Protein AF-A0A963CL22-F1 (afdb_monomer_lite)

Structure (mmCIF, N/CA/C/O backbone):
data_AF-A0A963CL22-F1
#
_entry.id   AF-A0A963CL22-F1
#
loop_
_atom_site.group_PDB
_atom_site.id
_atom_site.type_symbol
_atom_site.label_atom_id
_atom_site.label_alt_id
_atom_site.label_comp_id
_atom_site.label_asym_id
_atom_site.label_entity_id
_atom_site.label_seq_id
_atom_site.pdbx_PDB_ins_code
_atom_site.Cartn_x
_atom_site.Cartn_y
_atom_site.Cartn_z
_atom_site.occupancy
_atom_site.B_iso_or_equiv
_atom_site.auth_seq_id
_atom_site.auth_comp_id
_atom_site.auth_asym_id
_atom_site.auth_atom_id
_atom_site.pdbx_PDB_model_num
ATOM 1 N N . PHE A 1 1 ? -2.558 28.589 35.271 1.00 55.72 1 PHE A N 1
ATOM 2 C CA . PHE A 1 1 ? -2.461 29.510 36.416 1.00 55.72 1 PHE A CA 1
ATOM 3 C C . PHE A 1 1 ? -1.049 29.514 36.974 1.00 55.72 1 PHE A C 1
ATOM 5 O O . PHE A 1 1 ? -0.423 30.551 36.863 1.00 55.72 1 PHE A O 1
ATOM 12 N N . GLU A 1 2 ? -0.489 28.374 37.385 1.00 62.56 2 GLU A N 1
ATOM 13 C CA . GLU A 1 2 ? 0.894 28.281 37.906 1.00 62.56 2 GLU A CA 1
ATOM 14 C C . GLU A 1 2 ? 1.962 28.952 37.014 1.00 62.56 2 GLU A C 1
ATOM 16 O O . GLU A 1 2 ? 2.739 29.771 37.489 1.00 62.56 2 GLU A O 1
ATOM 21 N N . ASN A 1 3 ? 1.953 28.718 35.693 1.00 62.50 3 ASN A N 1
ATOM 22 C CA . ASN A 1 3 ? 2.903 29.388 34.786 1.00 62.50 3 ASN A CA 1
ATOM 23 C C . ASN A 1 3 ? 2.693 30.909 34.657 1.00 62.50 3 ASN A C 1
ATOM 25 O O . ASN A 1 3 ? 3.658 31.630 34.412 1.00 62.50 3 ASN A O 1
ATOM 29 N N . MET A 1 4 ? 1.466 31.404 34.860 1.00 59.06 4 MET A N 1
ATOM 30 C CA . MET A 1 4 ? 1.168 32.847 34.886 1.00 59.06 4 MET A CA 1
ATOM 31 C C . MET A 1 4 ? 1.604 33.496 36.207 1.00 59.06 4 MET A C 1
ATOM 33 O O . MET A 1 4 ? 1.805 34.704 36.252 1.00 59.06 4 MET A O 1
ATOM 37 N N . GLU A 1 5 ? 1.749 32.703 37.270 1.00 65.25 5 GLU A N 1
ATOM 38 C CA . GLU A 1 5 ? 2.268 33.131 38.575 1.00 65.25 5 GLU A CA 1
ATOM 39 C C . GLU A 1 5 ? 3.802 33.029 38.654 1.00 65.25 5 GLU A C 1
ATOM 41 O O . GLU A 1 5 ? 4.412 33.552 39.587 1.00 65.25 5 GLU A O 1
ATOM 46 N N . SER A 1 6 ? 4.444 32.378 37.674 1.00 69.44 6 SER A N 1
ATOM 47 C CA . SER A 1 6 ? 5.900 32.232 37.631 1.00 69.44 6 SER A CA 1
ATOM 48 C C . SER A 1 6 ? 6.613 33.570 37.396 1.00 69.44 6 SER A C 1
ATOM 50 O O . SER A 1 6 ? 6.193 34.401 36.588 1.00 69.44 6 SER A O 1
ATOM 52 N N . ALA A 1 7 ? 7.756 33.756 38.065 1.00 63.88 7 ALA A N 1
ATOM 53 C CA . ALA A 1 7 ? 8.585 34.961 37.945 1.00 63.88 7 ALA A CA 1
ATOM 54 C C . ALA A 1 7 ? 9.131 35.195 36.522 1.00 63.88 7 ALA A C 1
ATOM 56 O O . ALA A 1 7 ? 9.559 36.300 36.198 1.00 63.88 7 ALA A O 1
ATOM 57 N N . THR A 1 8 ? 9.109 34.164 35.674 1.00 65.44 8 THR A N 1
ATOM 58 C CA . THR A 1 8 ? 9.568 34.198 34.283 1.00 65.44 8 THR A CA 1
ATOM 59 C C . THR A 1 8 ? 8.610 34.969 33.366 1.00 65.44 8 THR A C 1
ATOM 61 O O . THR A 1 8 ? 9.042 35.403 32.303 1.00 65.44 8 THR A O 1
ATOM 64 N N . ASN A 1 9 ? 7.339 35.146 33.773 1.00 60.50 9 ASN A N 1
ATOM 65 C CA . ASN A 1 9 ? 6.279 35.906 33.090 1.00 60.50 9 ASN A CA 1
ATOM 66 C C . ASN A 1 9 ? 6.352 35.837 31.551 1.00 60.50 9 ASN A C 1
ATOM 68 O O . ASN A 1 9 ? 6.512 36.855 30.875 1.00 60.50 9 ASN A O 1
ATOM 72 N N . ILE A 1 10 ? 6.282 34.621 30.998 1.00 65.25 10 ILE A N 1
ATOM 73 C CA . ILE A 1 10 ? 6.321 34.410 29.547 1.00 65.25 10 ILE A CA 1
ATOM 74 C C . ILE A 1 10 ? 4.962 34.834 28.968 1.00 65.25 10 ILE A C 1
ATOM 76 O O . ILE A 1 10 ? 3.951 34.190 29.258 1.00 65.25 10 ILE A O 1
ATOM 80 N N . PRO A 1 11 ? 4.896 35.897 28.146 1.00 64.25 11 PRO A N 1
ATOM 81 C CA . PRO A 1 11 ? 3.622 36.490 27.736 1.00 64.25 11 PRO A CA 1
ATOM 82 C C . PRO A 1 11 ? 2.866 35.651 26.695 1.00 64.25 11 PRO A C 1
ATOM 84 O O . PRO A 1 11 ? 1.688 35.905 26.448 1.00 64.25 11 PRO A O 1
ATOM 87 N N . LEU A 1 12 ? 3.530 34.673 26.066 1.00 75.38 12 LEU A N 1
ATOM 88 C CA . LEU A 1 12 ? 2.980 33.871 24.979 1.00 75.38 12 LEU A CA 1
ATOM 89 C C . LEU A 1 12 ? 3.343 32.393 25.160 1.00 75.38 12 LEU A C 1
ATOM 91 O O . LEU A 1 12 ? 4.513 32.029 25.132 1.00 75.38 12 LEU A O 1
ATOM 95 N N . PHE A 1 13 ? 2.330 31.543 25.304 1.00 78.69 13 PHE A N 1
ATOM 96 C CA . PHE A 1 13 ? 2.466 30.089 25.381 1.00 78.69 13 PHE A CA 1
ATOM 97 C C . PHE A 1 13 ? 1.553 29.414 24.352 1.00 78.69 13 PHE A C 1
ATOM 99 O O . PHE A 1 13 ? 0.487 29.932 24.015 1.00 78.69 13 PHE A O 1
ATOM 106 N N . TYR A 1 14 ? 1.957 28.240 23.875 1.00 78.75 14 TYR A N 1
ATOM 107 C CA . TYR A 1 14 ? 1.193 27.420 22.942 1.00 78.75 14 TYR A CA 1
ATOM 108 C C . TYR A 1 14 ? 0.556 26.240 23.672 1.00 78.75 14 TYR A C 1
ATOM 110 O O . TYR A 1 14 ? 1.232 25.400 24.268 1.00 78.75 14 TYR A O 1
ATOM 118 N N . LEU A 1 15 ? -0.772 26.158 23.603 1.00 75.44 15 LEU A N 1
ATOM 119 C CA . LEU A 1 15 ? -1.519 25.015 24.121 1.00 75.44 15 LEU A CA 1
ATOM 120 C C . LEU A 1 15 ? -1.369 23.830 23.162 1.00 75.44 15 LEU A C 1
ATOM 122 O O . LEU A 1 15 ? -1.687 23.944 21.980 1.00 75.44 15 LEU A O 1
ATOM 126 N N . GLY A 1 16 ? -0.893 22.695 23.677 1.00 72.62 16 GLY A N 1
ATOM 127 C CA . GLY A 1 16 ? -0.796 21.447 22.913 1.00 72.62 16 GLY A CA 1
ATOM 128 C C . GLY A 1 16 ? 0.324 21.404 21.871 1.00 72.62 16 GLY A C 1
ATOM 129 O O . GLY A 1 16 ? 0.334 20.500 21.047 1.00 72.62 16 GLY A O 1
ATOM 130 N N . SER A 1 17 ? 1.260 22.358 21.883 1.00 78.88 17 SER A N 1
ATOM 131 C CA . SER A 1 17 ? 2.474 22.293 21.060 1.00 78.88 17 SER A CA 1
ATOM 132 C C . SER A 1 17 ? 3.677 21.955 21.929 1.00 78.88 17 SER A C 1
ATOM 134 O O . SER A 1 17 ? 3.872 22.551 22.986 1.00 78.88 17 SER A O 1
ATOM 136 N N . GLN A 1 18 ? 4.497 21.022 21.459 1.00 80.25 18 GLN A N 1
ATOM 137 C CA . GLN A 1 18 ? 5.820 20.753 22.010 1.00 80.25 18 GLN A CA 1
ATOM 138 C C . GLN A 1 18 ? 6.850 21.332 21.040 1.00 80.25 18 GLN A C 1
ATOM 140 O O . GLN A 1 18 ? 6.725 21.132 19.839 1.00 80.25 18 GLN A O 1
ATOM 145 N N . PHE A 1 19 ? 7.860 22.061 21.513 1.00 82.56 19 PHE A N 1
ATOM 146 C CA . PHE A 1 19 ? 8.932 22.565 20.633 1.00 82.56 19 PHE A CA 1
ATOM 147 C C . PHE A 1 19 ? 10.126 21.614 20.592 1.00 82.56 19 PHE A C 1
ATOM 149 O O . PHE A 1 19 ? 10.792 21.479 19.567 1.00 82.56 19 PHE A O 1
ATOM 156 N N . PHE A 1 20 ? 10.354 20.900 21.696 1.00 87.25 20 PHE A N 1
ATOM 157 C CA . PHE A 1 20 ? 11.533 20.074 21.881 1.00 87.25 20 PHE A CA 1
ATOM 158 C C . PHE A 1 20 ? 11.160 18.692 22.412 1.00 87.25 20 PHE A C 1
ATOM 160 O O . PHE A 1 20 ? 10.503 18.565 23.444 1.00 87.25 20 PHE A O 1
ATOM 167 N N . SER A 1 21 ? 11.588 17.643 21.708 1.00 85.19 21 SER A N 1
ATOM 168 C CA . SER A 1 21 ? 11.433 16.269 22.192 1.00 85.19 21 SER A CA 1
ATOM 169 C C . SER A 1 21 ? 12.417 16.010 23.329 1.00 85.19 21 SER A C 1
ATOM 171 O O . SER A 1 21 ? 13.583 16.388 23.235 1.00 85.19 21 SER A O 1
ATOM 173 N N . LYS A 1 22 ? 11.965 15.302 24.370 1.00 84.12 22 LYS A N 1
ATOM 174 C CA . LYS A 1 22 ? 12.816 14.885 25.497 1.00 84.12 22 LYS A CA 1
ATOM 175 C C . LYS A 1 22 ? 13.843 13.818 25.097 1.00 84.12 22 LYS A C 1
ATOM 177 O O . LYS A 1 22 ? 14.926 13.786 25.661 1.00 84.12 22 LYS A O 1
ATOM 182 N N . ASN A 1 23 ? 13.515 12.983 24.106 1.00 86.44 23 ASN A N 1
ATOM 183 C CA . ASN A 1 23 ? 14.350 11.868 23.643 1.00 86.44 23 ASN A CA 1
ATOM 184 C C . ASN A 1 23 ? 14.485 11.885 22.107 1.00 86.44 23 ASN A C 1
ATOM 186 O O . ASN A 1 23 ? 13.885 11.046 21.430 1.00 86.44 23 ASN A O 1
ATOM 190 N N . PRO A 1 24 ? 15.185 12.869 21.519 1.00 87.81 24 PRO A N 1
ATOM 191 C CA . PRO A 1 24 ? 15.352 12.937 20.073 1.00 87.81 24 PRO A CA 1
ATOM 192 C C . PRO A 1 24 ? 16.428 11.980 19.557 1.00 87.81 24 PRO A C 1
ATOM 194 O O . PRO A 1 24 ? 17.386 11.667 20.264 1.00 87.81 24 PRO A O 1
ATOM 197 N N . SER A 1 25 ? 16.322 11.576 18.288 1.00 88.44 25 SER A N 1
ATOM 198 C CA . SER A 1 25 ? 17.461 10.992 17.574 1.00 88.44 25 SER A CA 1
ATOM 199 C C . SER A 1 25 ? 18.602 12.007 17.456 1.00 88.44 25 SER A C 1
ATOM 201 O O . SER A 1 25 ? 18.385 13.213 17.574 1.00 88.44 25 SER A O 1
ATOM 203 N N . ALA A 1 26 ? 19.818 11.550 17.149 1.00 90.25 26 ALA A N 1
ATOM 204 C CA . ALA A 1 26 ? 20.964 12.445 16.968 1.00 90.25 26 ALA A CA 1
ATOM 205 C C . ALA A 1 26 ? 20.715 13.528 15.895 1.00 90.25 26 ALA A C 1
ATOM 207 O O . ALA A 1 26 ? 21.069 14.692 16.087 1.00 90.25 26 ALA A O 1
ATOM 208 N N . LYS A 1 27 ? 20.047 13.169 14.787 1.00 86.75 27 LYS A N 1
ATOM 209 C CA . LYS A 1 27 ? 19.690 14.102 13.704 1.00 86.75 27 LYS A CA 1
ATOM 210 C C . LYS A 1 27 ? 18.710 15.167 14.196 1.00 86.75 27 LYS A C 1
ATOM 212 O O . LYS A 1 27 ? 18.921 16.357 13.966 1.00 86.75 27 LYS A O 1
ATOM 217 N N . ILE A 1 28 ? 17.658 14.749 14.897 1.00 88.19 28 ILE A N 1
ATOM 218 C CA . ILE A 1 28 ? 16.641 15.657 15.431 1.00 88.19 28 ILE A CA 1
ATOM 219 C C . ILE A 1 28 ? 17.185 16.496 16.597 1.00 88.19 28 ILE A C 1
ATOM 221 O O . ILE A 1 28 ? 16.805 17.658 16.726 1.00 88.19 28 ILE A O 1
ATOM 225 N N . ALA A 1 29 ? 18.109 15.965 17.400 1.00 91.31 29 ALA A N 1
ATOM 226 C CA . ALA A 1 29 ? 18.796 16.699 18.461 1.00 91.31 29 ALA A CA 1
ATOM 227 C C . ALA A 1 29 ? 19.570 17.892 17.888 1.00 91.31 29 ALA A C 1
ATOM 229 O O . ALA A 1 29 ? 19.365 19.017 18.330 1.00 91.31 29 ALA A O 1
ATOM 230 N N . ALA A 1 30 ? 20.358 17.670 16.831 1.00 91.25 30 ALA A N 1
ATOM 231 C CA . ALA A 1 30 ? 21.109 18.735 16.165 1.00 91.25 30 ALA A CA 1
ATOM 232 C C . ALA A 1 30 ? 20.196 19.827 15.572 1.00 91.25 30 ALA A C 1
ATOM 234 O O . ALA A 1 30 ? 20.528 21.013 15.595 1.00 91.25 30 ALA A O 1
ATOM 235 N N . ILE A 1 31 ? 19.025 19.451 15.042 1.00 89.31 31 ILE A N 1
ATOM 236 C CA . ILE A 1 31 ? 18.030 20.422 14.560 1.00 89.31 31 ILE A CA 1
ATOM 237 C C . ILE A 1 31 ? 17.450 21.222 15.729 1.00 89.31 31 ILE A C 1
ATOM 239 O O . ILE A 1 31 ? 17.377 22.446 15.649 1.00 89.31 31 ILE A O 1
ATOM 243 N N . GLN A 1 32 ? 17.067 20.553 16.815 1.00 90.88 32 GLN A N 1
ATOM 244 C CA . GLN A 1 32 ? 16.541 21.216 18.006 1.00 90.88 32 GLN A CA 1
ATOM 245 C C . GLN A 1 32 ? 17.560 22.157 18.645 1.00 90.88 32 GLN A C 1
ATOM 247 O O . GLN A 1 32 ? 17.185 23.240 19.068 1.00 90.88 32 GLN A O 1
ATOM 252 N N . GLU A 1 33 ? 18.840 21.800 18.666 1.00 92.88 33 GLU A N 1
ATOM 253 C CA . GLU A 1 33 ? 19.909 22.647 19.200 1.00 92.88 33 GLU A CA 1
ATOM 254 C C . GLU A 1 33 ? 20.053 23.948 18.393 1.00 92.88 33 GLU A C 1
ATOM 256 O O . GLU A 1 33 ? 20.136 25.040 18.955 1.00 92.88 33 GLU A O 1
ATOM 261 N N . ARG A 1 34 ? 19.945 23.860 17.060 1.00 92.94 34 ARG A N 1
ATOM 262 C CA . ARG A 1 34 ? 19.873 25.042 16.185 1.00 92.94 34 ARG A CA 1
ATOM 263 C C . ARG A 1 34 ? 18.612 25.870 16.426 1.00 92.94 34 ARG A C 1
ATOM 265 O O . ARG A 1 34 ? 18.688 27.094 16.374 1.00 92.94 34 ARG A O 1
ATOM 272 N N . LEU A 1 35 ? 17.469 25.225 16.669 1.00 90.69 35 LEU A N 1
ATOM 273 C CA . LEU A 1 35 ? 16.215 25.915 16.989 1.00 90.69 35 LEU A CA 1
ATOM 274 C C . LEU A 1 35 ? 16.304 26.644 18.333 1.00 90.69 35 LEU A C 1
ATOM 276 O O . LEU A 1 35 ? 15.897 27.796 18.394 1.00 90.69 35 LEU A O 1
ATOM 280 N N . ARG A 1 36 ? 16.903 26.034 19.363 1.00 91.25 36 ARG A N 1
ATOM 281 C CA . ARG A 1 36 ? 17.167 26.684 20.660 1.00 91.25 36 ARG A CA 1
ATOM 282 C C . ARG A 1 36 ? 18.064 27.905 20.505 1.00 91.25 36 ARG A C 1
ATOM 284 O O . ARG A 1 36 ? 17.783 28.950 21.073 1.00 91.25 36 ARG A O 1
ATOM 291 N N . ALA A 1 37 ? 19.117 27.796 19.697 1.00 94.12 37 ALA A N 1
ATOM 292 C CA . ALA A 1 37 ? 20.015 28.918 19.442 1.00 94.12 37 ALA A CA 1
ATOM 293 C C . ALA A 1 37 ? 19.333 30.063 18.668 1.00 94.12 37 ALA A C 1
ATOM 295 O O . ALA A 1 37 ? 19.621 31.230 18.922 1.00 94.12 37 ALA A O 1
ATOM 296 N N . ALA A 1 38 ? 18.453 29.738 17.715 1.00 92.69 38 ALA A N 1
ATOM 297 C CA . ALA A 1 38 ? 17.773 30.725 16.876 1.00 92.69 38 ALA A CA 1
ATOM 298 C C . ALA A 1 38 ? 16.538 31.358 17.542 1.00 92.69 38 ALA A C 1
ATOM 300 O O . ALA A 1 38 ? 16.256 32.526 17.287 1.00 92.69 38 ALA A O 1
ATOM 301 N N . TYR A 1 39 ? 15.823 30.592 18.370 1.00 89.25 39 TYR A N 1
ATOM 302 C CA . TYR A 1 39 ? 14.551 30.955 19.005 1.00 89.25 39 TYR A CA 1
ATOM 303 C C . TYR A 1 39 ? 14.537 30.525 20.486 1.00 89.25 39 TYR A C 1
ATOM 305 O O . TYR A 1 39 ? 13.732 29.668 20.876 1.00 89.25 39 TYR A O 1
ATOM 313 N N . PRO A 1 40 ? 15.443 31.057 21.325 1.00 87.69 40 PRO A N 1
ATOM 314 C CA . PRO A 1 40 ? 15.622 30.614 22.712 1.00 87.69 40 PRO A CA 1
ATOM 315 C C . PRO A 1 40 ? 14.360 30.763 23.570 1.00 87.69 40 PRO A C 1
ATOM 317 O O . PRO A 1 40 ? 14.146 29.999 24.507 1.00 87.69 40 PRO A O 1
ATOM 320 N N . GLU A 1 41 ? 13.483 31.708 23.238 1.00 84.25 41 GLU A N 1
ATOM 321 C CA . GLU A 1 41 ? 12.209 31.915 23.916 1.00 84.25 41 GLU A CA 1
ATOM 322 C C . GLU A 1 41 ? 11.277 30.700 23.821 1.00 84.25 41 GLU A C 1
ATOM 324 O O . GLU A 1 41 ? 10.534 30.444 24.767 1.00 84.25 41 GLU A O 1
ATOM 329 N N . THR A 1 42 ? 11.351 29.913 22.737 1.00 85.69 42 THR A N 1
ATOM 330 C CA . THR A 1 42 ? 10.461 28.757 22.504 1.00 85.69 42 THR A CA 1
ATOM 331 C C . THR A 1 42 ? 10.608 27.660 23.552 1.00 85.69 42 THR A C 1
ATOM 333 O O . THR A 1 42 ? 9.663 26.902 23.776 1.00 85.69 42 THR A O 1
ATOM 336 N N . GLU A 1 43 ? 11.739 27.618 24.263 1.00 82.50 43 GLU A N 1
ATOM 337 C CA . GLU A 1 43 ? 11.949 26.714 25.400 1.00 82.50 43 GLU A CA 1
ATOM 338 C C . GLU A 1 43 ? 10.928 26.932 26.514 1.00 82.50 43 GLU A C 1
ATOM 340 O O . GLU A 1 43 ? 10.568 25.995 27.223 1.00 82.50 43 GLU A O 1
ATOM 345 N N . PHE A 1 44 ? 10.435 28.162 26.631 1.00 80.19 44 PHE A N 1
ATOM 346 C CA . PHE A 1 44 ? 9.522 28.581 27.682 1.00 80.19 44 PHE A CA 1
ATOM 347 C C . PHE A 1 44 ? 8.074 28.724 27.193 1.00 80.19 44 PHE A C 1
ATOM 349 O O . PHE A 1 44 ? 7.187 29.064 27.972 1.00 80.19 44 PHE A O 1
ATOM 356 N N . MET A 1 45 ? 7.815 28.484 25.903 1.00 82.00 45 MET A N 1
ATOM 357 C CA . MET A 1 45 ? 6.499 28.694 25.287 1.00 82.00 45 MET A CA 1
ATOM 358 C C . MET A 1 45 ? 5.640 27.425 25.228 1.00 82.00 45 MET A C 1
ATOM 360 O O . MET A 1 45 ? 4.459 27.520 24.898 1.00 82.00 45 MET A O 1
ATOM 364 N N . ALA A 1 46 ? 6.193 26.245 25.518 1.00 79.94 46 ALA A N 1
ATOM 365 C CA . ALA A 1 46 ? 5.415 25.013 25.660 1.00 79.94 46 ALA A CA 1
ATOM 366 C C . ALA A 1 46 ? 4.974 24.816 27.114 1.00 79.94 46 ALA A C 1
ATOM 368 O O . ALA A 1 46 ? 5.735 25.067 28.047 1.00 79.94 46 ALA A O 1
ATOM 369 N N . LEU A 1 47 ? 3.749 24.324 27.308 1.00 77.50 47 LEU A N 1
ATOM 370 C CA . LEU A 1 47 ? 3.284 23.896 28.625 1.00 77.50 47 LEU A CA 1
ATOM 371 C C . LEU A 1 47 ? 3.543 22.402 28.809 1.00 77.50 47 LEU A C 1
ATOM 373 O O . LEU A 1 47 ? 3.171 21.586 27.961 1.00 77.50 47 LEU A O 1
ATOM 377 N N . GLU A 1 48 ? 4.121 22.040 29.951 1.00 75.94 48 GLU A N 1
ATOM 378 C CA . GLU A 1 48 ? 4.138 20.651 30.395 1.00 75.94 48 GLU A CA 1
ATOM 379 C C . GLU A 1 48 ? 2.748 20.286 30.931 1.00 75.94 48 GLU A C 1
ATOM 381 O O . GLU A 1 48 ? 2.236 20.897 31.870 1.00 75.94 48 GLU A O 1
ATOM 386 N N . THR A 1 49 ? 2.096 19.322 30.283 1.00 75.50 49 THR A N 1
ATOM 387 C CA . THR A 1 49 ? 0.776 18.841 30.693 1.00 75.50 49 THR A CA 1
ATOM 388 C C . THR A 1 49 ? 0.920 17.820 31.817 1.00 75.50 49 THR A C 1
ATOM 390 O O . THR A 1 49 ? 1.643 16.834 31.669 1.00 75.50 49 THR A O 1
ATOM 393 N N . GLY A 1 50 ? 0.207 18.033 32.925 1.00 78.25 50 GLY A N 1
ATOM 394 C CA . GLY A 1 50 ? 0.047 17.027 33.976 1.00 78.25 50 GLY A CA 1
ATOM 395 C C . GLY A 1 50 ? -0.899 15.892 33.566 1.00 78.25 50 GLY A C 1
ATOM 396 O O . GLY A 1 50 ? -1.409 15.856 32.446 1.00 78.25 50 GLY A O 1
ATOM 397 N N . ALA A 1 51 ? -1.158 14.968 34.492 1.00 80.25 51 ALA A N 1
ATOM 398 C CA . ALA A 1 51 ? -2.144 13.911 34.279 1.00 80.25 51 ALA A CA 1
ATOM 399 C C . ALA A 1 51 ? -3.544 14.497 34.018 1.00 80.25 51 ALA A C 1
ATOM 401 O O . ALA A 1 51 ? -3.934 15.497 34.627 1.00 80.25 51 ALA A O 1
ATOM 402 N N . ASN A 1 52 ? -4.313 13.852 33.136 1.00 77.94 52 ASN A N 1
ATOM 403 C CA . ASN A 1 52 ? -5.687 14.261 32.864 1.00 77.94 52 ASN A CA 1
ATOM 404 C C . ASN A 1 52 ? -6.533 14.149 34.145 1.00 77.94 52 ASN A C 1
ATOM 406 O O . ASN A 1 52 ? -6.547 13.093 34.780 1.00 77.94 52 ASN A O 1
ATOM 410 N N . PRO A 1 53 ? -7.269 15.202 34.542 1.00 81.00 53 PRO A N 1
ATOM 411 C CA . PRO A 1 53 ? -8.130 15.122 35.710 1.00 81.00 53 PRO A CA 1
ATOM 412 C C . PRO A 1 53 ? -9.316 14.183 35.454 1.00 81.00 53 PRO A C 1
ATOM 414 O O . PRO A 1 53 ? -9.925 14.188 34.379 1.00 81.00 53 PRO A O 1
ATOM 417 N N . HIS A 1 54 ? -9.710 13.417 36.473 1.00 81.44 54 HIS A N 1
ATOM 418 C CA . HIS A 1 54 ? -10.933 12.618 36.430 1.00 81.44 54 HIS A CA 1
ATOM 419 C C . HIS A 1 54 ? -12.161 13.517 36.612 1.00 81.44 54 HIS A C 1
ATOM 421 O O . HIS A 1 54 ? -12.541 13.867 37.726 1.00 81.44 54 HIS A O 1
ATOM 427 N N . LEU A 1 55 ? -12.776 13.904 35.492 1.00 86.25 55 LEU A N 1
ATOM 428 C CA . LEU A 1 55 ? -13.949 14.791 35.465 1.00 86.25 55 LEU A CA 1
ATOM 429 C C . LEU A 1 55 ? -15.294 14.048 35.441 1.00 86.25 55 LEU A C 1
ATOM 431 O O . LEU A 1 55 ? -16.344 14.684 35.511 1.00 86.25 55 LEU A O 1
ATOM 435 N N . LEU A 1 56 ? -15.277 12.724 35.277 1.00 89.56 56 LEU A N 1
ATOM 436 C CA . LEU A 1 56 ? -16.480 11.896 35.221 1.00 89.56 56 LEU A CA 1
ATOM 437 C C . LEU A 1 56 ? -16.768 11.251 36.588 1.00 89.56 56 LEU A C 1
ATOM 439 O O . LEU A 1 56 ? -15.824 10.881 37.288 1.00 89.56 56 LEU A O 1
ATOM 443 N N . PRO A 1 57 ? -18.048 11.063 36.962 1.00 91.62 57 PRO A N 1
ATOM 444 C CA . PRO A 1 57 ? -18.408 10.361 38.192 1.00 91.62 57 PRO A CA 1
ATOM 445 C C . PRO A 1 57 ? -18.033 8.871 38.112 1.00 91.62 57 PRO A C 1
ATOM 447 O O . PRO A 1 57 ? -17.934 8.304 37.026 1.00 91.62 57 PRO A O 1
ATOM 450 N N . ALA A 1 58 ? -17.883 8.201 39.260 1.00 87.94 58 ALA A N 1
ATOM 451 C CA . ALA A 1 58 ? -17.400 6.813 39.338 1.00 87.94 58 ALA A CA 1
ATOM 452 C C . ALA A 1 58 ? -18.230 5.792 38.524 1.00 87.94 58 ALA A C 1
ATOM 454 O O . ALA A 1 58 ? -17.688 4.806 38.026 1.00 87.94 58 ALA A O 1
ATOM 455 N N . GLY A 1 59 ? -19.536 6.038 38.360 1.00 88.50 59 GLY A N 1
ATOM 456 C CA . GLY A 1 59 ? -20.437 5.197 37.560 1.00 88.50 59 GLY A CA 1
ATOM 457 C C . GLY A 1 59 ? -20.343 5.410 36.044 1.00 88.50 59 GLY A C 1
ATOM 458 O O . GLY A 1 59 ? -20.981 4.681 35.291 1.00 88.50 59 GLY A O 1
ATOM 459 N N . ALA A 1 60 ? -19.576 6.397 35.579 1.00 92.81 60 ALA A N 1
ATOM 460 C CA . ALA A 1 60 ? -19.403 6.669 34.160 1.00 92.81 60 ALA A CA 1
ATOM 461 C C . ALA A 1 60 ? -18.314 5.790 33.527 1.00 92.81 60 ALA A C 1
ATOM 463 O O . ALA A 1 60 ? -17.425 5.241 34.190 1.00 92.81 60 ALA A O 1
ATOM 464 N N . PHE A 1 61 ? -18.377 5.666 32.204 1.00 93.69 61 PHE A N 1
ATOM 465 C CA . PHE A 1 61 ? -17.351 4.995 31.416 1.00 93.69 61 PHE A CA 1
ATOM 466 C C . PHE A 1 61 ? -17.344 5.457 29.962 1.00 93.69 61 PHE A C 1
ATOM 468 O O . PHE A 1 61 ? -18.261 6.118 29.465 1.00 93.69 61 PHE A O 1
ATOM 475 N N . ARG A 1 62 ? -16.258 5.110 29.282 1.00 94.62 62 ARG A N 1
ATOM 476 C CA . ARG A 1 62 ? -15.883 5.560 27.953 1.00 94.62 62 ARG A CA 1
ATOM 477 C C . ARG A 1 62 ? -15.559 4.355 27.081 1.00 94.62 62 ARG A C 1
ATOM 479 O O . ARG A 1 62 ? -14.846 3.442 27.499 1.00 94.62 62 ARG A O 1
ATOM 486 N N . ILE A 1 63 ? -16.063 4.383 25.853 1.00 95.75 63 ILE A N 1
ATOM 487 C CA . ILE A 1 63 ? -15.808 3.376 24.824 1.00 95.75 63 ILE A CA 1
ATOM 488 C C . ILE A 1 63 ? -15.136 4.054 23.638 1.00 95.75 63 ILE A C 1
ATOM 490 O O . ILE A 1 63 ? -15.576 5.119 23.201 1.00 95.75 63 ILE A O 1
ATOM 494 N N . ARG A 1 64 ? -14.117 3.410 23.071 1.00 95.50 64 ARG A N 1
ATOM 495 C CA . ARG A 1 64 ? -13.531 3.800 21.787 1.00 95.50 64 ARG A CA 1
ATOM 496 C C . ARG A 1 64 ? -13.531 2.639 20.810 1.00 95.50 64 ARG A C 1
ATOM 498 O O . ARG A 1 64 ? -12.943 1.593 21.069 1.00 95.50 64 ARG A O 1
ATOM 505 N N . PHE A 1 65 ? -14.145 2.865 19.660 1.00 94.88 65 PHE A N 1
ATOM 506 C CA . PHE A 1 65 ? -14.044 1.977 18.516 1.00 94.88 65 PHE A CA 1
ATOM 507 C C . PHE A 1 65 ? -12.831 2.336 17.668 1.00 94.88 65 PHE A C 1
ATOM 509 O O . PHE A 1 65 ? -12.602 3.519 17.430 1.00 94.88 65 PHE A O 1
ATOM 516 N N . HIS A 1 66 ? -12.146 1.316 17.162 1.00 92.81 66 HIS A N 1
ATOM 517 C CA . HIS A 1 66 ? -11.117 1.400 16.129 1.00 92.81 66 HIS A CA 1
ATOM 518 C C . HIS A 1 66 ? -11.541 0.572 14.927 1.00 92.81 66 HIS A C 1
ATOM 520 O O . HIS A 1 66 ? -11.726 -0.640 15.037 1.00 92.81 66 HIS A O 1
ATOM 526 N N . SER A 1 67 ? -11.714 1.216 13.784 1.00 88.56 67 SER A N 1
ATOM 527 C CA . SER A 1 67 ? -12.167 0.557 12.563 1.00 88.56 67 SER A CA 1
ATOM 528 C C . SER A 1 67 ? -11.633 1.267 11.329 1.00 88.56 67 SER A C 1
ATOM 530 O O . SER A 1 67 ? -10.819 2.180 11.428 1.00 88.56 67 SER A O 1
ATOM 532 N N . VAL A 1 68 ? -12.124 0.887 10.158 1.00 83.50 68 VAL A N 1
ATOM 533 C CA . VAL A 1 68 ? -11.741 1.448 8.865 1.00 83.50 68 VAL A CA 1
ATOM 534 C C . VAL A 1 68 ? -12.969 1.910 8.087 1.00 83.50 68 VAL A C 1
ATOM 536 O O . VAL A 1 68 ? -14.077 1.375 8.223 1.00 83.50 68 VAL A O 1
ATOM 539 N N . GLY A 1 69 ? -12.775 2.924 7.246 1.00 79.75 69 GLY A N 1
ATOM 540 C CA . GLY A 1 69 ? -13.809 3.446 6.363 1.00 79.75 69 GLY A CA 1
ATOM 541 C C . GLY A 1 69 ? -14.390 2.333 5.492 1.00 79.75 69 GLY A C 1
ATOM 542 O O . GLY A 1 69 ? -13.657 1.667 4.759 1.00 79.75 69 GLY A O 1
ATOM 543 N N . GLY A 1 70 ? -15.707 2.144 5.580 1.00 77.75 70 GLY A N 1
ATOM 544 C CA . GLY A 1 70 ? -16.444 1.086 4.887 1.00 77.75 70 GLY A CA 1
ATOM 545 C C . GLY A 1 70 ? -17.021 0.006 5.805 1.00 77.75 70 GLY A C 1
ATOM 546 O O . GLY A 1 70 ? -17.953 -0.659 5.384 1.00 77.75 70 GLY A O 1
ATOM 547 N N . TYR A 1 71 ? -16.563 -0.136 7.058 1.00 82.00 71 TYR A N 1
ATOM 548 C CA . TYR A 1 71 ? -16.973 -1.242 7.955 1.00 82.00 71 TYR A CA 1
ATOM 549 C C . TYR A 1 71 ? -18.212 -0.941 8.826 1.00 82.00 71 TYR A C 1
ATOM 551 O O . TYR A 1 71 ? -18.533 -1.666 9.762 1.00 82.00 71 TYR A O 1
ATOM 559 N N . GLY A 1 72 ? -18.923 0.160 8.564 1.00 82.12 72 GLY A N 1
ATOM 560 C CA . GLY A 1 72 ? -20.190 0.476 9.242 1.00 82.12 72 GLY A CA 1
ATOM 561 C C . GLY A 1 72 ? -20.088 0.922 10.711 1.00 82.12 72 GLY A C 1
ATOM 562 O O . GLY A 1 72 ? -21.114 1.217 11.321 1.00 82.12 72 GLY A O 1
ATOM 563 N N . THR A 1 73 ? -18.884 1.058 11.275 1.00 86.38 73 THR A N 1
ATOM 564 C CA . THR A 1 73 ? -18.649 1.346 12.706 1.00 86.38 73 THR A CA 1
ATOM 565 C C . THR A 1 73 ? -19.348 2.591 13.237 1.00 86.38 73 THR A C 1
ATOM 567 O O . THR A 1 73 ? -19.762 2.607 14.389 1.00 86.38 73 THR A O 1
ATOM 570 N N . ILE A 1 74 ? -19.557 3.617 12.416 1.00 87.12 74 ILE A N 1
ATOM 571 C CA . ILE A 1 74 ? -20.299 4.816 12.827 1.00 87.12 74 ILE A CA 1
ATOM 572 C C . ILE A 1 74 ? -21.772 4.498 13.110 1.00 87.12 74 ILE A C 1
ATOM 574 O O . ILE A 1 74 ? -22.344 4.992 14.082 1.00 87.12 74 ILE A O 1
ATOM 578 N N . ALA A 1 75 ? -22.399 3.679 12.263 1.00 88.19 75 ALA A N 1
ATOM 579 C CA . ALA A 1 75 ? -23.781 3.259 12.462 1.00 88.19 75 ALA A CA 1
ATOM 580 C C . ALA A 1 75 ? -23.891 2.357 13.698 1.00 88.19 75 ALA A C 1
ATOM 582 O O . ALA A 1 75 ? -24.784 2.562 14.524 1.00 88.19 75 ALA A O 1
ATOM 583 N N . THR A 1 76 ? -22.939 1.434 13.855 1.00 90.69 76 THR A N 1
ATOM 584 C CA . THR A 1 76 ? -22.804 0.569 15.033 1.00 90.69 76 THR A CA 1
ATOM 585 C C . THR A 1 76 ? -22.637 1.373 16.315 1.00 90.69 76 THR A C 1
ATOM 587 O O . THR A 1 76 ? -23.381 1.163 17.264 1.00 90.69 76 THR A O 1
ATOM 590 N N . GLY A 1 77 ? -21.717 2.337 16.338 1.00 92.38 77 GLY A N 1
ATOM 591 C CA . GLY A 1 77 ? -21.427 3.167 17.503 1.00 92.38 77 GLY A CA 1
ATOM 592 C C . GLY A 1 77 ? -22.631 3.996 17.946 1.00 92.38 77 GLY A C 1
ATOM 593 O O . GLY A 1 77 ? -22.951 4.030 19.134 1.00 92.38 77 GLY A O 1
ATOM 594 N N . LYS A 1 78 ? -23.360 4.604 16.996 1.00 92.00 78 LYS A N 1
ATOM 595 C CA . LYS A 1 78 ? -24.621 5.311 17.287 1.00 92.00 78 LYS A CA 1
ATOM 596 C C . LYS A 1 78 ? -25.668 4.370 17.879 1.00 92.00 78 LYS A C 1
ATOM 598 O O . LYS A 1 78 ? -26.305 4.712 18.865 1.00 92.00 78 LYS A O 1
ATOM 603 N N . LEU A 1 79 ? -25.840 3.185 17.289 1.00 91.56 79 LEU A N 1
ATOM 604 C CA . LEU A 1 79 ? -26.787 2.193 17.796 1.00 91.56 79 LEU A CA 1
ATOM 605 C C . LEU A 1 79 ? -26.411 1.704 19.198 1.00 91.56 79 LEU A C 1
ATOM 607 O O . LEU A 1 79 ? -27.279 1.657 20.062 1.00 91.56 79 LEU A O 1
ATOM 611 N N . LEU A 1 80 ? -25.137 1.398 19.437 1.00 93.94 80 LEU A N 1
ATOM 612 C CA . LEU A 1 80 ? -24.661 1.000 20.755 1.00 93.94 80 LEU A CA 1
ATOM 613 C C . LEU A 1 80 ? -24.867 2.119 21.781 1.00 93.94 80 LEU A C 1
ATOM 615 O O . LEU A 1 80 ? -25.280 1.839 22.896 1.00 93.94 80 LEU A O 1
ATOM 619 N N . THR A 1 81 ? -24.638 3.379 21.403 1.00 94.12 81 THR A N 1
ATOM 620 C CA . THR A 1 81 ? -24.875 4.533 22.286 1.00 94.12 81 THR A CA 1
ATOM 621 C C . THR A 1 81 ? -26.341 4.601 22.716 1.00 94.12 81 THR A C 1
ATOM 623 O O . THR A 1 81 ? -26.615 4.699 23.910 1.00 94.12 81 THR A O 1
ATOM 626 N N . ASP A 1 82 ? -27.277 4.484 21.764 1.00 91.94 82 ASP A N 1
ATOM 627 C CA . ASP A 1 82 ? -28.719 4.467 22.050 1.00 91.94 82 ASP A CA 1
ATOM 628 C C . ASP A 1 82 ? -29.093 3.299 22.981 1.00 91.94 82 ASP A C 1
ATOM 630 O O . ASP A 1 82 ? -29.864 3.471 23.927 1.00 91.94 82 ASP A O 1
ATOM 634 N N . ILE A 1 83 ? -28.532 2.111 22.721 1.00 90.81 83 ILE A N 1
ATOM 635 C CA . ILE A 1 83 ? -28.777 0.905 23.518 1.00 90.81 83 ILE A CA 1
ATOM 636 C C . ILE A 1 83 ? -28.253 1.084 24.941 1.00 90.81 83 ILE A C 1
ATOM 638 O O . ILE A 1 83 ? -29.014 0.888 25.881 1.00 90.81 83 ILE A O 1
ATOM 642 N N . LEU A 1 84 ? -26.994 1.488 25.116 1.00 92.50 84 LEU A N 1
ATOM 643 C CA . LEU A 1 84 ? -26.386 1.653 26.437 1.00 92.50 84 LEU A CA 1
ATOM 644 C C . LEU A 1 84 ? -27.110 2.719 27.260 1.00 92.50 84 LEU A C 1
ATOM 646 O O . LEU A 1 84 ? -27.424 2.475 28.421 1.00 92.50 84 LEU A O 1
ATOM 650 N N . ALA A 1 85 ? -27.438 3.862 26.650 1.00 92.12 85 ALA A N 1
ATOM 651 C CA . ALA A 1 85 ? -28.190 4.924 27.315 1.00 92.12 85 ALA A CA 1
ATOM 652 C C . ALA A 1 85 ? -29.571 4.440 27.783 1.00 92.12 85 ALA A C 1
ATOM 654 O O . ALA A 1 85 ? -29.990 4.744 28.896 1.00 92.12 85 ALA A O 1
ATOM 655 N N . GLY A 1 86 ? -30.270 3.663 26.949 1.00 89.00 86 GLY A N 1
ATOM 656 C CA . GLY A 1 86 ? -31.592 3.133 27.277 1.00 89.00 86 GLY A CA 1
ATOM 657 C C . GLY A 1 86 ? -31.577 1.971 28.274 1.00 89.00 86 GLY A C 1
ATOM 658 O O . GLY A 1 86 ? -32.472 1.881 29.104 1.00 89.00 86 GLY A O 1
ATOM 659 N N . VAL A 1 87 ? -30.587 1.076 28.199 1.00 87.19 87 VAL A N 1
ATOM 660 C CA . VAL A 1 87 ? -30.474 -0.106 29.075 1.00 87.19 87 VAL A CA 1
ATOM 661 C C . VAL A 1 87 ? -30.056 0.293 30.491 1.00 87.19 87 VAL A C 1
ATOM 663 O O . VAL A 1 87 ? -30.599 -0.251 31.460 1.00 87.19 87 VAL A O 1
ATOM 666 N N . LEU A 1 88 ? -29.105 1.229 30.590 1.00 89.81 88 LEU A N 1
ATOM 667 C CA . LEU A 1 88 ? -28.521 1.704 31.847 1.00 89.81 88 LEU A CA 1
ATOM 668 C C . LEU A 1 88 ? -29.226 2.944 32.410 1.00 89.81 88 LEU A C 1
ATOM 670 O O . LEU A 1 88 ? -28.890 3.368 33.509 1.00 89.81 88 LEU A O 1
ATOM 674 N N . GLU A 1 89 ? -30.171 3.529 31.666 1.00 90.56 89 GLU A N 1
ATOM 675 C CA . GLU A 1 89 ? -30.876 4.770 32.031 1.00 90.56 89 GLU A CA 1
ATOM 676 C C . GLU A 1 89 ? -29.914 5.936 32.322 1.00 90.56 89 GLU A C 1
ATOM 678 O O . GLU A 1 89 ? -30.113 6.749 33.222 1.00 90.56 89 GLU A O 1
ATOM 683 N N . MET A 1 90 ? -28.842 6.015 31.533 1.00 93.50 90 MET A N 1
ATOM 684 C CA . MET A 1 90 ? -27.758 6.980 31.698 1.00 93.50 90 MET A CA 1
ATOM 685 C C . MET A 1 90 ? -27.759 8.037 30.593 1.00 93.50 90 MET A C 1
ATOM 687 O O . MET A 1 90 ? -28.230 7.823 29.472 1.00 93.50 90 MET A O 1
ATOM 691 N N . HIS A 1 91 ? -27.147 9.182 30.885 1.00 94.88 91 HIS A N 1
ATOM 692 C CA . HIS A 1 91 ? -26.787 10.159 29.870 1.00 94.88 91 HIS A CA 1
ATOM 693 C C . HIS A 1 91 ? -25.709 9.587 28.952 1.00 94.88 91 HIS A C 1
ATOM 695 O O . HIS A 1 91 ? -24.814 8.860 29.388 1.00 94.88 91 HIS A O 1
ATOM 701 N N . SER A 1 92 ? -25.762 9.956 27.674 1.00 94.38 92 SER A N 1
ATOM 702 C CA . SER A 1 92 ? -24.765 9.538 26.698 1.00 94.38 92 SER A CA 1
ATOM 703 C C . SER A 1 92 ? -24.275 10.693 25.836 1.00 94.38 92 SER A C 1
ATOM 705 O O . SER A 1 92 ? -24.980 11.672 25.588 1.00 94.38 92 SER A O 1
ATOM 707 N N . LYS A 1 93 ? -23.031 10.567 25.383 1.00 93.94 93 LYS A N 1
ATOM 708 C CA . LYS A 1 93 ? -22.406 11.425 24.383 1.00 93.94 93 LYS A CA 1
ATOM 709 C C . LYS A 1 93 ? -21.685 10.527 23.394 1.00 93.94 93 LYS A C 1
ATOM 711 O O . LYS A 1 93 ? -20.946 9.636 23.800 1.00 93.94 93 LYS A O 1
ATOM 716 N N . SER A 1 94 ? -21.850 10.800 22.106 1.00 93.25 94 SER A N 1
ATOM 717 C CA . SER A 1 94 ? -21.096 10.123 21.054 1.00 93.25 94 SER A CA 1
ATOM 718 C C . SER A 1 94 ? -20.380 11.120 20.157 1.00 93.25 94 SER A C 1
ATOM 720 O O . SER A 1 94 ? -20.985 12.114 19.751 1.00 93.25 94 SER A O 1
ATOM 722 N N . ALA A 1 95 ? -19.137 10.827 19.793 1.00 92.25 95 ALA A N 1
ATOM 723 C CA . ALA A 1 95 ? -18.344 11.633 18.876 1.00 92.25 95 ALA A CA 1
ATOM 724 C C . ALA A 1 95 ? -17.716 10.733 17.794 1.00 92.25 95 ALA A C 1
ATOM 726 O O . ALA A 1 95 ? -16.820 9.941 18.089 1.00 92.25 95 ALA A O 1
ATOM 727 N N . PRO A 1 96 ? -18.199 10.792 16.540 1.00 91.00 96 PRO A N 1
ATOM 728 C CA . PRO A 1 96 ? -17.577 10.084 15.427 1.00 91.00 96 PRO A CA 1
ATOM 729 C C . PRO A 1 96 ? -16.349 10.842 14.899 1.00 91.00 96 PRO A C 1
ATOM 731 O O . PRO A 1 96 ? -16.429 12.044 14.650 1.00 91.00 96 PRO A O 1
ATOM 734 N N . LYS A 1 97 ? -15.248 10.128 14.647 1.00 86.81 97 LYS A N 1
ATOM 735 C CA . LYS A 1 97 ? -14.051 10.623 13.955 1.00 86.81 97 LYS A CA 1
ATOM 736 C C . LYS A 1 97 ? -13.888 9.891 12.623 1.00 86.81 97 LYS A C 1
ATOM 738 O O . LYS A 1 97 ? -13.725 8.670 12.587 1.00 86.81 97 LYS A O 1
ATOM 743 N N . TYR A 1 98 ? -13.914 10.654 11.536 1.00 79.56 98 TYR A N 1
ATOM 744 C CA . TYR A 1 98 ? -13.728 10.152 10.175 1.00 79.56 98 TYR A CA 1
ATOM 745 C C . TYR A 1 98 ? -12.319 10.478 9.682 1.00 79.56 98 TYR A C 1
ATOM 747 O O . TYR A 1 98 ? -11.769 11.521 10.031 1.00 79.56 98 TYR A O 1
ATOM 755 N N . GLY A 1 99 ? -11.763 9.607 8.844 1.00 75.75 99 GLY A N 1
ATOM 756 C CA . GLY A 1 99 ? -10.651 9.979 7.977 1.00 75.75 99 GLY A CA 1
ATOM 757 C C . GLY A 1 99 ? -11.150 10.752 6.754 1.00 75.75 99 GLY A C 1
ATOM 758 O O . GLY A 1 99 ? -12.316 10.634 6.375 1.00 75.75 99 GLY A O 1
ATOM 759 N N . SER A 1 100 ? -10.266 11.524 6.121 1.00 76.31 100 SER A N 1
ATOM 760 C CA . SER A 1 100 ? -10.594 12.268 4.895 1.00 76.31 100 SER A CA 1
ATOM 761 C C . SER A 1 100 ? -10.809 11.354 3.685 1.00 76.31 100 SER A C 1
ATOM 763 O O . SER A 1 100 ? -11.487 11.728 2.732 1.00 76.31 100 SER A O 1
ATOM 765 N N . GLU A 1 101 ? -10.239 10.148 3.705 1.00 77.50 101 GLU A N 1
ATOM 766 C CA . GLU A 1 101 ? -10.339 9.205 2.595 1.00 77.50 101 GLU A CA 1
ATOM 767 C C . GLU A 1 101 ? -11.666 8.445 2.607 1.00 77.50 101 GLU A C 1
ATOM 769 O O . GLU A 1 101 ? -12.187 8.052 3.652 1.00 77.50 101 GLU A O 1
ATOM 774 N N . LYS A 1 102 ? -12.190 8.169 1.412 1.00 69.19 102 LYS A N 1
ATOM 775 C CA . LYS A 1 102 ? -13.517 7.563 1.245 1.00 69.19 102 LYS A CA 1
ATOM 776 C C . LYS A 1 102 ? -13.586 6.089 1.660 1.00 69.19 102 LYS A C 1
ATOM 778 O O . LYS A 1 102 ? -14.664 5.609 2.001 1.00 69.19 102 LYS A O 1
ATOM 783 N N . SER A 1 103 ? -12.472 5.358 1.624 1.00 67.56 103 SER A N 1
ATOM 784 C CA . SER A 1 103 ? -12.434 3.935 1.985 1.00 67.56 103 SER A CA 1
ATOM 785 C C . SER A 1 103 ? -11.082 3.533 2.557 1.00 67.56 103 SER A C 1
ATOM 787 O O . SER A 1 103 ? -10.057 3.940 2.019 1.00 67.56 103 SER A O 1
ATOM 789 N N . GLY A 1 104 ? -11.078 2.687 3.589 1.00 71.50 104 GLY A N 1
ATOM 790 C CA . GLY A 1 104 ? -9.852 2.130 4.170 1.00 71.50 104 GLY A CA 1
ATOM 791 C C . GLY A 1 104 ? -9.080 3.064 5.107 1.00 71.50 104 GLY A C 1
ATOM 792 O O . GLY A 1 104 ? -8.172 2.598 5.783 1.00 71.50 104 GLY A O 1
ATOM 793 N N . ALA A 1 105 ? -9.440 4.348 5.218 1.00 78.12 105 ALA A N 1
ATOM 794 C CA . ALA A 1 105 ? -8.858 5.201 6.253 1.00 78.12 105 ALA A CA 1
ATOM 795 C C . ALA A 1 105 ? -9.281 4.728 7.653 1.00 78.12 105 ALA A C 1
ATOM 797 O O . ALA A 1 105 ? -10.453 4.380 7.837 1.00 78.12 105 ALA A O 1
ATOM 798 N N . PRO A 1 106 ? -8.379 4.765 8.646 1.00 82.56 106 PRO A N 1
ATOM 799 C CA . PRO A 1 106 ? -8.736 4.531 10.037 1.00 82.56 106 PRO A CA 1
ATOM 800 C C . PRO A 1 106 ? -9.854 5.476 10.495 1.00 82.56 106 PRO A C 1
ATOM 802 O O . PRO A 1 106 ? -9.863 6.669 10.188 1.00 82.56 106 PRO A O 1
ATOM 805 N N . THR A 1 107 ? -10.817 4.936 11.234 1.00 86.75 107 THR A N 1
ATOM 806 C CA . THR A 1 107 ? -11.957 5.663 11.800 1.00 86.75 107 THR A CA 1
ATOM 807 C C . THR A 1 107 ? -12.116 5.292 13.260 1.00 86.75 107 THR A C 1
ATOM 809 O O . THR A 1 107 ? -11.989 4.121 13.623 1.00 86.75 107 THR A O 1
ATOM 812 N N . ASN A 1 108 ? -12.444 6.287 14.083 1.00 90.44 108 ASN A N 1
ATOM 813 C CA . ASN A 1 108 ? -12.699 6.077 15.501 1.00 90.44 108 ASN A CA 1
ATOM 814 C C . ASN A 1 108 ? -14.113 6.528 15.857 1.00 90.44 108 ASN A C 1
ATOM 816 O O . ASN A 1 108 ? -14.656 7.464 15.271 1.00 90.44 108 ASN A O 1
ATOM 820 N N . PHE A 1 109 ? -14.719 5.874 16.841 1.00 93.50 109 PHE A N 1
ATOM 821 C CA . PHE A 1 109 ? -15.993 6.313 17.404 1.00 93.50 109 PHE A CA 1
ATOM 822 C C . PHE A 1 109 ? -15.896 6.312 18.917 1.00 93.50 109 PHE A C 1
ATOM 824 O O . PHE A 1 109 ? -15.547 5.294 19.510 1.00 93.50 109 PHE A O 1
ATOM 831 N N . PHE A 1 110 ? -16.208 7.443 19.534 1.00 94.75 110 PHE A N 1
ATOM 832 C CA . PHE A 1 110 ? -16.103 7.619 20.973 1.00 94.75 110 PHE A CA 1
ATOM 833 C C . PHE A 1 110 ? -17.494 7.670 21.592 1.00 94.75 110 PHE A C 1
ATOM 835 O O . PHE A 1 110 ? -18.375 8.356 21.073 1.00 94.75 110 PHE A O 1
ATOM 842 N N . ILE A 1 111 ? -17.680 6.957 22.699 1.00 95.00 111 ILE A N 1
ATOM 843 C CA . ILE A 1 111 ? -18.904 6.955 23.501 1.00 95.00 111 ILE A CA 1
ATOM 844 C C . ILE A 1 111 ? -18.516 7.296 24.932 1.00 95.00 111 ILE A C 1
ATOM 846 O O . ILE A 1 111 ? -17.576 6.721 25.469 1.00 95.00 111 ILE A O 1
ATOM 850 N N . THR A 1 112 ? -19.261 8.191 25.562 1.00 95.12 112 THR A N 1
ATOM 851 C CA . THR A 1 112 ? -19.252 8.384 27.012 1.00 95.12 112 THR A CA 1
ATOM 852 C C . THR A 1 112 ? -20.653 8.105 27.525 1.00 95.12 112 THR A C 1
ATOM 854 O O . THR A 1 112 ? -21.620 8.629 26.972 1.00 95.12 112 THR A O 1
ATOM 857 N N . VAL A 1 113 ? -20.757 7.293 28.571 1.00 94.56 113 VAL A N 1
ATOM 858 C CA . VAL A 1 113 ? -22.004 6.996 29.278 1.00 94.56 113 VAL A CA 1
ATOM 859 C C . VAL A 1 113 ? -21.821 7.407 30.735 1.00 94.56 113 VAL A C 1
ATOM 861 O O . VAL A 1 113 ? -20.761 7.159 31.310 1.00 94.56 113 VAL A O 1
ATOM 864 N N . SER A 1 114 ? -22.801 8.098 31.315 1.00 94.81 114 SER A N 1
ATOM 865 C CA . SER A 1 114 ? -22.690 8.684 32.653 1.00 94.81 114 SER A CA 1
ATOM 866 C C . SER A 1 114 ? -24.050 8.783 33.354 1.00 94.81 114 SER A C 1
ATOM 868 O O . SER A 1 114 ? -25.031 9.151 32.708 1.00 94.81 114 SER A O 1
ATOM 870 N N . PRO A 1 115 ? -24.127 8.537 34.675 1.00 94.25 115 PRO A N 1
ATOM 871 C CA . PRO A 1 115 ? -25.342 8.778 35.458 1.00 94.25 115 PRO A CA 1
ATOM 872 C C . PRO A 1 115 ? -25.714 10.267 35.548 1.00 94.25 115 PRO A C 1
ATOM 874 O O . PRO A 1 115 ? -26.870 10.599 35.778 1.00 94.25 115 PRO A O 1
ATOM 877 N N . GLU A 1 116 ? -24.755 11.170 35.330 1.00 94.69 116 GLU A N 1
ATOM 878 C CA . GLU A 1 116 ? -24.961 12.622 35.320 1.00 94.69 116 GLU A CA 1
ATOM 879 C C . GLU A 1 116 ? -24.769 13.218 33.915 1.00 94.69 116 GLU A C 1
ATOM 881 O O . GLU A 1 116 ? -24.051 12.627 33.095 1.00 94.69 116 GLU A O 1
ATOM 886 N N . PRO A 1 117 ? -25.331 14.412 33.628 1.00 94.25 117 PRO A N 1
ATOM 887 C CA . PRO A 1 117 ? -25.103 15.114 32.370 1.00 94.25 117 PRO A CA 1
ATOM 888 C C . PRO A 1 117 ? -23.611 15.280 32.045 1.00 94.25 117 PRO A C 1
ATOM 890 O O . PRO A 1 117 ? -22.839 15.846 32.820 1.00 94.25 117 PRO A O 1
ATOM 893 N N . ILE A 1 118 ? -23.209 14.820 30.860 1.00 93.38 118 ILE A N 1
ATOM 894 C CA . ILE A 1 118 ? -21.809 14.825 30.421 1.00 93.38 118 ILE A CA 1
ATOM 895 C C . ILE A 1 118 ? -21.414 16.242 30.000 1.00 93.38 118 ILE A C 1
ATOM 897 O O . ILE A 1 118 ? -21.856 16.738 28.965 1.00 93.38 118 ILE A O 1
ATOM 901 N N . LYS A 1 119 ? -20.547 16.884 30.789 1.00 88.25 119 LYS A N 1
ATOM 902 C CA . LYS A 1 119 ? -20.052 18.250 30.528 1.00 88.25 119 LYS A CA 1
ATOM 903 C C . LYS A 1 119 ? -18.755 18.298 29.717 1.00 88.25 119 LYS A C 1
ATOM 905 O O . LYS A 1 119 ? -18.359 19.367 29.264 1.00 88.25 119 LYS A O 1
ATOM 910 N N . ILE A 1 120 ? -18.093 17.157 29.519 1.00 82.44 120 ILE A N 1
ATOM 911 C CA . ILE A 1 120 ? -16.863 17.078 28.723 1.00 82.44 120 ILE A CA 1
ATOM 912 C C . ILE A 1 120 ? -17.210 17.352 27.260 1.00 82.44 120 ILE A C 1
ATOM 914 O O . ILE A 1 120 ? -17.985 16.609 26.653 1.00 82.44 120 ILE A O 1
ATOM 918 N N . THR A 1 121 ? -16.620 18.389 26.666 1.00 79.88 121 THR A N 1
ATOM 919 C CA . THR A 1 121 ? -16.858 18.781 25.267 1.00 79.88 121 THR A CA 1
ATOM 920 C C . THR A 1 121 ? -15.918 18.088 24.281 1.00 79.88 121 THR A C 1
ATOM 922 O O . THR A 1 121 ? -16.317 17.911 23.131 1.00 79.88 121 THR A O 1
ATOM 925 N N . ASN A 1 122 ? -14.775 17.553 24.729 1.00 79.50 122 ASN A N 1
ATOM 926 C CA . ASN A 1 122 ? -13.801 16.833 23.895 1.00 79.50 122 ASN A CA 1
ATOM 927 C C . ASN A 1 122 ? -14.453 15.733 23.043 1.00 79.50 122 ASN A C 1
ATOM 929 O O . ASN A 1 122 ? -15.246 14.927 23.541 1.00 79.50 122 ASN A O 1
ATOM 933 N N . ALA A 1 123 ? -14.132 15.726 21.749 1.00 76.81 123 ALA A N 1
ATOM 934 C CA . ALA A 1 123 ? -14.621 14.733 20.796 1.00 76.81 123 ALA A CA 1
ATOM 935 C C . ALA A 1 123 ? -13.779 13.448 20.816 1.00 76.81 123 ALA A C 1
ATOM 937 O O . ALA A 1 123 ? -14.314 12.361 20.624 1.00 76.81 123 ALA A O 1
ATOM 938 N N . GLU A 1 124 ? -12.480 13.570 21.080 1.00 82.88 124 GLU A N 1
ATOM 939 C CA . GLU A 1 124 ? -11.557 12.441 21.162 1.00 82.88 124 GLU A CA 1
ATOM 940 C C . GLU A 1 124 ? -11.243 12.128 22.622 1.00 82.88 124 GLU A C 1
ATOM 942 O O . GLU A 1 124 ? -10.958 13.029 23.413 1.00 82.88 124 GLU A O 1
ATOM 947 N N . LEU A 1 125 ? -11.332 10.846 22.978 1.00 86.50 125 LEU A N 1
ATOM 948 C CA . LEU A 1 125 ? -11.045 10.355 24.323 1.00 86.50 125 LEU A CA 1
ATOM 949 C C . LEU A 1 125 ? -9.690 9.647 24.314 1.00 86.50 125 LEU A C 1
ATOM 951 O O . LEU A 1 125 ? -9.515 8.628 23.635 1.00 86.50 125 LEU A O 1
ATOM 955 N N . GLU A 1 126 ? -8.739 10.195 25.066 1.00 82.19 126 GLU A N 1
ATOM 956 C CA . GLU A 1 126 ? -7.425 9.579 25.255 1.00 82.19 126 GLU A CA 1
ATOM 957 C C . GLU A 1 126 ? -7.541 8.330 26.123 1.00 82.19 126 GLU A C 1
ATOM 959 O O . GLU A 1 126 ? -7.132 7.246 25.708 1.00 82.19 126 GLU A O 1
ATOM 964 N N . GLU A 1 127 ? -8.166 8.480 27.289 1.00 89.44 127 GLU A N 1
ATOM 965 C CA . GLU A 1 127 ? -8.418 7.393 28.223 1.00 89.44 127 GLU A CA 1
ATOM 966 C C . GLU A 1 127 ? -9.788 6.753 28.013 1.00 89.44 127 GLU A C 1
ATOM 968 O O . GLU A 1 127 ? -10.798 7.454 27.887 1.00 89.44 127 GLU A O 1
ATOM 973 N N . VAL A 1 128 ? -9.828 5.420 28.032 1.00 93.62 128 VAL A N 1
ATOM 974 C CA . VAL A 1 128 ? -11.061 4.642 27.881 1.00 93.62 128 VAL A CA 1
ATOM 975 C C . VAL A 1 128 ? -11.070 3.394 28.745 1.00 93.62 128 VAL A C 1
ATOM 977 O O . VAL A 1 128 ? -10.048 2.742 28.930 1.00 93.62 128 VAL A O 1
ATOM 980 N N . GLU A 1 129 ? -12.250 3.013 29.221 1.00 95.88 129 GLU A N 1
ATOM 981 C CA . GLU A 1 129 ? -12.440 1.751 29.936 1.00 95.88 129 GLU A CA 1
ATOM 982 C C . GLU A 1 129 ? -12.636 0.581 28.965 1.00 95.88 129 GLU A C 1
ATOM 984 O O . GLU A 1 129 ? -12.336 -0.564 29.301 1.00 95.88 129 GLU A O 1
ATOM 989 N N . ILE A 1 130 ? -13.145 0.853 27.758 1.00 97.31 130 ILE A N 1
ATOM 990 C CA . ILE A 1 130 ? -13.465 -0.173 26.762 1.00 97.31 130 ILE A CA 1
ATOM 991 C C . ILE A 1 130 ? -12.927 0.248 25.390 1.00 97.31 130 ILE A C 1
ATOM 993 O O . ILE A 1 130 ? -13.227 1.333 24.884 1.00 97.31 130 ILE A O 1
ATOM 997 N N . ALA A 1 131 ? -12.169 -0.638 24.755 1.00 96.88 131 ALA A N 1
ATOM 998 C CA . ALA A 1 131 ? -11.755 -0.524 23.365 1.00 96.88 131 ALA A CA 1
ATOM 999 C C . ALA A 1 131 ? -12.420 -1.631 22.535 1.00 96.88 131 ALA A C 1
ATOM 1001 O O . ALA A 1 131 ? -12.430 -2.797 22.921 1.00 96.88 131 ALA A O 1
ATOM 1002 N N . VAL A 1 132 ? -12.970 -1.279 21.377 1.00 96.88 132 VAL A N 1
ATOM 1003 C CA . VAL A 1 132 ? -13.614 -2.235 20.465 1.00 96.88 132 VAL A CA 1
ATOM 1004 C C . VAL A 1 132 ? -12.988 -2.094 19.092 1.00 96.88 132 VAL A C 1
ATOM 1006 O O . VAL A 1 132 ? -12.854 -0.982 18.592 1.00 96.88 132 VAL A O 1
ATOM 1009 N N . SER A 1 133 ? -12.622 -3.194 18.449 1.00 95.12 133 SER A N 1
ATOM 1010 C CA . SER A 1 133 ? -12.072 -3.156 17.105 1.00 95.12 133 SER A CA 1
ATOM 1011 C C . SER A 1 133 ? -12.738 -4.157 16.168 1.00 95.12 133 SER A C 1
ATOM 1013 O O . SER A 1 133 ? -12.370 -5.329 16.145 1.00 95.12 133 SER A O 1
ATOM 1015 N N . PRO A 1 134 ? -13.693 -3.692 15.344 1.00 92.31 134 PRO A N 1
ATOM 1016 C CA . PRO A 1 134 ? -14.221 -4.469 14.225 1.00 92.31 134 PRO A CA 1
ATOM 1017 C C . PRO A 1 134 ? -13.201 -4.714 13.103 1.00 92.31 134 PRO A C 1
ATOM 1019 O O . PRO A 1 134 ? -13.473 -5.472 12.175 1.00 92.31 134 PRO A O 1
ATOM 1022 N N . ASP A 1 135 ? -12.035 -4.070 13.165 1.00 88.81 135 ASP A N 1
ATOM 1023 C CA . ASP A 1 135 ? -10.934 -4.282 12.236 1.00 88.81 135 ASP A CA 1
ATOM 1024 C C . ASP A 1 135 ? -9.897 -5.261 12.807 1.00 88.81 135 ASP A C 1
ATOM 1026 O O . ASP A 1 135 ? -9.127 -4.938 13.709 1.00 88.81 135 ASP A O 1
ATOM 1030 N N . HIS A 1 136 ? -9.819 -6.448 12.209 1.00 85.31 136 HIS A N 1
ATOM 1031 C CA . HIS A 1 136 ? -8.843 -7.483 12.563 1.00 85.31 136 HIS A 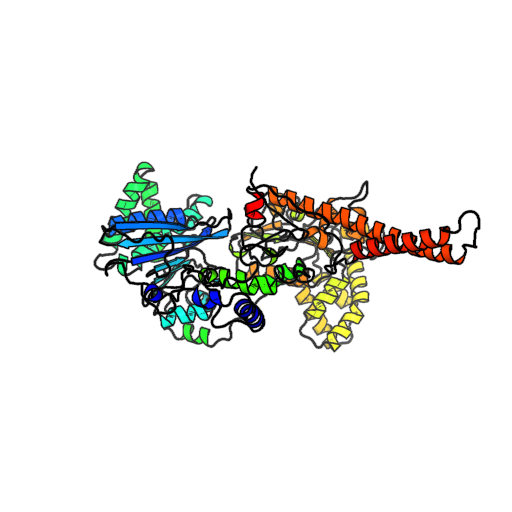CA 1
ATOM 1032 C C . HIS A 1 136 ? -7.365 -7.071 12.398 1.00 85.31 136 HIS A C 1
ATOM 1034 O O . HIS A 1 136 ? -6.484 -7.740 12.934 1.00 85.31 136 HIS A O 1
ATOM 1040 N N . LYS A 1 137 ? -7.060 -5.993 11.657 1.00 83.88 137 LYS A N 1
ATOM 1041 C CA . LYS A 1 137 ? -5.691 -5.496 11.427 1.00 83.88 137 LYS A CA 1
ATOM 1042 C C . LYS A 1 137 ? -5.410 -4.172 12.130 1.00 83.88 137 LYS A C 1
ATOM 1044 O O . LYS A 1 137 ? -4.450 -3.498 11.769 1.00 83.88 137 LYS A O 1
ATOM 1049 N N . VAL A 1 138 ? -6.167 -3.811 13.163 1.00 87.56 138 VAL A N 1
ATOM 1050 C CA . VAL A 1 138 ? -6.034 -2.521 13.862 1.00 87.56 138 VAL A CA 1
ATOM 1051 C C . VAL A 1 138 ? -4.599 -2.149 14.266 1.00 87.56 138 VAL A C 1
ATOM 1053 O O . VAL A 1 138 ? -4.179 -1.016 14.052 1.00 87.56 138 VAL A O 1
ATOM 1056 N N . PHE A 1 139 ? -3.799 -3.111 14.736 1.00 86.50 139 PHE A N 1
ATOM 1057 C CA . PHE A 1 139 ? -2.401 -2.886 15.136 1.00 86.50 139 PHE A CA 1
ATOM 1058 C C . PHE A 1 139 ? -1.440 -2.567 13.979 1.00 86.50 139 PHE A C 1
ATOM 1060 O O . PHE A 1 139 ? -0.292 -2.206 14.222 1.00 86.50 139 PHE A O 1
ATOM 1067 N N . SER A 1 140 ? -1.878 -2.703 12.725 1.00 79.69 140 SER A N 1
ATOM 1068 C CA . SER A 1 140 ? -1.070 -2.336 11.554 1.00 79.69 140 SER A CA 1
ATOM 1069 C C . SER A 1 140 ? -1.064 -0.831 11.271 1.00 79.69 140 SER A C 1
ATOM 1071 O O . SER A 1 140 ? -0.167 -0.349 10.583 1.00 79.69 140 SER A O 1
ATOM 1073 N N . HIS A 1 141 ? -2.046 -0.086 11.795 1.00 77.69 141 HIS A N 1
ATOM 1074 C CA . HIS A 1 141 ? -2.216 1.342 11.501 1.00 77.69 141 HIS A CA 1
ATOM 1075 C C . HIS A 1 141 ? -2.450 2.228 12.728 1.00 77.69 141 HIS A C 1
ATOM 1077 O O . HIS A 1 141 ? -2.332 3.444 12.602 1.00 77.69 141 HIS A O 1
ATOM 1083 N N . THR A 1 142 ? -2.757 1.658 13.897 1.00 84.50 142 THR A N 1
ATOM 1084 C CA . THR A 1 142 ? -2.935 2.413 15.146 1.00 84.50 142 THR A CA 1
ATOM 1085 C C . THR A 1 142 ? -2.688 1.540 16.379 1.00 84.50 142 THR A C 1
ATOM 1087 O O . THR A 1 142 ? -2.665 0.312 16.302 1.00 84.50 142 THR A O 1
ATOM 1090 N N . ASN A 1 143 ? -2.547 2.165 17.551 1.00 90.75 143 ASN A N 1
ATOM 1091 C CA . ASN A 1 143 ? -2.517 1.470 18.837 1.00 90.75 143 ASN A CA 1
ATOM 1092 C C . ASN A 1 143 ? -3.896 1.541 19.530 1.00 90.75 143 ASN A C 1
ATOM 1094 O O . ASN A 1 143 ? -4.207 2.546 20.183 1.00 90.75 143 ASN A O 1
ATOM 1098 N N . PRO A 1 144 ? -4.721 0.476 19.471 1.00 92.56 144 PRO A N 1
ATOM 1099 C CA . PRO A 1 144 ? -6.049 0.489 20.072 1.00 92.56 144 PRO A CA 1
ATOM 1100 C C . PRO A 1 144 ? -6.048 0.508 21.603 1.00 92.56 144 PRO A C 1
ATOM 1102 O O . PRO A 1 144 ? -7.047 0.915 22.203 1.00 92.56 144 PRO A O 1
ATOM 1105 N N . LEU A 1 145 ? -4.935 0.124 22.235 1.00 94.81 145 LEU A N 1
ATOM 1106 C CA . LEU A 1 145 ? -4.778 0.018 23.689 1.00 94.81 145 LEU A CA 1
ATOM 1107 C C . LEU A 1 145 ? -4.271 1.317 24.335 1.00 94.81 145 LEU A C 1
ATOM 1109 O O . LEU A 1 145 ? -4.197 1.416 25.560 1.00 94.81 145 LEU A O 1
ATOM 1113 N N . ARG A 1 146 ? -3.926 2.338 23.541 1.00 91.56 146 ARG A N 1
ATOM 1114 C CA . ARG A 1 146 ? -3.436 3.623 24.056 1.00 91.56 146 ARG A CA 1
ATOM 1115 C C . ARG A 1 146 ? -4.465 4.271 24.988 1.00 91.56 146 ARG A C 1
ATOM 1117 O O . ARG A 1 146 ? -5.566 4.581 24.550 1.00 91.56 146 ARG A O 1
ATOM 1124 N N . GLY A 1 147 ? -4.113 4.477 26.254 1.00 91.19 147 GLY A N 1
ATOM 1125 C CA . GLY A 1 147 ? -5.027 5.039 27.255 1.00 91.19 147 GLY A CA 1
ATOM 1126 C C . GLY A 1 147 ? -6.120 4.082 27.753 1.00 91.19 147 GLY A C 1
ATOM 1127 O O . GLY A 1 147 ? -7.019 4.518 28.462 1.00 91.19 147 GLY A O 1
ATOM 1128 N N . ILE A 1 148 ? -6.057 2.777 27.448 1.00 95.56 148 ILE A N 1
ATOM 1129 C CA . ILE A 1 148 ? -6.961 1.816 28.098 1.00 95.56 148 ILE A CA 1
ATOM 1130 C C . ILE A 1 148 ? -6.732 1.828 29.617 1.00 95.56 148 ILE A C 1
ATOM 1132 O O . ILE A 1 148 ? -5.578 1.880 30.059 1.00 95.56 148 ILE A O 1
ATOM 1136 N N . SER A 1 149 ? -7.798 1.823 30.413 1.00 94.38 149 SER A N 1
ATOM 1137 C CA . SER A 1 149 ? -7.696 1.773 31.873 1.00 94.38 149 SER A CA 1
ATOM 1138 C C . SER A 1 149 ? -7.152 0.424 32.343 1.00 94.38 149 SER A C 1
ATOM 1140 O O . SER A 1 149 ? -7.257 -0.590 31.649 1.00 94.38 149 SER A O 1
ATOM 1142 N N . GLU A 1 150 ? -6.596 0.393 33.551 1.00 95.31 150 GLU A N 1
ATOM 1143 C CA . GLU A 1 150 ? -6.336 -0.873 34.232 1.00 95.31 150 GLU A CA 1
ATOM 1144 C C . GLU A 1 150 ? -7.657 -1.632 34.458 1.00 95.31 150 GLU A C 1
ATOM 1146 O O . GLU A 1 150 ? -8.691 -1.017 34.728 1.00 95.31 150 GLU A O 1
ATOM 1151 N N . GLY A 1 151 ? -7.653 -2.950 34.248 1.00 95.88 151 GLY A N 1
ATOM 1152 C CA . GLY A 1 151 ? -8.855 -3.791 34.241 1.00 95.88 151 GLY A CA 1
ATOM 1153 C C . GLY A 1 151 ? -9.820 -3.513 33.079 1.00 95.88 151 GLY A C 1
ATOM 1154 O O . GLY A 1 151 ? -10.923 -4.060 33.056 1.00 95.88 151 GLY A O 1
ATOM 1155 N N . GLY A 1 152 ? -9.441 -2.654 32.124 1.00 96.56 152 GLY A N 1
ATOM 1156 C CA . GLY A 1 152 ? -10.272 -2.297 30.975 1.00 96.56 152 GLY A CA 1
ATOM 1157 C C . GLY A 1 152 ? -10.568 -3.489 30.061 1.00 96.56 152 GLY A C 1
ATOM 1158 O O . GLY A 1 152 ? -9.968 -4.553 30.184 1.00 96.56 152 GLY A O 1
ATOM 1159 N N . THR A 1 153 ? -11.498 -3.321 29.123 1.00 98.06 153 THR A N 1
ATOM 1160 C CA . THR A 1 153 ? -11.902 -4.383 28.185 1.00 98.06 153 THR A CA 1
ATOM 1161 C C . THR A 1 153 ? -11.459 -4.066 26.762 1.00 98.06 153 THR A C 1
ATOM 1163 O O . THR A 1 153 ? -11.647 -2.946 26.291 1.00 98.06 153 THR A O 1
ATOM 1166 N N . PHE A 1 154 ? -10.912 -5.053 26.053 1.00 98.06 154 PHE A N 1
ATOM 1167 C CA . PHE A 1 154 ? -10.620 -4.968 24.623 1.00 98.06 154 PHE A CA 1
ATOM 1168 C C . PHE A 1 154 ? -11.354 -6.085 23.874 1.00 98.06 154 PHE A C 1
ATOM 1170 O O . PHE A 1 154 ? -11.211 -7.247 24.232 1.00 98.06 154 PHE A O 1
ATOM 1177 N N . ILE A 1 155 ? -12.134 -5.747 22.845 1.00 98.06 155 ILE A N 1
ATOM 1178 C CA . ILE A 1 155 ? -12.858 -6.721 22.007 1.00 98.06 155 ILE A CA 1
ATOM 1179 C C . ILE A 1 155 ? -12.413 -6.549 20.556 1.00 98.06 155 ILE A C 1
ATOM 1181 O O . ILE A 1 155 ? -12.521 -5.443 20.029 1.00 98.06 155 ILE A O 1
ATOM 1185 N N . MET A 1 156 ? -11.946 -7.609 19.895 1.00 96.81 156 MET A N 1
ATOM 1186 C CA . MET A 1 156 ? -11.381 -7.531 18.541 1.00 96.81 156 MET A CA 1
ATOM 1187 C C . MET A 1 156 ? -12.001 -8.540 17.566 1.00 96.81 156 MET A C 1
ATOM 1189 O O . MET A 1 156 ? -12.276 -9.682 17.924 1.00 96.81 156 MET A O 1
ATOM 1193 N N . GLN A 1 157 ? -12.175 -8.132 16.308 1.00 94.31 157 GLN A N 1
ATOM 1194 C CA . GLN A 1 157 ? -12.587 -9.017 15.219 1.00 94.31 157 GLN A CA 1
ATOM 1195 C C . GLN A 1 157 ? -11.481 -10.033 14.928 1.00 94.31 157 GLN A C 1
ATOM 1197 O O . GLN A 1 157 ? -10.354 -9.641 14.631 1.00 94.31 157 GLN A O 1
ATOM 1202 N N . SER A 1 158 ? -11.805 -11.324 14.915 1.00 92.06 158 SER A N 1
ATOM 1203 C CA . SER A 1 158 ? -10.903 -12.368 14.422 1.00 92.06 158 SER A CA 1
ATOM 1204 C C . SER A 1 158 ? -11.671 -13.621 14.006 1.00 92.06 158 SER A C 1
ATOM 1206 O O . SER A 1 158 ? -12.690 -13.942 14.600 1.00 92.06 158 SER A O 1
ATOM 1208 N N . HIS A 1 159 ? -11.160 -14.334 13.001 1.00 89.19 159 HIS A N 1
ATOM 1209 C CA . HIS A 1 159 ? -11.619 -15.687 12.652 1.00 89.19 159 HIS A CA 1
ATOM 1210 C C . HIS A 1 159 ? -10.656 -16.770 13.184 1.00 89.19 159 HIS A C 1
ATOM 1212 O O . HIS A 1 159 ? -10.885 -17.956 12.966 1.00 89.19 159 HIS A O 1
ATOM 1218 N N . HIS A 1 160 ? -9.546 -16.364 13.810 1.00 89.81 160 HIS A N 1
ATOM 1219 C CA . HIS A 1 160 ? -8.525 -17.255 14.358 1.00 89.81 160 HIS A CA 1
ATOM 1220 C C . HIS A 1 160 ? -8.839 -17.618 15.811 1.00 89.81 160 HIS A C 1
ATOM 1222 O O . HIS A 1 160 ? -9.600 -16.930 16.494 1.00 89.81 160 HIS A O 1
ATOM 1228 N N . THR A 1 161 ? -8.216 -18.686 16.297 1.00 92.75 161 THR A N 1
ATOM 1229 C CA . THR A 1 161 ? -8.309 -19.103 17.699 1.00 92.75 161 THR A CA 1
ATOM 1230 C C . THR A 1 161 ? -7.652 -18.079 18.642 1.00 92.75 161 THR A C 1
ATOM 1232 O O . THR A 1 161 ? -6.780 -17.314 18.216 1.00 92.75 161 THR A O 1
ATOM 1235 N N . PRO A 1 162 ? -8.000 -18.067 19.946 1.00 95.06 162 PRO A N 1
ATOM 1236 C CA . PRO A 1 162 ? -7.365 -17.179 20.926 1.00 95.06 162 PRO A CA 1
ATOM 1237 C C . PRO A 1 162 ? -5.829 -17.229 20.931 1.00 95.06 162 PRO A C 1
ATOM 1239 O O . PRO A 1 162 ? -5.183 -16.188 21.054 1.00 95.06 162 PRO A O 1
ATOM 1242 N N . LEU A 1 163 ? -5.242 -18.419 20.763 1.00 92.38 163 LEU A N 1
ATOM 1243 C CA . LEU A 1 163 ? -3.790 -18.606 20.767 1.00 92.38 163 LEU A CA 1
ATOM 1244 C C . LEU A 1 163 ? -3.128 -18.031 19.507 1.00 92.38 163 LEU A C 1
ATOM 1246 O O . LEU A 1 163 ? -2.123 -17.332 19.613 1.00 92.38 163 LEU A O 1
ATOM 1250 N N . GLU A 1 164 ? -3.703 -18.280 18.328 1.00 90.12 164 GLU A N 1
ATOM 1251 C CA . GLU A 1 164 ? -3.220 -17.713 17.060 1.00 90.12 164 GLU A CA 1
ATOM 1252 C C . GLU A 1 164 ? -3.291 -16.181 17.082 1.00 90.12 164 GLU A C 1
ATOM 1254 O O . GLU A 1 164 ? -2.328 -15.507 16.722 1.00 90.12 164 GLU A O 1
ATOM 1259 N N . VAL A 1 165 ? -4.388 -15.611 17.597 1.00 91.31 165 VAL A N 1
ATOM 1260 C CA . VAL A 1 165 ? -4.500 -14.155 17.766 1.00 91.31 165 VAL A CA 1
ATOM 1261 C C . VAL A 1 165 ? -3.400 -13.624 18.682 1.00 91.31 165 VAL A C 1
ATOM 1263 O O . VAL A 1 165 ? -2.780 -12.612 18.365 1.00 91.31 165 VAL A O 1
ATOM 1266 N N . TRP A 1 166 ? -3.119 -14.300 19.799 1.00 92.88 166 TRP A N 1
ATOM 1267 C CA . TRP A 1 166 ? -2.049 -13.885 20.707 1.00 92.88 166 TRP A CA 1
ATOM 1268 C C . TRP A 1 166 ? -0.666 -13.903 20.045 1.00 92.88 166 TRP A C 1
ATOM 1270 O O . TRP A 1 166 ? 0.132 -12.996 20.279 1.00 92.88 166 TRP A O 1
ATOM 1280 N N . GLN A 1 167 ? -0.394 -14.896 19.193 1.00 88.19 167 GLN A N 1
ATOM 1281 C CA . GLN A 1 167 ? 0.845 -14.987 18.410 1.00 88.19 167 GLN A CA 1
ATOM 1282 C C . GLN A 1 167 ? 0.996 -13.826 17.423 1.00 88.19 167 GLN A C 1
ATOM 1284 O O . GLN A 1 167 ? 2.099 -13.310 17.244 1.00 88.19 167 GLN A O 1
ATOM 1289 N N . GLU A 1 168 ? -0.106 -13.387 16.817 1.00 85.62 168 GLU A N 1
ATOM 1290 C CA . GLU A 1 168 ? -0.120 -12.281 15.856 1.00 85.62 168 GLU A CA 1
ATOM 1291 C C . GLU A 1 168 ? 0.018 -10.897 16.504 1.00 85.62 168 GLU A C 1
ATOM 1293 O O . GLU A 1 168 ? 0.411 -9.938 15.831 1.00 85.62 168 GLU A O 1
ATOM 1298 N N . LEU A 1 169 ? -0.294 -10.759 17.798 1.00 89.25 169 LEU A N 1
ATOM 1299 C CA . LEU A 1 169 ? -0.221 -9.470 18.478 1.00 89.25 169 LEU A CA 1
ATOM 1300 C C . LEU A 1 169 ? 1.230 -8.968 18.613 1.00 89.25 169 LEU A C 1
ATOM 1302 O O . LEU A 1 169 ? 2.116 -9.698 19.090 1.00 89.25 169 LEU A O 1
ATOM 1306 N N . PRO A 1 170 ? 1.482 -7.672 18.326 1.00 88.06 170 PRO A N 1
ATOM 1307 C CA . PRO A 1 170 ? 2.769 -7.054 18.611 1.00 88.06 170 PRO A CA 1
ATOM 1308 C C . PRO A 1 170 ? 3.176 -7.227 20.077 1.00 88.06 170 PRO A C 1
ATOM 1310 O O . PRO A 1 170 ? 2.340 -7.172 20.982 1.00 88.06 170 PRO A O 1
ATOM 1313 N N . ALA A 1 171 ? 4.479 -7.359 20.336 1.00 88.44 171 ALA A N 1
ATOM 1314 C CA . ALA A 1 171 ? 4.997 -7.547 21.694 1.00 88.44 171 ALA A CA 1
ATOM 1315 C C . ALA A 1 171 ? 4.558 -6.426 22.659 1.00 88.44 171 ALA A C 1
ATOM 1317 O O . ALA A 1 171 ? 4.179 -6.697 23.797 1.00 88.44 171 ALA A O 1
ATOM 1318 N N . HIS A 1 172 ? 4.525 -5.171 22.192 1.00 88.62 172 HIS A N 1
ATOM 1319 C CA . HIS A 1 172 ? 4.057 -4.038 22.999 1.00 88.62 172 HIS A CA 1
ATOM 1320 C C . HIS A 1 172 ? 2.567 -4.152 23.375 1.00 88.62 172 HIS A C 1
ATOM 1322 O O . HIS A 1 172 ? 2.168 -3.722 24.459 1.00 88.62 172 HIS A O 1
ATOM 1328 N N . ALA A 1 173 ? 1.742 -4.746 22.506 1.00 93.00 173 ALA A N 1
ATOM 1329 C CA . ALA A 1 173 ? 0.319 -4.942 22.753 1.00 93.00 173 ALA A CA 1
ATOM 1330 C C . ALA A 1 173 ? 0.100 -6.027 23.813 1.00 93.00 173 ALA A C 1
ATOM 1332 O O . ALA A 1 173 ? -0.604 -5.783 24.792 1.00 93.00 173 ALA A O 1
ATOM 1333 N N . ARG A 1 174 ? 0.787 -7.173 23.680 1.00 94.00 174 ARG A N 1
ATOM 1334 C CA . ARG A 1 174 ? 0.789 -8.251 24.688 1.00 94.00 174 ARG A CA 1
ATOM 1335 C C . ARG A 1 174 ? 1.236 -7.744 26.060 1.00 94.00 174 ARG A C 1
ATOM 1337 O O . ARG A 1 174 ? 0.548 -7.972 27.054 1.00 94.00 174 ARG A O 1
ATOM 1344 N N . LYS A 1 175 ? 2.332 -6.975 26.099 1.00 93.31 175 LYS A N 1
ATOM 1345 C CA . LYS A 1 175 ? 2.829 -6.316 27.316 1.00 93.31 175 LYS A CA 1
ATOM 1346 C C . LYS A 1 175 ? 1.756 -5.430 27.960 1.00 93.31 175 LYS A C 1
ATOM 1348 O O . LYS A 1 175 ? 1.453 -5.605 29.136 1.00 93.31 175 LYS A O 1
ATOM 1353 N N . THR A 1 176 ? 1.135 -4.544 27.178 1.00 95.44 176 THR A N 1
ATOM 1354 C CA . THR A 1 176 ? 0.080 -3.636 27.666 1.00 95.44 176 THR A CA 1
ATOM 1355 C C . THR A 1 176 ? -1.119 -4.402 28.228 1.00 95.44 176 THR A C 1
ATOM 1357 O O . THR A 1 176 ? -1.610 -4.056 29.300 1.00 95.44 176 THR A O 1
ATOM 1360 N N . ILE A 1 177 ? -1.574 -5.451 27.532 1.00 96.62 177 ILE A N 1
ATOM 1361 C CA . ILE A 1 177 ? -2.700 -6.292 27.969 1.00 96.62 177 ILE A CA 1
ATOM 1362 C C . ILE A 1 177 ? -2.406 -6.925 29.333 1.00 96.62 177 ILE A C 1
ATOM 1364 O O . ILE A 1 177 ? -3.258 -6.880 30.219 1.00 96.62 177 ILE A O 1
ATOM 1368 N N . ARG A 1 178 ? -1.194 -7.454 29.536 1.00 94.62 178 ARG A N 1
ATOM 1369 C CA . ARG A 1 178 ? -0.794 -8.060 30.815 1.00 94.62 178 ARG A CA 1
ATOM 1370 C C . ARG A 1 178 ? -0.657 -7.038 31.936 1.00 94.62 178 ARG A C 1
ATOM 1372 O O . ARG A 1 178 ? -1.271 -7.213 32.985 1.00 94.62 178 ARG A O 1
ATOM 1379 N N . GLU A 1 179 ? 0.133 -5.986 31.722 1.00 95.88 179 GLU A N 1
ATOM 1380 C CA . GLU A 1 179 ? 0.435 -4.980 32.751 1.00 95.88 179 GLU A CA 1
ATOM 1381 C C . GLU A 1 179 ? -0.833 -4.294 33.255 1.00 95.88 179 GLU A C 1
ATOM 1383 O O . GLU A 1 179 ? -0.999 -4.100 34.456 1.00 95.88 179 GLU A O 1
ATOM 1388 N N . LYS A 1 180 ? -1.762 -3.994 32.341 1.00 97.00 180 LYS A N 1
ATOM 1389 C CA . LYS A 1 180 ? -3.043 -3.371 32.673 1.00 97.00 180 LYS A CA 1
ATOM 1390 C C . LYS A 1 180 ? -4.151 -4.369 32.990 1.00 97.00 180 LYS A C 1
ATOM 1392 O O . LYS A 1 180 ? -5.275 -3.935 33.215 1.00 97.00 180 LYS A O 1
ATOM 1397 N N . ARG A 1 181 ? -3.870 -5.677 33.009 1.00 97.19 181 ARG A N 1
ATOM 1398 C CA . ARG A 1 181 ? -4.859 -6.739 33.276 1.00 97.19 181 ARG A CA 1
ATOM 1399 C C . ARG A 1 181 ? -6.121 -6.584 32.410 1.00 97.19 181 ARG A C 1
ATOM 1401 O O . ARG A 1 181 ? -7.239 -6.621 32.916 1.00 97.19 181 ARG A O 1
ATOM 1408 N N . VAL A 1 182 ? -5.927 -6.333 31.117 1.00 97.75 182 VAL A N 1
ATOM 1409 C CA . VAL A 1 182 ? -7.014 -6.048 30.173 1.00 97.75 182 VAL A CA 1
ATOM 1410 C C . VAL A 1 182 ? -7.836 -7.308 29.929 1.00 97.75 182 VAL A C 1
ATOM 1412 O O . VAL A 1 182 ? -7.309 -8.322 29.484 1.00 97.75 182 VAL A O 1
ATOM 1415 N N . ASN A 1 183 ? -9.148 -7.223 30.116 1.00 97.56 183 ASN A N 1
ATOM 1416 C CA . ASN A 1 183 ? -10.079 -8.265 29.705 1.00 97.56 183 ASN A CA 1
ATOM 1417 C C . ASN A 1 183 ? -10.139 -8.318 28.171 1.00 97.56 183 ASN A C 1
ATOM 1419 O O . ASN A 1 183 ? -10.817 -7.505 27.541 1.00 97.56 183 ASN A O 1
ATOM 1423 N N . PHE A 1 184 ? -9.383 -9.235 27.564 1.00 97.81 184 PHE A N 1
ATOM 1424 C CA . PHE A 1 184 ? -9.282 -9.353 26.112 1.00 97.81 184 PHE A CA 1
ATOM 1425 C C . PHE A 1 184 ? -10.237 -10.422 25.567 1.00 97.81 184 PHE A C 1
ATOM 1427 O O . PHE A 1 184 ? -10.198 -11.576 25.993 1.00 97.81 184 PHE A O 1
ATOM 1434 N N . TYR A 1 185 ? -11.069 -10.033 24.603 1.00 98.12 185 TYR A N 1
ATOM 1435 C CA . TYR A 1 185 ? -12.022 -10.890 23.911 1.00 98.12 185 TYR A CA 1
ATOM 1436 C C . TYR A 1 185 ? -11.843 -10.813 22.393 1.00 98.12 185 TYR A C 1
ATOM 1438 O O . TYR A 1 185 ? -11.487 -9.768 21.839 1.00 98.12 185 TYR A O 1
ATOM 1446 N N . ILE A 1 186 ? -12.160 -11.911 21.714 1.00 97.62 186 ILE A N 1
ATOM 1447 C CA . ILE A 1 186 ? -12.235 -11.982 20.255 1.00 97.62 186 ILE A CA 1
ATOM 1448 C C . ILE A 1 186 ? -13.611 -12.464 19.803 1.00 97.62 186 ILE A C 1
ATOM 1450 O O . ILE A 1 186 ? -14.258 -13.243 20.498 1.00 97.62 186 ILE A O 1
ATOM 1454 N N . ILE A 1 187 ? -14.046 -12.007 18.633 1.00 96.75 187 ILE A N 1
ATOM 1455 C CA . ILE A 1 187 ? -15.307 -12.417 18.008 1.00 96.75 187 ILE A CA 1
ATOM 1456 C C . ILE A 1 187 ? -15.133 -12.532 16.492 1.00 96.75 187 ILE A C 1
ATOM 1458 O O . ILE A 1 187 ? -14.538 -11.652 15.864 1.00 96.75 187 ILE A O 1
ATOM 1462 N N . ASP A 1 188 ? -15.711 -13.571 15.884 1.00 94.44 188 ASP A N 1
ATOM 1463 C CA . ASP A 1 188 ? -15.875 -13.630 14.430 1.00 94.44 188 ASP A CA 1
ATOM 1464 C C . ASP A 1 188 ? -17.183 -12.948 13.992 1.00 94.44 188 ASP A C 1
ATOM 1466 O O . ASP A 1 188 ? -18.155 -13.585 13.583 1.00 94.44 188 ASP A O 1
ATOM 1470 N N . GLY A 1 189 ? -17.210 -11.617 14.052 1.00 92.94 189 GLY A N 1
ATOM 1471 C CA . GLY A 1 189 ? -18.374 -10.813 13.682 1.00 92.94 189 GLY A CA 1
ATOM 1472 C C . GLY A 1 189 ? -18.798 -10.978 12.219 1.00 92.94 189 GLY A C 1
ATOM 1473 O O . GLY A 1 189 ? -19.994 -10.963 11.935 1.00 92.94 189 GLY A O 1
ATOM 1474 N N . PHE A 1 190 ? -17.862 -11.181 11.284 1.00 89.19 190 PHE A N 1
ATOM 1475 C CA . PHE A 1 190 ? -18.190 -11.485 9.884 1.00 89.19 190 PHE A CA 1
ATOM 1476 C C . PHE A 1 190 ? -18.763 -12.897 9.713 1.00 89.19 190 PHE A C 1
ATOM 1478 O O . PHE A 1 190 ? -19.693 -13.087 8.931 1.00 89.19 190 PHE A O 1
ATOM 1485 N N . GLY A 1 191 ? -18.236 -13.889 10.433 1.00 91.31 191 GLY A N 1
ATOM 1486 C CA . GLY A 1 191 ? -18.802 -15.236 10.486 1.00 91.31 191 GLY A CA 1
ATOM 1487 C C . GLY A 1 191 ? -20.225 -15.246 11.029 1.00 91.31 191 GLY A C 1
ATOM 1488 O O . GLY A 1 191 ? -21.097 -15.856 10.412 1.00 91.31 191 GLY A O 1
ATOM 1489 N N . VAL A 1 192 ? -20.484 -14.516 12.119 1.00 93.75 192 VAL A N 1
ATOM 1490 C CA . VAL A 1 192 ? -21.840 -14.314 12.653 1.00 93.75 192 VAL A CA 1
ATOM 1491 C C . VAL A 1 192 ? -22.719 -13.621 11.615 1.00 93.75 192 VAL A C 1
ATOM 1493 O O . VAL A 1 192 ? -23.789 -14.121 11.282 1.00 93.75 192 VAL A O 1
ATOM 1496 N N . ALA A 1 193 ? -22.257 -12.508 11.044 1.00 91.69 193 ALA A N 1
ATOM 1497 C CA . ALA A 1 193 ? -23.024 -11.751 10.063 1.00 91.69 193 ALA A CA 1
ATOM 1498 C C . ALA A 1 193 ? -23.440 -12.600 8.855 1.00 91.69 193 ALA A C 1
ATOM 1500 O O . ALA A 1 193 ? -24.603 -12.559 8.469 1.00 91.69 193 ALA A O 1
ATOM 1501 N N . ARG A 1 194 ? -22.533 -13.417 8.303 1.00 90.56 194 ARG A N 1
ATOM 1502 C CA . ARG A 1 194 ? -22.817 -14.313 7.168 1.00 90.56 194 ARG A CA 1
ATOM 1503 C C . ARG A 1 194 ? -23.941 -15.311 7.430 1.00 90.56 194 ARG A C 1
ATOM 1505 O O . ARG A 1 194 ? -24.642 -15.668 6.492 1.00 90.56 194 ARG A O 1
ATOM 1512 N N . LYS A 1 195 ? -24.122 -15.768 8.673 1.00 92.00 195 LYS A N 1
ATOM 1513 C CA . LYS A 1 195 ? -25.205 -16.706 9.020 1.00 92.00 195 LYS A CA 1
ATOM 1514 C C . LYS A 1 195 ? -26.588 -16.058 8.924 1.00 92.00 195 LYS A C 1
ATOM 1516 O O . LYS A 1 195 ? -27.559 -16.750 8.639 1.00 92.00 195 LYS A O 1
ATOM 1521 N N . HIS A 1 196 ? -26.667 -14.750 9.170 1.00 90.06 196 HIS A N 1
ATOM 1522 C CA . HIS A 1 196 ? -27.929 -14.012 9.311 1.00 90.06 196 HIS A CA 1
ATOM 1523 C C . HIS A 1 196 ? -28.204 -13.032 8.166 1.00 90.06 196 HIS A C 1
ATOM 1525 O O . HIS A 1 196 ? -29.342 -12.591 7.995 1.00 90.06 196 HIS A O 1
ATOM 1531 N N . ALA A 1 197 ? -27.183 -12.657 7.393 1.00 86.81 197 ALA A N 1
ATOM 1532 C CA . ALA A 1 197 ? -27.299 -11.671 6.330 1.00 86.81 197 ALA A CA 1
ATOM 1533 C C . ALA A 1 197 ? -28.059 -12.242 5.126 1.00 86.81 197 ALA A C 1
ATOM 1535 O O . ALA A 1 197 ? -27.629 -13.236 4.545 1.00 86.81 197 ALA A O 1
ATOM 1536 N N . PRO A 1 198 ? -29.149 -11.592 4.681 1.00 83.31 198 PRO A N 1
ATOM 1537 C CA . PRO A 1 198 ? -29.895 -12.066 3.519 1.00 83.31 198 PRO A CA 1
ATOM 1538 C C . PRO A 1 198 ? -29.189 -11.729 2.195 1.00 83.31 198 PRO A C 1
ATOM 1540 O O . PRO A 1 198 ? -29.508 -12.311 1.165 1.00 83.31 198 PRO A O 1
ATOM 1543 N N . THR A 1 199 ? -28.244 -10.783 2.208 1.00 82.62 199 THR A N 1
ATOM 1544 C CA . THR A 1 199 ? -27.441 -10.377 1.045 1.00 82.62 199 THR A CA 1
ATOM 1545 C C . THR A 1 199 ? -26.014 -10.022 1.480 1.00 82.62 199 THR A C 1
ATOM 1547 O O . THR A 1 199 ? -25.874 -9.435 2.561 1.00 82.62 199 THR A O 1
ATOM 1550 N N . PRO A 1 200 ? -24.985 -10.227 0.634 1.00 76.19 200 PRO A N 1
ATOM 1551 C CA . PRO A 1 200 ? -23.590 -9.903 0.964 1.00 76.19 200 PRO A CA 1
ATOM 1552 C C . PRO A 1 200 ? -23.365 -8.460 1.454 1.00 76.19 200 PRO A C 1
ATOM 1554 O O . PRO A 1 200 ? -22.652 -8.231 2.428 1.00 76.19 200 PRO A O 1
ATOM 1557 N N . ASP A 1 201 ? -24.060 -7.474 0.875 1.00 77.25 201 ASP A N 1
ATOM 1558 C CA . ASP A 1 201 ? -23.936 -6.055 1.263 1.00 77.25 201 ASP A CA 1
ATOM 1559 C C . ASP A 1 201 ? -24.385 -5.746 2.703 1.00 77.25 201 ASP A C 1
ATOM 1561 O O . ASP A 1 201 ? -24.056 -4.696 3.271 1.00 77.25 201 ASP A O 1
ATOM 1565 N N . LEU A 1 202 ? -25.178 -6.635 3.306 1.00 82.31 202 LEU A N 1
ATOM 1566 C CA . LEU A 1 202 ? -25.652 -6.485 4.679 1.00 82.31 202 LEU A CA 1
ATOM 1567 C C . LEU A 1 202 ? -24.707 -7.117 5.697 1.00 82.31 202 LEU A C 1
ATOM 1569 O O . LEU A 1 202 ? -24.784 -6.736 6.866 1.00 82.31 202 LEU A O 1
ATOM 1573 N N . GLU A 1 203 ? -23.782 -7.985 5.275 1.00 86.38 203 GLU A N 1
ATOM 1574 C CA . GLU A 1 203 ? -22.814 -8.634 6.167 1.00 86.38 203 GLU A CA 1
ATOM 1575 C C . GLU A 1 203 ? -22.018 -7.600 6.965 1.00 86.38 203 GLU A C 1
ATOM 1577 O O . GLU A 1 203 ? -21.924 -7.684 8.187 1.00 86.38 203 GLU A O 1
ATOM 1582 N N . ILE A 1 204 ? -21.525 -6.553 6.299 1.00 82.12 204 ILE A N 1
ATOM 1583 C CA . ILE A 1 204 ? -20.748 -5.491 6.950 1.00 82.12 204 ILE A CA 1
ATOM 1584 C C . ILE A 1 204 ? -21.571 -4.781 8.037 1.00 82.12 204 ILE A C 1
ATOM 1586 O O . ILE A 1 204 ? -21.061 -4.466 9.112 1.00 82.12 204 ILE A O 1
ATOM 1590 N N . ARG A 1 205 ? -22.862 -4.526 7.782 1.00 81.06 205 ARG A N 1
ATOM 1591 C CA . ARG A 1 205 ? -23.736 -3.863 8.765 1.00 81.06 205 ARG A CA 1
ATOM 1592 C C . ARG A 1 205 ? -24.050 -4.792 9.934 1.00 81.06 205 ARG A C 1
ATOM 1594 O O . ARG A 1 205 ? -24.069 -4.341 11.077 1.00 81.06 205 ARG A O 1
ATOM 1601 N N . MET A 1 206 ? -24.286 -6.069 9.646 1.00 88.56 206 MET A N 1
ATOM 1602 C CA . MET A 1 206 ? -24.600 -7.084 10.649 1.00 88.56 206 MET A CA 1
ATOM 1603 C C . MET A 1 206 ? -23.400 -7.459 11.514 1.00 88.56 206 MET A C 1
ATOM 1605 O O . MET A 1 206 ? -23.580 -7.691 12.705 1.00 88.56 206 MET A O 1
ATOM 1609 N N . MET A 1 207 ? -22.176 -7.390 10.987 1.00 90.81 207 MET A N 1
ATOM 1610 C CA . MET A 1 207 ? -20.955 -7.547 11.784 1.00 90.81 207 MET A CA 1
ATOM 1611 C C . MET A 1 207 ? -20.941 -6.548 12.949 1.00 90.81 207 MET A C 1
ATOM 1613 O O . MET A 1 207 ? -20.654 -6.913 14.084 1.00 90.81 207 MET A O 1
ATOM 1617 N N . GLY A 1 208 ? -21.333 -5.296 12.701 1.00 90.62 208 GLY A N 1
ATOM 1618 C CA . GLY A 1 208 ? -21.473 -4.292 13.754 1.00 90.62 208 GLY A CA 1
ATOM 1619 C C . GLY A 1 208 ? -22.450 -4.688 14.868 1.00 90.62 208 GLY A C 1
ATOM 1620 O O . GLY A 1 208 ? -22.205 -4.402 16.036 1.00 90.62 208 GLY A O 1
ATOM 1621 N N . ILE A 1 209 ? -23.537 -5.375 14.520 1.00 92.75 209 ILE A N 1
ATOM 1622 C CA . ILE A 1 209 ? -24.544 -5.839 15.479 1.00 92.75 209 ILE A CA 1
ATOM 1623 C C . ILE A 1 209 ? -23.991 -6.982 16.344 1.00 92.75 209 ILE A C 1
ATOM 1625 O O . ILE A 1 209 ? -24.259 -7.011 17.542 1.00 92.75 209 ILE A O 1
ATOM 1629 N N . ALA A 1 210 ? -23.151 -7.858 15.787 1.00 95.31 210 ALA A N 1
ATOM 1630 C CA . ALA A 1 210 ? -22.483 -8.903 16.563 1.00 95.31 210 ALA A CA 1
ATOM 1631 C C . ALA A 1 210 ? -21.594 -8.303 17.674 1.00 95.31 210 ALA A C 1
ATOM 1633 O O . ALA A 1 210 ? -21.632 -8.753 18.817 1.00 95.31 210 ALA A O 1
ATOM 1634 N N . PHE A 1 211 ? -20.885 -7.204 17.380 1.00 95.25 211 PHE A N 1
ATOM 1635 C CA . PHE A 1 211 ? -20.112 -6.456 18.382 1.00 95.25 211 PHE A CA 1
ATOM 1636 C C . PHE A 1 211 ? -20.971 -5.813 19.476 1.00 95.25 211 PHE A C 1
ATOM 1638 O O . PHE A 1 211 ? -20.499 -5.654 20.599 1.00 95.25 211 PHE A O 1
ATOM 1645 N N . ILE A 1 212 ? -22.220 -5.441 19.176 1.00 93.56 212 ILE A N 1
ATOM 1646 C CA . ILE A 1 212 ? -23.159 -4.979 20.207 1.00 93.56 212 ILE A CA 1
ATOM 1647 C C . ILE A 1 212 ? -23.459 -6.124 21.178 1.00 93.56 212 ILE A C 1
ATOM 1649 O O . ILE A 1 212 ? -23.411 -5.904 22.384 1.00 93.56 212 ILE A O 1
ATOM 1653 N N . GLY A 1 213 ? -23.692 -7.339 20.668 1.00 93.00 213 GLY A N 1
ATOM 1654 C CA . GLY A 1 213 ? -23.836 -8.545 21.491 1.00 93.00 213 GLY A CA 1
ATOM 1655 C C . GLY A 1 213 ? -22.625 -8.796 22.387 1.00 93.00 213 GLY A C 1
ATOM 1656 O O . GLY A 1 213 ? -22.780 -8.942 23.597 1.00 93.00 213 GLY A O 1
ATOM 1657 N N . ALA A 1 214 ? -21.418 -8.729 21.819 1.00 94.81 214 ALA A N 1
ATOM 1658 C CA . ALA A 1 214 ? -20.169 -8.888 22.565 1.00 94.81 214 ALA A CA 1
ATOM 1659 C C . ALA A 1 214 ? -20.031 -7.869 23.712 1.00 94.81 214 ALA A C 1
ATOM 1661 O O . ALA A 1 214 ? -19.761 -8.241 24.852 1.00 94.81 214 ALA A O 1
ATOM 1662 N N . VAL A 1 215 ? -20.258 -6.579 23.431 1.00 94.31 215 VAL A N 1
ATOM 1663 C CA . VAL A 1 215 ? -20.173 -5.515 24.446 1.00 94.31 215 VAL A CA 1
ATOM 1664 C C . VAL A 1 215 ? -21.235 -5.701 25.527 1.00 94.31 215 VAL A C 1
ATOM 1666 O O . VAL A 1 215 ? -20.932 -5.585 26.710 1.00 94.31 215 VAL A O 1
ATOM 1669 N N . CYS A 1 216 ? -22.477 -5.989 25.141 1.00 90.12 216 CYS A N 1
ATOM 1670 C CA . CYS A 1 216 ? -23.575 -6.123 26.089 1.00 90.12 216 CYS A CA 1
ATOM 1671 C C . CYS A 1 216 ? -23.535 -7.411 26.916 1.00 90.12 216 CYS A C 1
ATOM 1673 O O . CYS A 1 216 ? -24.187 -7.436 27.952 1.00 90.12 216 CYS A O 1
ATOM 1675 N N . GLY A 1 217 ? -22.815 -8.446 26.476 1.00 89.75 217 GLY A N 1
ATOM 1676 C CA . GLY A 1 217 ? -22.692 -9.717 27.195 1.00 89.75 217 GLY A CA 1
ATOM 1677 C C . GLY A 1 217 ? -21.433 -9.859 28.052 1.00 89.75 217 GLY A C 1
ATOM 1678 O O . GLY A 1 217 ? -21.472 -10.555 29.059 1.00 89.75 217 GLY A O 1
ATOM 1679 N N . HIS A 1 218 ? -20.326 -9.202 27.684 1.00 90.94 218 HIS A N 1
ATOM 1680 C CA . HIS A 1 218 ? -19.004 -9.478 28.284 1.00 90.94 218 HIS A CA 1
ATOM 1681 C C . HIS A 1 218 ? -18.344 -8.284 28.982 1.00 90.94 218 HIS A C 1
ATOM 1683 O O . HIS A 1 218 ? -17.274 -8.430 29.572 1.00 90.94 218 HIS A O 1
ATOM 1689 N N . VAL A 1 219 ? -18.942 -7.090 28.917 1.00 90.56 219 VAL A N 1
ATOM 1690 C CA . VAL A 1 219 ? -18.420 -5.905 29.611 1.00 90.56 219 VAL A CA 1
ATOM 1691 C C . VAL A 1 219 ? -19.094 -5.760 30.969 1.00 90.56 219 VAL A C 1
ATOM 1693 O O . VAL A 1 219 ? -20.267 -5.393 31.038 1.00 90.56 219 VAL A O 1
ATOM 1696 N N . ASP A 1 220 ? -18.329 -5.937 32.049 1.00 86.00 220 ASP A N 1
ATOM 1697 C CA . ASP A 1 220 ? -18.817 -5.880 33.437 1.00 86.00 220 ASP A CA 1
ATOM 1698 C C . ASP A 1 220 ? -19.649 -4.627 33.733 1.00 86.00 220 ASP A C 1
ATOM 1700 O O . ASP A 1 220 ? -20.728 -4.716 34.307 1.00 86.00 220 ASP A O 1
ATOM 1704 N N . LYS A 1 221 ? -19.206 -3.449 33.274 1.00 83.69 221 LYS A N 1
ATOM 1705 C CA . LYS A 1 221 ? -19.934 -2.181 33.472 1.00 83.69 221 LYS A CA 1
ATOM 1706 C C . LYS A 1 221 ? -21.321 -2.137 32.809 1.00 83.69 221 LYS A C 1
ATOM 1708 O O . LYS A 1 221 ? -22.109 -1.256 33.139 1.00 83.69 221 LYS A O 1
ATOM 1713 N N . VAL A 1 222 ? -21.604 -3.040 31.870 1.00 82.69 222 VAL A N 1
ATOM 1714 C CA . VAL A 1 222 ? -22.892 -3.150 31.168 1.00 82.69 222 VAL A CA 1
ATOM 1715 C C . VAL A 1 222 ? -23.768 -4.245 31.780 1.00 82.69 222 VAL A C 1
ATOM 1717 O O . VAL A 1 222 ? -24.975 -4.047 31.896 1.00 82.69 222 VAL A O 1
ATOM 1720 N N . VAL A 1 223 ? -23.176 -5.372 32.189 1.00 79.56 223 VAL A N 1
ATOM 1721 C CA . VAL A 1 223 ? -23.912 -6.529 32.737 1.00 79.56 223 VAL A CA 1
ATOM 1722 C C . VAL A 1 223 ? -24.081 -6.506 34.258 1.00 79.56 223 VAL A C 1
ATOM 1724 O O . VAL A 1 223 ? -24.902 -7.248 34.796 1.00 79.56 223 VAL A O 1
ATOM 1727 N N . ALA A 1 224 ? -23.324 -5.670 34.976 1.00 72.12 224 ALA A N 1
ATOM 1728 C CA . ALA A 1 224 ? -23.308 -5.670 36.436 1.00 72.12 224 ALA A CA 1
ATOM 1729 C C . ALA A 1 224 ? -24.711 -5.477 37.037 1.00 72.12 224 ALA A C 1
ATOM 1731 O O . ALA A 1 224 ? -25.371 -4.458 36.836 1.00 72.12 224 ALA A O 1
ATOM 1732 N N . GLY A 1 225 ? -25.140 -6.460 37.834 1.00 68.69 225 GLY A N 1
ATOM 1733 C CA . GLY A 1 225 ? -26.366 -6.389 38.629 1.00 68.69 225 GLY A CA 1
ATOM 1734 C C . GLY A 1 225 ? -27.662 -6.746 37.891 1.00 68.69 225 GLY A C 1
ATOM 1735 O O . GLY A 1 225 ? -28.734 -6.473 38.425 1.00 68.69 225 GLY A O 1
ATOM 1736 N N . THR A 1 226 ? -27.612 -7.334 36.689 1.00 72.56 226 THR A N 1
ATOM 1737 C CA . THR A 1 226 ? -28.803 -7.772 35.929 1.00 72.56 226 THR A CA 1
ATOM 1738 C C . THR A 1 226 ? -28.543 -9.121 35.238 1.00 72.56 226 THR A C 1
ATOM 1740 O O . THR A 1 226 ? -27.407 -9.404 34.873 1.00 72.56 226 THR A O 1
ATOM 1743 N N . SER A 1 227 ? -29.565 -9.975 35.069 1.00 81.75 227 SER A N 1
ATOM 1744 C CA . SER A 1 227 ? -29.403 -11.238 34.324 1.00 81.75 227 SER A CA 1
ATOM 1745 C C . SER A 1 227 ? -29.248 -10.986 32.822 1.00 81.75 227 SER A C 1
ATOM 1747 O O . SER A 1 227 ? -29.726 -9.973 32.299 1.00 81.75 227 SER A O 1
ATOM 1749 N N . GLU A 1 228 ? -28.623 -11.923 32.111 1.00 83.12 228 GLU A N 1
ATOM 1750 C CA . GLU A 1 228 ? -28.446 -11.838 30.658 1.00 83.12 228 GLU A CA 1
ATOM 1751 C C . GLU A 1 228 ? -29.789 -11.661 29.931 1.00 83.12 228 GLU A C 1
ATOM 1753 O O . GLU A 1 228 ? -29.926 -10.801 29.058 1.00 83.12 228 GLU A O 1
ATOM 1758 N N . GLU A 1 229 ? -30.827 -12.388 30.350 1.00 83.88 229 GLU A N 1
ATOM 1759 C CA . GLU A 1 229 ? -32.161 -12.296 29.753 1.00 83.88 229 GLU A CA 1
ATOM 1760 C C . GLU A 1 229 ? -32.770 -10.904 29.923 1.00 83.88 229 GLU A C 1
ATOM 1762 O O . GLU A 1 229 ? -33.420 -10.389 29.010 1.00 83.88 229 GLU A O 1
ATOM 1767 N N . ALA A 1 230 ? -32.551 -10.270 31.075 1.00 84.69 230 ALA A N 1
ATOM 1768 C CA . ALA A 1 230 ? -33.047 -8.928 31.339 1.00 84.69 230 ALA A CA 1
ATOM 1769 C C . ALA A 1 230 ? -32.292 -7.867 30.516 1.00 84.69 230 ALA A C 1
ATOM 1771 O O . ALA A 1 230 ? -32.921 -6.933 30.006 1.00 84.69 230 ALA A O 1
ATOM 1772 N N . VAL A 1 231 ? -30.981 -8.034 30.303 1.00 83.50 231 VAL A N 1
ATOM 1773 C CA . VAL A 1 231 ? -30.207 -7.193 29.374 1.00 83.50 231 VAL A CA 1
ATOM 1774 C C . VAL A 1 231 ? -30.725 -7.366 27.942 1.00 83.50 231 VAL A C 1
ATOM 1776 O O . VAL A 1 231 ? -31.067 -6.375 27.292 1.00 83.50 231 VAL A O 1
ATOM 1779 N N . LEU A 1 232 ? -30.886 -8.605 27.466 1.00 88.62 232 LEU A N 1
ATOM 1780 C CA . LEU A 1 232 ? -31.402 -8.903 26.124 1.00 88.62 232 LEU A CA 1
ATOM 1781 C C . LEU A 1 232 ? -32.828 -8.372 25.905 1.00 88.62 232 LEU A C 1
ATOM 1783 O O . LEU A 1 232 ? -33.127 -7.848 24.829 1.00 88.62 232 LEU A O 1
ATOM 1787 N N . ALA A 1 233 ? -33.699 -8.440 26.914 1.00 88.44 233 ALA A N 1
ATOM 1788 C CA . ALA A 1 233 ? -35.051 -7.885 26.846 1.00 88.44 233 ALA A CA 1
ATOM 1789 C C . ALA A 1 233 ? -35.040 -6.354 26.693 1.00 88.44 233 ALA A C 1
ATOM 1791 O O . ALA A 1 233 ? -35.747 -5.805 25.839 1.00 88.44 233 ALA A O 1
ATOM 1792 N N . LYS A 1 234 ? -34.198 -5.652 27.467 1.00 86.88 234 LYS A N 1
ATOM 1793 C CA . LYS A 1 234 ? -34.019 -4.197 27.337 1.00 86.88 234 LYS A CA 1
ATOM 1794 C C . LYS A 1 234 ? -33.429 -3.821 25.974 1.00 86.88 234 LYS A C 1
ATOM 1796 O O . LYS A 1 234 ? -33.900 -2.873 25.341 1.00 86.88 234 LYS A O 1
ATOM 1801 N N . ILE A 1 235 ? -32.455 -4.584 25.475 1.00 89.00 235 ILE A N 1
ATOM 1802 C CA . ILE A 1 235 ? -31.896 -4.398 24.128 1.00 89.00 235 ILE A CA 1
ATOM 1803 C C . ILE A 1 235 ? -32.993 -4.549 23.070 1.00 89.00 235 ILE A C 1
ATOM 1805 O O . ILE A 1 235 ? -33.139 -3.676 22.213 1.00 89.00 235 ILE A O 1
ATOM 1809 N N . GLN A 1 236 ? -33.822 -5.594 23.158 1.00 92.00 236 GLN A N 1
ATOM 1810 C CA . GLN A 1 236 ? -34.934 -5.813 22.233 1.00 92.00 236 GLN A CA 1
ATOM 1811 C C . GLN A 1 236 ? -35.915 -4.635 22.219 1.00 92.00 236 GLN A C 1
ATOM 1813 O O . GLN A 1 236 ? -36.402 -4.257 21.151 1.00 92.00 236 GLN A O 1
ATOM 1818 N N . GLN A 1 237 ? -36.172 -4.005 23.368 1.00 90.12 237 GLN A N 1
ATOM 1819 C CA . GLN A 1 237 ? -36.992 -2.795 23.440 1.00 90.12 237 GLN A CA 1
ATOM 1820 C C . GLN A 1 237 ? -36.367 -1.629 22.656 1.00 90.12 237 GLN A C 1
ATOM 1822 O O . GLN A 1 237 ? -37.072 -0.961 21.893 1.00 90.12 237 GLN A O 1
ATOM 1827 N N . GLN A 1 238 ? -35.054 -1.406 22.783 1.00 89.94 238 GLN A N 1
ATOM 1828 C CA . GLN A 1 238 ? -34.350 -0.348 22.044 1.00 89.94 238 GLN A CA 1
ATOM 1829 C C . GLN A 1 238 ? -34.284 -0.640 20.536 1.00 89.94 238 GLN A C 1
ATOM 1831 O O . GLN A 1 238 ? -34.555 0.244 19.718 1.00 89.94 238 GLN A O 1
ATOM 1836 N N . ILE A 1 239 ? -34.023 -1.893 20.146 1.00 90.19 239 ILE A N 1
ATOM 1837 C CA . ILE A 1 239 ? -34.065 -2.331 18.742 1.00 90.19 239 ILE A CA 1
ATOM 1838 C C . ILE A 1 239 ? -35.474 -2.140 18.165 1.00 90.19 239 ILE A C 1
ATOM 1840 O O . ILE A 1 239 ? -35.614 -1.582 17.075 1.00 90.19 239 ILE A O 1
ATOM 1844 N N . LYS A 1 240 ? -36.531 -2.513 18.899 1.00 92.31 240 LYS A N 1
ATOM 1845 C CA . LYS A 1 240 ? -37.927 -2.304 18.482 1.00 92.31 240 LYS A CA 1
ATOM 1846 C C . LYS A 1 240 ? -38.262 -0.821 18.324 1.00 92.31 240 LYS A C 1
ATOM 1848 O O . LYS A 1 240 ? -38.926 -0.461 17.356 1.00 92.31 240 LYS A O 1
ATOM 1853 N N . LYS A 1 241 ? -37.776 0.051 19.213 1.00 89.50 241 LYS A N 1
ATOM 1854 C CA . LYS A 1 241 ? -37.965 1.507 19.100 1.00 89.50 241 LYS A CA 1
ATOM 1855 C C . LYS A 1 241 ? -37.362 2.063 17.805 1.00 89.50 241 LYS A C 1
ATOM 1857 O O . LYS A 1 241 ? -37.973 2.916 17.170 1.00 89.50 241 LYS A O 1
ATOM 1862 N N . LYS A 1 242 ? -36.187 1.572 17.397 1.00 86.81 242 LYS A N 1
ATOM 1863 C CA . LYS A 1 242 ? -35.464 2.077 16.218 1.00 86.81 242 LYS A CA 1
ATOM 1864 C C . LYS A 1 242 ? -35.892 1.432 14.898 1.00 86.81 242 LYS A C 1
ATOM 1866 O O . LYS A 1 242 ? -35.958 2.110 13.876 1.00 86.81 242 LYS A O 1
ATOM 1871 N N . PHE A 1 243 ? -36.160 0.129 14.907 1.00 88.50 243 PHE A N 1
ATOM 1872 C CA . PHE A 1 243 ? -36.404 -0.667 13.702 1.00 88.50 243 PHE A CA 1
ATOM 1873 C C . PHE A 1 243 ? -37.817 -1.244 13.606 1.00 88.50 243 PHE A C 1
ATOM 1875 O O . PHE A 1 243 ? -38.140 -1.833 12.582 1.00 88.50 243 PHE A O 1
ATOM 1882 N N . GLY A 1 244 ? -38.689 -1.046 14.600 1.00 87.19 244 GLY A N 1
ATOM 1883 C CA . GLY A 1 244 ? -40.044 -1.611 14.603 1.00 87.19 244 GLY A CA 1
ATOM 1884 C C . GLY A 1 244 ? -40.892 -1.193 13.399 1.00 87.19 244 GLY A C 1
ATOM 1885 O O . GLY A 1 244 ? -41.655 -2.003 12.881 1.00 87.19 244 GLY A O 1
ATOM 1886 N N . ALA A 1 245 ? -40.687 0.022 12.879 1.00 90.69 245 ALA A N 1
ATOM 1887 C CA . ALA A 1 245 ? -41.336 0.493 11.652 1.00 90.69 245 ALA A CA 1
ATOM 1888 C C . ALA A 1 245 ? -40.919 -0.290 10.389 1.00 90.69 245 ALA A C 1
ATOM 1890 O O . ALA A 1 245 ? -41.618 -0.240 9.384 1.00 90.69 245 ALA A O 1
ATOM 1891 N N . LYS A 1 246 ? -39.794 -1.018 10.430 1.00 87.88 246 LYS A N 1
ATOM 1892 C CA . LYS A 1 246 ? -39.309 -1.873 9.334 1.00 87.88 246 LYS A CA 1
ATOM 1893 C C . LYS A 1 246 ? -39.828 -3.315 9.409 1.00 87.88 246 LYS A C 1
ATOM 1895 O O . LYS A 1 246 ? -39.478 -4.118 8.552 1.00 87.88 246 LYS A O 1
ATOM 1900 N N . GLY A 1 247 ? -40.650 -3.638 10.409 1.00 90.62 247 GLY A N 1
ATOM 1901 C CA . GLY A 1 247 ? -41.253 -4.956 10.586 1.00 90.62 247 GLY A CA 1
ATOM 1902 C C . GLY A 1 247 ? -40.589 -5.807 11.671 1.00 90.62 247 GLY A C 1
ATOM 1903 O O . GLY A 1 247 ? -39.438 -5.598 12.058 1.00 90.62 247 GLY A O 1
ATOM 1904 N N . VAL A 1 248 ? -41.351 -6.785 12.167 1.00 90.69 248 VAL A N 1
ATOM 1905 C CA . VAL A 1 248 ? -40.947 -7.681 13.265 1.00 90.69 248 VAL A CA 1
ATOM 1906 C C . VAL A 1 248 ? -39.764 -8.566 12.867 1.00 90.69 248 VAL A C 1
ATOM 1908 O O . VAL A 1 248 ? -38.852 -8.743 13.666 1.00 90.69 248 VAL A O 1
ATOM 1911 N N . GLU A 1 249 ? -39.718 -9.030 11.617 1.00 89.12 249 GLU A N 1
ATOM 1912 C CA . GLU A 1 249 ? -38.611 -9.846 11.097 1.00 89.12 249 GLU A CA 1
ATOM 1913 C C . GLU A 1 249 ? -37.256 -9.134 11.180 1.00 89.12 249 GLU A C 1
ATOM 1915 O O . GLU A 1 249 ? -36.258 -9.732 11.574 1.00 89.12 249 GLU A O 1
ATOM 1920 N N . VAL A 1 250 ? -37.212 -7.826 10.896 1.00 87.12 250 VAL A N 1
ATOM 1921 C CA . VAL A 1 250 ? -35.973 -7.040 11.013 1.00 87.12 250 VAL A CA 1
ATOM 1922 C C . VAL A 1 250 ? -35.512 -6.988 12.468 1.00 87.12 250 VAL A C 1
ATOM 1924 O O . VAL A 1 250 ? -34.324 -7.151 12.740 1.00 87.12 250 VAL A O 1
ATOM 1927 N N . VAL A 1 251 ? -36.437 -6.794 13.413 1.00 89.88 251 VAL A N 1
ATOM 1928 C CA . VAL A 1 251 ? -36.127 -6.801 14.851 1.00 89.88 251 VAL A CA 1
ATOM 1929 C C . VAL A 1 251 ? -35.609 -8.174 15.282 1.00 89.88 251 VAL A C 1
ATOM 1931 O O . VAL A 1 251 ? -34.568 -8.241 15.931 1.00 89.88 251 VAL A O 1
ATOM 1934 N N . ASN A 1 252 ? -36.280 -9.255 14.879 1.00 91.69 252 ASN A N 1
ATOM 1935 C CA . ASN A 1 252 ? -35.886 -10.626 15.210 1.00 91.69 252 ASN A CA 1
ATOM 1936 C C . ASN A 1 252 ? -34.505 -10.976 14.647 1.00 91.69 252 ASN A C 1
ATOM 1938 O O . ASN A 1 252 ? -33.669 -11.496 15.378 1.00 91.69 252 ASN A O 1
ATOM 1942 N N . SER A 1 253 ? -34.236 -10.620 13.389 1.00 90.44 253 SER A N 1
ATOM 1943 C CA . SER A 1 253 ? -32.934 -10.822 12.745 1.00 90.44 253 SER A CA 1
ATOM 1944 C C . SER A 1 253 ? -31.815 -10.070 13.474 1.00 90.44 253 SER A C 1
ATOM 1946 O O . SER A 1 253 ? -30.782 -10.656 13.784 1.00 90.44 253 SER A O 1
ATOM 1948 N N . ASN A 1 254 ? -32.033 -8.800 13.845 1.00 91.06 254 ASN A N 1
ATOM 1949 C CA . ASN A 1 254 ? -31.056 -8.050 14.645 1.00 91.06 254 ASN A CA 1
ATOM 1950 C C . ASN A 1 254 ? -30.818 -8.722 16.007 1.00 91.06 254 ASN A C 1
ATOM 1952 O O . ASN A 1 254 ? -29.675 -8.852 16.431 1.00 91.06 254 ASN A O 1
ATOM 1956 N N . MET A 1 255 ? -31.880 -9.172 16.682 1.00 93.88 255 MET A N 1
ATOM 1957 C CA . MET A 1 255 ? -31.757 -9.856 17.972 1.00 93.88 255 MET A CA 1
ATOM 1958 C C . MET A 1 255 ? -31.047 -11.210 17.867 1.00 93.88 255 MET A C 1
ATOM 1960 O O . MET A 1 255 ? -30.314 -11.556 18.788 1.00 93.88 255 MET A O 1
ATOM 1964 N N . ALA A 1 256 ? -31.229 -11.956 16.775 1.00 94.50 256 ALA A N 1
ATOM 1965 C CA . ALA A 1 256 ? -30.508 -13.204 16.529 1.00 94.50 256 ALA A CA 1
ATOM 1966 C C . ALA A 1 256 ? -29.000 -12.949 16.392 1.00 94.50 256 ALA A C 1
ATOM 1968 O O . ALA A 1 256 ? -28.206 -13.586 17.074 1.00 94.50 256 ALA A O 1
ATOM 1969 N N . VAL A 1 257 ? -28.612 -11.928 15.620 1.00 95.00 257 VAL A N 1
ATOM 1970 C CA . VAL A 1 257 ? -27.204 -11.516 15.487 1.00 95.00 257 VAL A CA 1
ATOM 1971 C C . VAL A 1 257 ? -26.606 -11.070 16.828 1.00 95.00 257 VAL A C 1
ATOM 1973 O O . VAL A 1 257 ? -25.443 -11.352 17.097 1.00 95.00 257 VAL A O 1
ATOM 1976 N N . ILE A 1 258 ? -27.378 -10.386 17.682 1.00 94.56 258 ILE A N 1
ATOM 1977 C CA . ILE A 1 258 ? -26.925 -9.974 19.024 1.00 94.56 258 ILE A CA 1
ATOM 1978 C C . ILE A 1 258 ? -26.656 -11.193 19.914 1.00 94.56 258 ILE A C 1
ATOM 1980 O O . ILE A 1 258 ? -25.624 -11.223 20.579 1.00 94.56 258 ILE A O 1
ATOM 1984 N N . ARG A 1 259 ? -27.552 -12.189 19.918 1.00 94.94 259 ARG A N 1
ATOM 1985 C CA . ARG A 1 259 ? -27.377 -13.422 20.707 1.00 94.94 259 ARG A CA 1
ATOM 1986 C C . ARG A 1 259 ? -26.178 -14.228 20.223 1.00 94.94 259 ARG A C 1
ATOM 1988 O O . ARG A 1 259 ? -25.276 -14.491 21.006 1.00 94.94 259 ARG A O 1
ATOM 1995 N N . ASP A 1 260 ? -26.101 -14.504 18.924 1.00 95.44 260 ASP A N 1
ATOM 1996 C CA . ASP A 1 260 ? -24.958 -15.214 18.346 1.00 95.44 260 ASP A CA 1
ATOM 1997 C C . ASP A 1 260 ? -23.647 -14.452 18.571 1.00 95.44 260 ASP A C 1
ATOM 1999 O O . ASP A 1 260 ? -22.601 -15.057 18.797 1.00 95.44 260 ASP A O 1
ATOM 2003 N N . GLY A 1 261 ? -23.678 -13.117 18.515 1.00 95.38 261 GLY A N 1
ATOM 2004 C CA . GLY A 1 261 ? -22.519 -12.281 18.815 1.00 95.38 261 GLY A CA 1
ATOM 2005 C C . GLY A 1 261 ? -22.047 -12.430 20.262 1.00 95.38 261 GLY A C 1
ATOM 2006 O O . GLY A 1 261 ? -20.847 -12.531 20.507 1.00 95.38 261 GLY A O 1
ATOM 2007 N N . LEU A 1 262 ? -22.978 -12.504 21.215 1.00 94.31 262 LEU A N 1
ATOM 2008 C CA . LEU A 1 262 ? -22.678 -12.786 22.619 1.00 94.31 262 LEU A CA 1
ATOM 2009 C C . LEU A 1 262 ? -22.059 -14.183 22.782 1.00 94.31 262 LEU A C 1
ATOM 2011 O O . LEU A 1 262 ? -20.996 -14.302 23.391 1.00 94.31 262 LEU A O 1
ATOM 2015 N N . GLU A 1 263 ? -22.676 -15.212 22.199 1.00 94.44 263 GLU A N 1
ATOM 2016 C CA . GLU A 1 263 ? -22.256 -16.617 22.328 1.00 94.44 263 GLU A CA 1
ATOM 2017 C C . GLU A 1 263 ? -20.917 -16.922 21.635 1.00 94.44 263 GLU A C 1
ATOM 2019 O O . GLU A 1 263 ? -20.123 -17.724 22.123 1.00 94.44 263 GLU A O 1
ATOM 2024 N N . SER A 1 264 ? -20.644 -16.275 20.499 1.00 94.69 264 SER A N 1
ATOM 2025 C CA . SER A 1 264 ? -19.408 -16.457 19.716 1.00 94.69 264 SER A CA 1
ATOM 2026 C C . SER A 1 264 ? -18.226 -15.611 20.197 1.00 94.69 264 SER A C 1
ATOM 2028 O O . SER A 1 264 ? -17.151 -15.649 19.595 1.00 94.69 264 SER A O 1
ATOM 2030 N N . THR A 1 265 ? -18.409 -14.825 21.260 1.00 96.75 265 THR A N 1
ATOM 2031 C CA . THR A 1 265 ? -17.328 -14.033 21.846 1.00 96.75 265 THR A CA 1
ATOM 2032 C C . THR A 1 265 ? -16.509 -14.901 22.797 1.00 96.75 265 THR A C 1
ATOM 2034 O O . THR A 1 265 ? -17.016 -15.429 23.785 1.00 96.75 265 THR A O 1
ATOM 2037 N N . HIS A 1 266 ? -15.212 -15.020 22.522 1.00 96.88 266 HIS A N 1
ATOM 2038 C CA . HIS A 1 266 ? -14.288 -15.839 23.299 1.00 96.88 266 HIS A CA 1
ATOM 2039 C C . HIS A 1 266 ? -13.322 -14.969 24.096 1.00 96.88 266 HIS A C 1
ATOM 2041 O O . HIS A 1 266 ? -12.689 -14.065 23.548 1.00 96.88 266 HIS A O 1
ATOM 2047 N N . LYS A 1 267 ? -13.163 -15.276 25.386 1.00 96.25 267 LYS A N 1
ATOM 2048 C CA . LYS A 1 267 ? -12.122 -14.672 26.220 1.00 96.25 267 LYS A CA 1
ATOM 2049 C C . LYS A 1 267 ? -10.755 -15.234 25.834 1.00 96.25 267 LYS A C 1
ATOM 2051 O O . LYS A 1 267 ? -10.596 -16.443 25.680 1.00 96.25 267 LYS A O 1
ATOM 2056 N N . VAL A 1 268 ? -9.767 -14.359 25.706 1.00 95.88 268 VAL A N 1
ATOM 2057 C CA . VAL A 1 268 ? -8.369 -14.735 25.495 1.00 95.88 268 VAL A CA 1
ATOM 2058 C C . VAL A 1 268 ? -7.705 -14.865 26.859 1.00 95.88 268 VAL A C 1
ATOM 2060 O O . VAL A 1 268 ? -7.306 -13.869 27.463 1.00 95.88 268 VAL A O 1
ATOM 2063 N N . ASP A 1 269 ? -7.616 -16.094 27.364 1.00 92.75 269 ASP A N 1
ATOM 2064 C CA . ASP A 1 269 ? -6.988 -16.375 28.654 1.00 92.75 269 ASP A CA 1
ATOM 2065 C C . ASP A 1 269 ? -5.461 -16.443 28.530 1.00 92.75 269 ASP A C 1
ATOM 2067 O O . ASP A 1 269 ? -4.842 -17.502 28.459 1.00 92.75 269 ASP A O 1
ATOM 2071 N N . TYR A 1 270 ? -4.838 -15.268 28.513 1.00 92.56 270 TYR A N 1
ATOM 2072 C CA . TYR A 1 270 ? -3.387 -15.129 28.427 1.00 92.56 270 TYR A CA 1
ATOM 2073 C C . TYR A 1 270 ? -2.645 -15.569 29.707 1.00 92.56 270 TYR A C 1
ATOM 2075 O O . TYR A 1 270 ? -1.423 -15.415 29.778 1.00 92.56 270 TYR A O 1
ATOM 2083 N N . SER A 1 271 ? -3.329 -16.077 30.740 1.00 89.00 271 SER A N 1
ATOM 2084 C CA . SER A 1 271 ? -2.673 -16.644 31.928 1.00 89.00 271 SER A CA 1
ATOM 2085 C C . SER A 1 271 ? -2.207 -18.092 31.731 1.00 89.00 271 SER A C 1
ATOM 2087 O O . SER A 1 271 ? -1.321 -18.547 32.455 1.00 89.00 271 SER A O 1
ATOM 2089 N N . ASP A 1 272 ? -2.741 -18.785 30.723 1.00 90.88 272 ASP A N 1
ATOM 2090 C CA . ASP A 1 272 ? -2.362 -20.152 30.372 1.00 90.88 272 ASP A CA 1
ATOM 2091 C C . ASP A 1 272 ? -0.897 -20.226 29.881 1.00 90.88 272 ASP A C 1
ATOM 2093 O O . ASP A 1 272 ? -0.381 -19.334 29.195 1.00 90.88 272 ASP A O 1
ATOM 2097 N N . ALA A 1 273 ? -0.217 -21.320 30.239 1.00 88.56 273 ALA A N 1
ATOM 2098 C CA . ALA A 1 273 ? 1.166 -21.607 29.876 1.00 88.56 273 ALA A CA 1
ATOM 2099 C C . ALA A 1 273 ? 1.428 -21.504 28.362 1.00 88.56 273 ALA A C 1
ATOM 2101 O O . ALA A 1 273 ? 2.476 -20.990 27.966 1.00 88.56 273 ALA A O 1
ATOM 2102 N N . ALA A 1 274 ? 0.478 -21.911 27.512 1.00 89.56 274 ALA A N 1
ATOM 2103 C CA . ALA A 1 274 ? 0.628 -21.838 26.056 1.00 89.56 274 ALA A CA 1
ATOM 2104 C C . ALA A 1 274 ? 0.859 -20.399 25.554 1.00 89.56 274 ALA A C 1
ATOM 2106 O O . ALA A 1 274 ? 1.632 -20.176 24.621 1.00 89.56 274 ALA A O 1
ATOM 2107 N N . PHE A 1 275 ? 0.242 -19.405 26.198 1.00 90.12 275 PHE A N 1
ATOM 2108 C CA . PHE A 1 275 ? 0.363 -17.990 25.832 1.00 90.12 275 PHE A CA 1
ATOM 2109 C C . PHE A 1 275 ? 1.682 -17.380 26.317 1.00 90.12 275 PHE A C 1
ATOM 2111 O O . PHE A 1 275 ? 2.221 -16.477 25.675 1.00 90.12 275 PHE A O 1
ATOM 2118 N N . VAL A 1 276 ? 2.216 -17.885 27.433 1.00 85.50 276 VAL A N 1
ATOM 2119 C CA . VAL A 1 276 ? 3.524 -17.482 27.971 1.00 85.50 276 VAL A CA 1
ATOM 2120 C C . VAL A 1 276 ? 4.658 -17.999 27.084 1.00 85.50 276 VAL A C 1
ATOM 2122 O O . VAL A 1 276 ? 5.607 -17.264 26.818 1.00 85.50 276 VAL A O 1
ATOM 2125 N N . GLU A 1 277 ? 4.556 -19.225 26.563 1.00 85.44 277 GLU A N 1
ATOM 2126 C CA . GLU A 1 277 ? 5.562 -19.769 25.636 1.00 85.44 277 GLU A CA 1
ATOM 2127 C C . GLU A 1 277 ? 5.655 -18.953 24.337 1.00 85.44 277 GLU A C 1
ATOM 2129 O O . GLU A 1 277 ? 6.750 -18.688 23.844 1.00 85.44 277 GLU A O 1
ATOM 2134 N N . VAL A 1 278 ? 4.528 -18.445 23.829 1.00 82.06 278 VAL A N 1
ATOM 2135 C CA . VAL A 1 278 ? 4.484 -17.561 22.648 1.00 82.06 278 VAL A CA 1
ATOM 2136 C C . VAL A 1 278 ? 5.281 -16.260 22.836 1.00 82.06 278 VAL A C 1
ATOM 2138 O O . VAL A 1 278 ? 5.730 -15.652 21.865 1.00 82.06 278 VAL A O 1
ATOM 2141 N N . GLU A 1 279 ? 5.476 -15.802 24.070 1.00 80.38 279 GLU A N 1
ATOM 2142 C CA . GLU A 1 279 ? 6.295 -14.619 24.375 1.00 80.38 279 GLU A CA 1
ATOM 2143 C C . GLU A 1 279 ? 7.790 -14.927 24.461 1.00 80.38 279 GLU A C 1
ATOM 2145 O O . GLU A 1 279 ? 8.607 -14.017 24.334 1.00 80.38 279 GLU A O 1
ATOM 2150 N N . ARG A 1 280 ? 8.151 -16.201 24.647 1.00 78.81 280 ARG A N 1
ATOM 2151 C CA . ARG A 1 280 ? 9.542 -16.673 24.638 1.00 78.81 280 ARG A CA 1
ATOM 2152 C C . ARG A 1 280 ? 10.035 -16.995 23.237 1.00 78.81 280 ARG A C 1
ATOM 2154 O O . ARG A 1 280 ? 11.243 -16.989 23.002 1.00 78.81 280 ARG A O 1
ATOM 2161 N N . LEU A 1 281 ? 9.115 -17.282 22.317 1.00 68.31 281 LEU A N 1
ATOM 2162 C CA . LEU A 1 281 ? 9.454 -17.437 20.914 1.00 68.31 281 LEU A CA 1
ATOM 2163 C C . LEU A 1 281 ? 10.008 -16.108 20.380 1.00 68.31 281 LEU A C 1
ATOM 2165 O O . LEU A 1 281 ? 9.434 -15.049 20.661 1.00 68.31 281 LEU A O 1
ATOM 2169 N N . PRO A 1 282 ? 11.107 -16.136 19.603 1.00 63.56 282 PRO A N 1
ATOM 2170 C CA . PRO A 1 282 ? 11.529 -14.952 18.874 1.00 63.56 282 PRO A CA 1
ATOM 2171 C C . PRO A 1 282 ? 10.347 -14.457 18.041 1.00 63.56 282 PRO A C 1
ATOM 2173 O O . PRO A 1 282 ? 9.577 -15.265 17.512 1.00 63.56 282 PRO A O 1
ATOM 2176 N N . ALA A 1 283 ? 10.184 -13.132 17.955 1.00 59.78 283 ALA A N 1
ATOM 2177 C CA . ALA A 1 283 ? 9.177 -12.545 17.082 1.00 59.78 283 ALA A CA 1
ATOM 2178 C C . ALA A 1 283 ? 9.273 -13.229 15.713 1.00 59.78 283 ALA A C 1
ATOM 2180 O O . ALA A 1 283 ? 10.384 -13.390 15.198 1.00 59.78 283 ALA A O 1
ATOM 2181 N N . ALA A 1 284 ? 8.133 -13.687 15.179 1.00 55.75 284 ALA A N 1
ATOM 2182 C CA . ALA A 1 284 ? 8.095 -14.327 13.871 1.00 55.75 284 ALA A CA 1
ATOM 2183 C C . ALA A 1 284 ? 8.918 -13.481 12.892 1.00 55.75 284 ALA A C 1
ATOM 2185 O O . ALA A 1 284 ? 8.815 -12.251 12.917 1.00 55.75 284 ALA A O 1
ATOM 2186 N N . ALA A 1 285 ? 9.783 -14.135 12.107 1.00 52.00 285 ALA A N 1
ATOM 2187 C CA . ALA A 1 285 ? 10.670 -13.448 11.177 1.00 52.00 285 ALA A CA 1
ATOM 2188 C C . ALA A 1 285 ? 9.866 -12.408 10.388 1.00 52.00 285 ALA A C 1
ATOM 2190 O O . ALA A 1 285 ? 8.752 -12.708 9.952 1.00 52.00 285 ALA A O 1
ATOM 2191 N N . ASN A 1 286 ? 10.411 -11.192 10.259 1.00 51.94 286 ASN A N 1
ATOM 2192 C CA . ASN A 1 286 ? 9.783 -10.118 9.496 1.00 51.94 286 ASN A CA 1
ATOM 2193 C C . ASN A 1 286 ? 9.566 -10.607 8.064 1.00 51.94 286 ASN A C 1
ATOM 2195 O O . ASN A 1 286 ? 10.470 -10.585 7.231 1.00 51.94 286 ASN A O 1
ATOM 2199 N N . ASP A 1 287 ? 8.354 -11.081 7.814 1.00 64.56 287 ASP A N 1
ATOM 2200 C CA . ASP A 1 287 ? 7.864 -11.429 6.499 1.00 64.56 287 ASP A CA 1
ATOM 2201 C C . ASP A 1 287 ? 7.988 -10.188 5.602 1.00 64.56 287 ASP A C 1
ATOM 2203 O O . ASP A 1 287 ? 7.940 -9.055 6.099 1.00 64.56 287 ASP A O 1
ATOM 2207 N N . ALA A 1 288 ? 8.139 -10.374 4.288 1.00 76.12 288 ALA A N 1
ATOM 2208 C CA . ALA A 1 288 ? 8.218 -9.244 3.364 1.00 76.12 288 ALA A CA 1
ATOM 2209 C C . ALA A 1 288 ? 7.081 -8.240 3.655 1.00 76.12 288 ALA A C 1
ATOM 2211 O O . ALA A 1 288 ? 5.913 -8.619 3.834 1.00 76.12 288 ALA A O 1
ATOM 2212 N N . GLY A 1 289 ? 7.443 -6.962 3.770 1.00 87.00 289 GLY A N 1
ATOM 2213 C CA . GLY A 1 289 ? 6.534 -5.870 4.113 1.00 87.00 289 GLY A CA 1
ATOM 2214 C C . GLY A 1 289 ? 6.320 -4.905 2.951 1.00 87.00 289 GLY A C 1
ATOM 2215 O O . GLY A 1 289 ? 6.906 -5.055 1.880 1.00 87.00 289 GLY A O 1
ATOM 2216 N N . VAL A 1 290 ? 5.535 -3.850 3.192 1.00 89.06 290 VAL A N 1
ATOM 2217 C CA . VAL A 1 290 ? 5.244 -2.791 2.202 1.00 89.06 290 VAL A CA 1
ATOM 2218 C C . VAL A 1 290 ? 6.505 -2.155 1.595 1.00 89.06 290 VAL A C 1
ATOM 2220 O O . VAL A 1 290 ? 6.458 -1.654 0.476 1.00 89.06 290 VAL A O 1
ATOM 2223 N N . ALA A 1 291 ? 7.647 -2.242 2.288 1.00 89.38 291 ALA A N 1
ATOM 2224 C CA . ALA A 1 291 ? 8.958 -1.821 1.798 1.00 89.38 291 ALA A CA 1
ATOM 2225 C C . ALA A 1 291 ? 9.335 -2.454 0.446 1.00 89.38 291 ALA A C 1
ATOM 2227 O O . ALA A 1 291 ? 9.952 -1.788 -0.378 1.00 89.38 291 ALA A O 1
ATOM 2228 N N . VAL A 1 292 ? 8.925 -3.702 0.183 1.00 92.50 292 VAL A N 1
ATOM 2229 C CA . VAL A 1 292 ? 9.165 -4.375 -1.106 1.00 92.50 292 VAL A CA 1
ATOM 2230 C C . VAL A 1 292 ? 8.420 -3.659 -2.237 1.00 92.50 292 VAL A C 1
ATOM 2232 O O . VAL A 1 292 ? 9.010 -3.342 -3.268 1.00 92.50 292 VAL A O 1
ATOM 2235 N N . SER A 1 293 ? 7.141 -3.328 -2.023 1.00 93.44 293 SER A N 1
ATOM 2236 C CA . SER A 1 293 ? 6.351 -2.513 -2.960 1.00 93.44 293 SER A CA 1
ATOM 2237 C C . SER A 1 293 ? 6.948 -1.116 -3.128 1.00 93.44 293 SER A C 1
ATOM 2239 O O . SER A 1 293 ? 7.145 -0.661 -4.253 1.00 93.44 293 SER A O 1
ATOM 2241 N N . ALA A 1 294 ? 7.317 -0.449 -2.030 1.00 90.88 294 ALA A N 1
ATOM 2242 C CA . ALA A 1 294 ? 7.905 0.889 -2.083 1.00 90.88 294 ALA A CA 1
ATOM 2243 C C . ALA A 1 294 ? 9.235 0.931 -2.859 1.00 90.88 294 ALA A C 1
ATOM 2245 O O . ALA A 1 294 ? 9.463 1.849 -3.654 1.00 90.88 294 ALA A O 1
ATOM 2246 N N . ALA A 1 295 ? 10.083 -0.088 -2.683 1.00 89.94 295 ALA A N 1
ATOM 2247 C CA . ALA A 1 295 ? 11.333 -0.248 -3.419 1.00 89.94 295 ALA A CA 1
ATOM 2248 C C . ALA A 1 295 ? 11.088 -0.496 -4.915 1.00 89.94 295 ALA A C 1
ATOM 2250 O O . ALA A 1 295 ? 11.728 0.145 -5.750 1.00 89.94 295 ALA A O 1
ATOM 2251 N N . MET A 1 296 ? 10.115 -1.347 -5.259 1.00 90.56 296 MET A N 1
ATOM 2252 C CA . MET A 1 296 ? 9.728 -1.623 -6.648 1.00 90.56 296 MET A CA 1
ATOM 2253 C C . MET A 1 296 ? 9.221 -0.369 -7.375 1.00 90.56 296 MET A C 1
ATOM 2255 O O . MET A 1 296 ? 9.523 -0.145 -8.546 1.00 90.56 296 MET A O 1
ATOM 2259 N N . GLN A 1 297 ? 8.519 0.504 -6.653 1.00 89.62 297 GLN A N 1
ATOM 2260 C CA . GLN A 1 297 ? 8.061 1.807 -7.147 1.00 89.62 297 GLN A CA 1
ATOM 2261 C C . GLN A 1 297 ? 9.197 2.842 -7.247 1.00 89.62 297 GLN A C 1
ATOM 2263 O O . GLN A 1 297 ? 8.974 3.972 -7.676 1.00 89.62 297 GLN A O 1
ATOM 2268 N N . ARG A 1 298 ? 10.428 2.462 -6.865 1.00 76.06 298 ARG A N 1
ATOM 2269 C CA . ARG A 1 298 ? 11.666 3.259 -6.912 1.00 76.06 298 ARG A CA 1
ATOM 2270 C C . ARG A 1 298 ? 11.570 4.602 -6.189 1.00 76.06 298 ARG A C 1
ATOM 2272 O O . ARG A 1 298 ? 12.330 5.519 -6.496 1.00 76.06 298 ARG A O 1
ATOM 2279 N N . VAL A 1 299 ? 10.681 4.710 -5.204 1.00 61.31 299 VAL A N 1
ATOM 2280 C CA . VAL A 1 299 ? 10.419 5.965 -4.486 1.00 61.31 299 VAL A CA 1
ATOM 2281 C C . VAL A 1 299 ? 11.608 6.384 -3.624 1.00 61.31 299 VAL A C 1
ATOM 2283 O O . VAL A 1 299 ? 11.932 7.565 -3.582 1.00 61.31 299 VAL A O 1
ATOM 2286 N N . SER A 1 300 ? 12.310 5.430 -3.008 1.00 52.81 300 SER A N 1
ATOM 2287 C CA . SER A 1 300 ? 13.475 5.709 -2.149 1.00 52.81 300 SER A CA 1
ATOM 2288 C C . SER A 1 300 ? 14.807 5.730 -2.905 1.00 52.81 300 SER A C 1
ATOM 2290 O O . SER A 1 300 ? 15.746 6.389 -2.482 1.00 52.81 300 SER A O 1
ATOM 2292 N N . ILE A 1 301 ? 14.894 5.055 -4.056 1.00 53.56 301 ILE A N 1
ATOM 2293 C CA . ILE A 1 301 ? 16.120 5.005 -4.878 1.00 53.56 301 ILE A CA 1
ATOM 2294 C C . ILE A 1 301 ? 16.288 6.310 -5.673 1.00 53.56 301 ILE A C 1
ATOM 2296 O O . ILE A 1 301 ? 17.398 6.691 -6.042 1.00 53.56 301 ILE A O 1
ATOM 2300 N N . ASN A 1 302 ? 15.175 7.014 -5.923 1.00 53.00 302 ASN A N 1
ATOM 2301 C CA . ASN A 1 302 ? 15.142 8.204 -6.759 1.00 53.00 302 ASN A CA 1
ATOM 2302 C C . ASN A 1 302 ? 14.762 9.513 -6.049 1.00 53.00 302 ASN A C 1
ATOM 2304 O O . ASN A 1 302 ? 14.817 10.573 -6.664 1.00 53.00 302 ASN A O 1
ATOM 2308 N N . ALA A 1 303 ? 14.394 9.513 -4.776 1.00 53.44 303 ALA A N 1
ATOM 2309 C CA . ALA A 1 303 ? 14.140 10.765 -4.077 1.00 53.44 303 ALA A CA 1
ATOM 2310 C C . ALA A 1 303 ? 15.439 11.268 -3.426 1.00 53.44 303 ALA A C 1
ATOM 2312 O O . ALA A 1 303 ? 15.716 10.962 -2.276 1.00 53.44 303 ALA A O 1
ATOM 2313 N N . GLN A 1 304 ? 16.233 12.081 -4.140 1.00 55.81 304 GLN A N 1
ATOM 2314 C CA . GLN A 1 304 ? 17.208 12.978 -3.485 1.00 55.81 304 GLN A CA 1
ATOM 2315 C C . GLN A 1 304 ? 16.480 14.208 -2.932 1.00 55.81 304 GLN A C 1
ATOM 2317 O O . GLN A 1 304 ? 16.845 15.355 -3.187 1.00 55.81 304 GLN A O 1
ATOM 2322 N N . SER A 1 305 ? 15.365 13.986 -2.247 1.00 63.25 305 SER A N 1
ATOM 2323 C CA . SER A 1 305 ? 14.700 15.066 -1.557 1.00 63.25 305 SER A CA 1
ATOM 2324 C C . SER A 1 305 ? 15.488 15.347 -0.278 1.00 63.25 305 SER A C 1
ATOM 2326 O O . SER A 1 305 ? 15.795 14.446 0.489 1.00 63.25 305 SER A O 1
ATOM 2328 N N . ALA A 1 306 ? 15.918 16.596 -0.107 1.00 69.31 306 ALA A N 1
ATOM 2329 C CA . ALA A 1 306 ? 16.785 17.015 0.988 1.00 69.31 306 ALA A CA 1
ATOM 2330 C C . ALA A 1 306 ? 16.049 17.981 1.921 1.00 69.31 306 ALA A C 1
ATOM 2332 O O . ALA A 1 306 ? 15.059 18.617 1.541 1.00 69.31 306 ALA A O 1
ATOM 2333 N N . GLY A 1 307 ? 16.550 18.113 3.149 1.00 77.38 307 GLY A N 1
ATOM 2334 C CA . GLY A 1 307 ? 15.964 19.007 4.145 1.00 77.38 307 GLY A CA 1
ATOM 2335 C C . GLY A 1 307 ? 14.506 18.645 4.435 1.00 77.38 307 GLY A C 1
ATOM 2336 O O . GLY A 1 307 ? 14.226 17.547 4.895 1.00 77.38 307 GLY A O 1
ATOM 2337 N N . LEU A 1 308 ? 13.577 19.560 4.148 1.00 79.69 308 LEU A N 1
ATOM 2338 C CA . LEU A 1 308 ? 12.150 19.407 4.475 1.00 79.69 308 LEU A CA 1
ATOM 2339 C C . LEU A 1 308 ? 11.426 18.325 3.664 1.00 79.69 308 LEU A C 1
ATOM 2341 O O . LEU A 1 308 ? 10.347 17.893 4.057 1.00 79.69 308 LEU A O 1
ATOM 2345 N N . PHE A 1 309 ? 11.998 17.908 2.536 1.00 78.81 309 PHE A N 1
ATOM 2346 C CA . PHE A 1 309 ? 11.410 16.892 1.663 1.00 78.81 309 PHE A CA 1
ATOM 2347 C C . PHE A 1 309 ? 12.080 15.518 1.828 1.00 78.81 309 PHE A C 1
ATOM 2349 O O . PHE A 1 309 ? 11.687 14.563 1.158 1.00 78.81 309 PHE A O 1
ATOM 2356 N N . ASP A 1 310 ? 13.094 15.410 2.691 1.00 79.62 310 ASP A N 1
ATOM 2357 C CA . ASP A 1 310 ? 13.789 14.155 2.988 1.00 79.62 310 ASP A CA 1
ATOM 2358 C C . ASP A 1 310 ? 12.821 13.118 3.572 1.00 79.62 310 ASP A C 1
ATOM 2360 O O . ASP A 1 310 ? 12.064 13.409 4.501 1.00 79.62 310 ASP A O 1
ATOM 2364 N N . GLN A 1 311 ? 12.811 11.911 2.997 1.00 79.75 311 GLN A N 1
ATOM 2365 C CA . GLN A 1 311 ? 11.841 10.879 3.374 1.00 79.75 311 GLN A CA 1
ATOM 2366 C C . GLN A 1 311 ? 12.113 10.322 4.767 1.00 79.75 311 GLN A C 1
ATOM 2368 O O . GLN A 1 311 ? 11.157 10.093 5.500 1.00 79.75 311 GLN A O 1
ATOM 2373 N N . ASP A 1 312 ? 13.379 10.165 5.156 1.00 82.06 312 ASP A N 1
ATOM 2374 C CA . ASP A 1 312 ? 13.738 9.674 6.490 1.00 82.06 312 ASP A CA 1
ATOM 2375 C C . ASP A 1 312 ? 13.374 10.703 7.562 1.00 82.06 312 ASP A C 1
ATOM 2377 O O . ASP A 1 312 ? 12.797 10.367 8.595 1.00 82.06 312 ASP A O 1
ATOM 2381 N N . TYR A 1 313 ? 13.644 11.983 7.290 1.00 84.75 313 TYR A N 1
ATOM 2382 C CA . TYR A 1 313 ? 13.181 13.084 8.127 1.00 84.75 313 TYR A CA 1
ATOM 2383 C C . TYR A 1 313 ? 11.652 13.087 8.267 1.00 84.75 313 TYR A C 1
ATOM 2385 O O . TYR A 1 313 ? 11.142 13.131 9.384 1.00 84.75 313 TYR A O 1
ATOM 2393 N N . PHE A 1 314 ? 10.914 12.986 7.157 1.00 86.56 314 PHE A N 1
ATOM 2394 C CA . PHE A 1 314 ? 9.451 12.923 7.178 1.00 86.56 314 PHE A CA 1
ATOM 2395 C C . PHE A 1 314 ? 8.926 11.676 7.905 1.00 86.56 314 PHE A C 1
ATOM 2397 O O . PHE A 1 314 ? 7.949 11.757 8.647 1.00 86.56 314 PHE A O 1
ATOM 2404 N N . GLN A 1 315 ? 9.579 10.527 7.732 1.00 84.75 315 GLN A N 1
ATOM 2405 C CA . GLN A 1 315 ? 9.229 9.286 8.415 1.00 84.75 315 GLN A CA 1
ATOM 2406 C C . GLN A 1 315 ? 9.292 9.468 9.936 1.00 84.75 315 GLN A C 1
ATOM 2408 O O . GLN A 1 315 ? 8.319 9.156 10.622 1.00 84.75 315 GLN A O 1
ATOM 2413 N N . GLU A 1 316 ? 10.390 10.033 10.440 1.00 84.88 316 GLU A N 1
ATOM 2414 C CA . GLU A 1 316 ? 10.619 10.227 11.873 1.00 84.88 316 GLU A CA 1
ATOM 2415 C C . GLU A 1 316 ? 9.694 11.296 12.485 1.00 84.88 316 GLU A C 1
ATOM 2417 O O . GLU A 1 316 ? 9.117 11.089 13.557 1.00 84.88 316 GLU A O 1
ATOM 2422 N N . VAL A 1 317 ? 9.540 12.451 11.823 1.00 84.00 317 VAL A N 1
ATOM 2423 C CA . VAL A 1 317 ? 8.782 13.584 12.394 1.00 84.00 317 VAL A CA 1
ATOM 2424 C C . VAL A 1 317 ? 7.273 13.486 12.161 1.00 84.00 317 VAL A C 1
ATOM 2426 O O . VAL A 1 317 ? 6.509 14.107 12.900 1.00 84.00 317 VAL A O 1
ATOM 2429 N N . VAL A 1 318 ? 6.836 12.697 11.171 1.00 85.56 318 VAL A N 1
ATOM 2430 C CA . VAL A 1 318 ? 5.423 12.526 10.805 1.00 85.56 318 VAL A CA 1
ATOM 2431 C C . VAL A 1 318 ? 4.977 11.070 10.882 1.00 85.56 318 VAL A C 1
ATOM 2433 O O . VAL A 1 318 ? 4.110 10.745 11.691 1.00 85.56 318 VAL A O 1
ATOM 2436 N N . LEU A 1 319 ? 5.492 10.192 10.014 1.00 83.62 319 LEU A N 1
ATOM 2437 C CA . LEU A 1 319 ? 4.856 8.888 9.768 1.00 83.62 319 LEU A CA 1
ATOM 2438 C C . LEU A 1 319 ? 4.844 7.987 11.005 1.00 83.62 319 LEU A C 1
ATOM 2440 O O . LEU A 1 319 ? 3.827 7.347 11.271 1.00 83.62 319 LEU A O 1
ATOM 2444 N N . ASP A 1 320 ? 5.925 7.960 11.781 1.00 82.69 320 ASP A N 1
ATOM 2445 C CA . ASP A 1 320 ? 5.996 7.159 13.008 1.00 82.69 320 ASP A CA 1
ATOM 2446 C C . ASP A 1 320 ? 5.005 7.655 14.067 1.00 82.69 320 ASP A C 1
ATOM 2448 O O . ASP A 1 320 ? 4.319 6.852 14.700 1.00 82.69 320 ASP A O 1
ATOM 2452 N N . ARG A 1 321 ? 4.830 8.978 14.156 1.00 82.38 321 ARG A N 1
ATOM 2453 C CA . ARG A 1 321 ? 3.887 9.643 15.069 1.00 82.38 321 ARG A CA 1
ATOM 2454 C C . ARG A 1 321 ? 2.426 9.422 14.685 1.00 82.38 321 ARG A C 1
ATOM 2456 O O . ARG A 1 321 ? 1.542 9.367 15.539 1.00 82.38 321 ARG A O 1
ATOM 2463 N N . PHE A 1 322 ? 2.155 9.287 13.389 1.00 80.69 322 PHE A N 1
ATOM 2464 C CA . PHE A 1 322 ? 0.848 8.848 12.904 1.00 80.69 322 PHE A CA 1
ATOM 2465 C C . PHE A 1 322 ? 0.572 7.389 13.298 1.00 80.69 322 PHE A C 1
ATOM 2467 O O . PHE A 1 322 ? -0.528 7.096 13.763 1.00 80.69 322 PHE A O 1
ATOM 2474 N N . LYS A 1 323 ? 1.555 6.488 13.146 1.00 77.50 323 LYS A N 1
ATOM 2475 C CA . LYS A 1 323 ? 1.402 5.044 13.416 1.00 77.50 323 LYS A CA 1
ATOM 2476 C C . LYS A 1 323 ? 1.168 4.727 14.895 1.00 77.50 323 LYS A C 1
ATOM 2478 O O . LYS A 1 323 ? 0.339 3.879 15.216 1.00 77.50 323 LYS A O 1
ATOM 2483 N N . ASP A 1 324 ? 1.883 5.388 15.801 1.00 80.19 324 ASP A N 1
ATOM 2484 C CA . ASP A 1 324 ? 1.755 5.162 17.251 1.00 80.19 324 ASP A CA 1
ATOM 2485 C C . ASP A 1 324 ? 0.683 6.051 17.925 1.00 80.19 324 ASP A C 1
ATOM 2487 O O . ASP A 1 324 ? 0.405 5.929 19.127 1.00 80.19 324 ASP A O 1
ATOM 2491 N N . GLY A 1 325 ? 0.054 6.938 17.146 1.00 77.31 325 GLY A N 1
ATOM 2492 C CA . GLY A 1 325 ? -0.953 7.886 17.611 1.00 77.31 325 GLY A CA 1
ATOM 2493 C C . GLY A 1 325 ? -0.398 9.008 18.494 1.00 77.31 325 GLY A C 1
ATOM 2494 O O . GLY A 1 325 ? -1.175 9.629 19.215 1.00 77.31 325 GLY A O 1
ATOM 2495 N N . THR A 1 326 ? 0.916 9.263 18.475 1.00 80.12 326 THR A N 1
ATOM 2496 C CA . THR A 1 326 ? 1.592 10.346 19.220 1.00 80.12 326 THR A CA 1
ATOM 2497 C C . THR A 1 326 ? 1.712 11.643 18.416 1.00 80.12 326 THR A C 1
ATOM 2499 O O . THR A 1 326 ? 2.446 12.540 18.813 1.00 80.12 326 THR A O 1
ATOM 2502 N N . LEU A 1 327 ? 0.991 11.803 17.299 1.00 78.62 327 LEU A N 1
ATOM 2503 C CA . LEU A 1 327 ? 1.078 13.015 16.469 1.00 78.62 327 LEU A CA 1
ATOM 2504 C C . LEU A 1 327 ? 0.845 14.318 17.252 1.00 78.62 327 LEU A C 1
ATOM 2506 O O . LEU A 1 327 ? 1.526 15.303 16.994 1.00 78.62 327 LEU A O 1
ATOM 2510 N N . ALA A 1 328 ? -0.066 14.319 18.228 1.00 76.31 328 ALA A N 1
ATOM 2511 C CA . ALA A 1 328 ? -0.314 15.484 19.085 1.00 76.31 328 ALA A CA 1
ATOM 2512 C C . ALA A 1 328 ? 0.867 15.825 20.022 1.00 76.31 328 ALA A C 1
ATOM 2514 O O . ALA A 1 328 ? 0.941 16.932 20.542 1.00 76.31 328 ALA A O 1
ATOM 2515 N N . GLU A 1 329 ? 1.793 14.888 20.230 1.00 77.31 329 GLU A N 1
ATOM 2516 C CA . GLU A 1 329 ? 3.021 15.059 21.017 1.00 77.31 329 GLU A CA 1
ATOM 2517 C C . GLU A 1 329 ? 4.239 15.362 20.131 1.00 77.31 329 GLU A C 1
ATOM 2519 O O . GLU A 1 329 ? 5.343 15.568 20.641 1.00 77.31 329 GLU A O 1
ATOM 2524 N N . ALA A 1 330 ? 4.072 15.351 18.803 1.00 79.19 330 ALA A N 1
ATOM 2525 C CA . ALA A 1 330 ? 5.169 15.579 17.880 1.00 79.19 330 ALA A CA 1
ATOM 2526 C C . ALA A 1 330 ? 5.698 17.015 18.041 1.00 79.19 330 ALA A C 1
ATOM 2528 O O . ALA A 1 330 ? 4.909 17.965 18.052 1.00 79.19 330 ALA A O 1
ATOM 2529 N N . PRO A 1 331 ? 7.026 17.202 18.147 1.00 78.50 331 PRO A N 1
ATOM 2530 C CA . PRO A 1 331 ? 7.584 18.535 18.251 1.00 78.50 331 PRO A CA 1
ATOM 2531 C C . PRO A 1 331 ? 7.328 19.355 16.976 1.00 78.50 331 PRO A C 1
ATOM 2533 O O . PRO A 1 331 ? 7.319 18.831 15.855 1.00 78.50 331 PRO A O 1
ATOM 2536 N N . VAL A 1 332 ? 7.168 20.665 17.145 1.00 83.19 332 VAL A N 1
ATOM 2537 C CA . VAL A 1 332 ? 7.102 21.641 16.057 1.00 83.19 332 VAL A CA 1
ATOM 2538 C C . VAL A 1 332 ? 8.502 21.785 15.464 1.00 83.19 332 VAL A C 1
ATOM 2540 O O . VAL A 1 332 ? 9.342 22.527 15.966 1.00 83.19 332 VAL A O 1
ATOM 2543 N N . ILE A 1 333 ? 8.763 21.045 14.387 1.00 84.00 333 ILE A N 1
ATOM 2544 C CA . ILE A 1 333 ? 10.030 21.065 13.646 1.00 84.00 333 ILE A CA 1
ATOM 2545 C C . ILE A 1 333 ? 9.760 21.588 12.220 1.00 84.00 333 ILE A C 1
ATOM 2547 O O . ILE A 1 333 ? 8.670 21.348 11.688 1.00 84.00 333 ILE A O 1
ATOM 2551 N N . PRO A 1 334 ? 10.702 22.319 11.583 1.00 83.81 334 PRO A N 1
ATOM 2552 C CA . PRO A 1 334 ? 10.534 22.847 10.231 1.00 83.81 334 PRO A CA 1
ATOM 2553 C C . PRO A 1 334 ? 9.864 21.898 9.227 1.00 83.81 334 PRO A C 1
ATOM 2555 O O . PRO A 1 334 ? 10.235 20.734 9.090 1.00 83.81 334 PRO A O 1
ATOM 2558 N N . GLY A 1 335 ? 8.881 22.417 8.489 1.00 79.94 335 GLY A N 1
ATOM 2559 C CA . GLY A 1 335 ? 8.180 21.694 7.423 1.00 79.94 335 GLY A CA 1
ATOM 2560 C C . GLY A 1 335 ? 7.127 20.679 7.881 1.00 79.94 335 GLY A C 1
ATOM 2561 O O . GLY A 1 335 ? 6.358 20.216 7.036 1.00 79.94 335 GLY A O 1
ATOM 2562 N N . ASN A 1 336 ? 7.036 20.368 9.182 1.00 78.88 336 ASN A N 1
ATOM 2563 C CA . ASN A 1 336 ? 6.004 19.474 9.705 1.00 78.88 336 ASN A CA 1
ATOM 2564 C C . ASN A 1 336 ? 4.599 20.040 9.407 1.00 78.88 336 ASN A C 1
ATOM 2566 O O . ASN A 1 336 ? 4.339 21.222 9.625 1.00 78.88 336 ASN A O 1
ATOM 2570 N N . GLY A 1 337 ? 3.715 19.210 8.848 1.00 75.69 337 GLY A N 1
ATOM 2571 C CA . GLY A 1 337 ? 2.361 19.594 8.431 1.00 75.69 337 GLY A CA 1
ATOM 2572 C C . GLY A 1 337 ? 2.260 20.478 7.177 1.00 75.69 337 GLY A C 1
ATOM 2573 O O . GLY A 1 337 ? 1.147 20.738 6.729 1.00 75.69 337 GLY A O 1
ATOM 2574 N N . LEU A 1 338 ? 3.381 20.922 6.591 1.00 81.00 338 LEU A N 1
ATOM 2575 C CA . LEU A 1 338 ? 3.394 21.811 5.416 1.00 81.00 338 LEU A CA 1
ATOM 2576 C C . LEU A 1 338 ? 3.753 21.090 4.116 1.00 81.00 338 LEU A C 1
ATOM 2578 O O . LEU A 1 338 ? 3.199 21.402 3.064 1.00 81.00 338 LEU A O 1
ATOM 2582 N N . PHE A 1 339 ? 4.680 20.134 4.179 1.00 85.75 339 PHE A N 1
ATOM 2583 C CA . PHE A 1 339 ? 5.194 19.444 3.000 1.00 85.75 339 PHE A CA 1
ATOM 2584 C C . PHE A 1 339 ? 5.037 17.933 3.140 1.00 85.75 339 PHE A C 1
ATOM 2586 O O . PHE A 1 339 ? 5.260 17.369 4.210 1.00 85.75 339 PHE A O 1
ATOM 2593 N N . ILE A 1 340 ? 4.671 17.280 2.036 1.00 87.88 340 ILE A N 1
ATOM 2594 C CA . ILE A 1 340 ? 4.647 15.822 1.917 1.00 87.88 340 ILE A CA 1
ATOM 2595 C C . ILE A 1 340 ? 5.669 15.441 0.842 1.00 87.88 340 ILE A C 1
ATOM 2597 O O . ILE A 1 340 ? 5.544 15.922 -0.290 1.00 87.88 340 ILE A O 1
ATOM 2601 N N . PRO A 1 341 ? 6.665 14.591 1.146 1.00 86.56 341 PRO A N 1
ATOM 2602 C CA . PRO A 1 341 ? 7.573 14.075 0.133 1.00 86.56 341 PRO A CA 1
ATOM 2603 C C . PRO A 1 341 ? 6.815 13.409 -1.020 1.00 86.56 341 PRO A C 1
ATOM 2605 O O . PRO A 1 341 ? 5.807 12.728 -0.816 1.00 86.56 341 PRO A O 1
ATOM 2608 N N . VAL A 1 342 ? 7.314 13.588 -2.242 1.00 85.81 342 VAL A N 1
ATOM 2609 C CA . VAL A 1 342 ? 6.765 12.917 -3.427 1.00 85.81 342 VAL A CA 1
ATOM 2610 C C . VAL A 1 342 ? 6.793 11.396 -3.249 1.00 85.81 342 VAL A C 1
ATOM 2612 O O . VAL A 1 342 ? 7.722 10.837 -2.666 1.00 85.81 342 VAL A O 1
ATOM 2615 N N . GLY A 1 343 ? 5.754 10.724 -3.736 1.00 89.00 343 GLY A N 1
ATOM 2616 C CA . GLY A 1 343 ? 5.634 9.269 -3.706 1.00 89.00 343 GLY A CA 1
ATOM 2617 C C . GLY A 1 343 ? 5.468 8.639 -2.317 1.00 89.00 343 GLY A C 1
ATOM 2618 O O . GLY A 1 343 ? 5.445 7.412 -2.243 1.00 89.00 343 GLY A O 1
ATOM 2619 N N . SER A 1 344 ? 5.312 9.407 -1.227 1.00 88.44 344 SER A N 1
ATOM 2620 C CA . SER A 1 344 ? 5.209 8.861 0.139 1.00 88.44 344 SER A CA 1
ATOM 2621 C C . SER A 1 344 ? 4.082 7.828 0.324 1.00 88.44 344 SER A C 1
ATOM 2623 O O . SER A 1 344 ? 4.187 6.947 1.178 1.00 88.44 344 SER A O 1
ATOM 2625 N N . ALA A 1 345 ? 3.038 7.848 -0.517 1.00 89.94 345 ALA A N 1
ATOM 2626 C CA . ALA A 1 345 ? 1.974 6.836 -0.527 1.00 89.94 345 ALA A CA 1
ATOM 2627 C C . ALA A 1 345 ? 2.469 5.411 -0.860 1.00 89.94 345 ALA A C 1
ATOM 2629 O O . ALA A 1 345 ? 1.806 4.422 -0.525 1.00 89.94 345 ALA A O 1
ATOM 2630 N N . ALA A 1 346 ? 3.665 5.268 -1.435 1.00 90.25 346 ALA A N 1
ATOM 2631 C CA . ALA A 1 346 ? 4.298 3.973 -1.660 1.00 90.25 346 ALA A CA 1
ATOM 2632 C C . ALA A 1 346 ? 4.537 3.188 -0.357 1.00 90.25 346 ALA A C 1
ATOM 2634 O O . ALA A 1 346 ? 4.535 1.959 -0.382 1.00 90.25 346 ALA A O 1
ATOM 2635 N N . TRP A 1 347 ? 4.600 3.860 0.793 1.00 87.62 347 TRP A N 1
ATOM 2636 C CA . TRP A 1 347 ? 4.717 3.228 2.112 1.00 87.62 347 TRP A CA 1
ATOM 2637 C C . TRP A 1 347 ? 3.379 2.858 2.761 1.00 87.62 347 TRP A C 1
ATOM 2639 O O . TRP A 1 347 ? 3.354 2.243 3.825 1.00 87.62 347 TRP A O 1
ATOM 2649 N N . LYS A 1 348 ? 2.253 3.200 2.129 1.00 87.06 348 LYS A N 1
ATOM 2650 C CA . LYS A 1 348 ? 0.919 2.882 2.638 1.00 87.06 348 LYS A CA 1
ATOM 2651 C C . LYS A 1 348 ? 0.456 1.500 2.185 1.00 87.06 348 LYS A C 1
ATOM 2653 O O . LYS A 1 348 ? 0.375 1.243 0.984 1.00 87.06 348 LYS A O 1
ATOM 2658 N N . ASP A 1 349 ? 0.083 0.637 3.120 1.00 88.38 349 ASP A N 1
ATOM 2659 C CA . ASP A 1 349 ? -0.530 -0.655 2.806 1.00 88.38 349 ASP A CA 1
ATOM 2660 C C . ASP A 1 349 ? -2.053 -0.502 2.629 1.00 88.38 349 ASP A C 1
ATOM 2662 O O . ASP A 1 349 ? -2.785 -0.228 3.579 1.00 88.38 349 ASP A O 1
ATOM 2666 N N . LYS A 1 350 ? -2.540 -0.649 1.392 1.00 86.75 350 LYS A N 1
ATOM 2667 C CA . LYS A 1 350 ? -3.977 -0.686 1.064 1.00 86.75 350 LYS A CA 1
ATOM 2668 C C . LYS A 1 350 ? -4.536 -2.109 1.022 1.00 86.75 350 LYS A C 1
ATOM 2670 O O . LYS A 1 350 ? -5.756 -2.277 0.974 1.00 86.75 350 LYS A O 1
ATOM 2675 N N . GLY A 1 351 ? -3.670 -3.121 1.046 1.00 85.38 351 GLY A N 1
ATOM 2676 C CA . GLY A 1 351 ? -4.049 -4.528 1.010 1.00 85.38 351 GLY A CA 1
ATOM 2677 C C . GLY A 1 351 ? -4.705 -5.037 2.290 1.00 85.38 351 GLY A C 1
ATOM 2678 O O . GLY A 1 351 ? -5.396 -6.056 2.255 1.00 85.38 351 GLY A O 1
ATOM 2679 N N . LEU A 1 352 ? -4.558 -4.301 3.394 1.00 78.38 352 LEU A N 1
ATOM 2680 C CA . LEU A 1 352 ? -5.084 -4.645 4.720 1.00 78.38 352 LEU A CA 1
ATOM 2681 C C . LEU A 1 352 ? -6.607 -4.839 4.769 1.00 78.38 352 LEU A C 1
ATOM 2683 O O . LEU A 1 352 ? -7.105 -5.576 5.615 1.00 78.38 352 LEU A O 1
ATOM 2687 N N . PHE A 1 353 ? -7.354 -4.193 3.870 1.00 73.44 353 PHE A N 1
ATOM 2688 C CA . PHE A 1 353 ? -8.816 -4.098 3.974 1.00 73.44 353 PHE A CA 1
ATOM 2689 C C . PHE A 1 353 ? -9.573 -4.966 2.958 1.00 73.44 353 PHE A C 1
ATOM 2691 O O . PHE A 1 353 ? -10.808 -4.928 2.924 1.00 73.44 353 PHE A O 1
ATOM 2698 N N . ARG A 1 354 ? -8.880 -5.692 2.070 1.00 84.38 354 ARG A N 1
ATOM 2699 C CA . ARG A 1 354 ? -9.544 -6.494 1.028 1.00 84.38 354 ARG A CA 1
ATOM 2700 C C . ARG A 1 354 ? -9.990 -7.855 1.568 1.00 84.38 354 ARG A C 1
ATOM 2702 O O . ARG A 1 354 ? -9.272 -8.493 2.332 1.00 84.38 354 ARG A O 1
ATOM 2709 N N . LEU A 1 355 ? -11.159 -8.305 1.118 1.00 79.62 355 LEU A N 1
ATOM 2710 C CA . LEU A 1 355 ? -11.685 -9.646 1.402 1.00 79.62 355 LEU A CA 1
ATOM 2711 C C . LEU A 1 355 ? -11.353 -10.638 0.283 1.00 79.62 355 LEU A C 1
ATOM 2713 O O . LEU A 1 355 ? -11.147 -11.820 0.549 1.00 79.62 355 LEU A O 1
ATOM 2717 N N . SER A 1 356 ? -11.252 -10.133 -0.945 1.00 89.44 356 SER A N 1
ATOM 2718 C CA . SER A 1 356 ? -10.945 -10.899 -2.149 1.00 89.44 356 SER A CA 1
ATOM 2719 C C . SER A 1 356 ? -9.766 -10.282 -2.894 1.00 89.44 356 SER A C 1
ATOM 2721 O O . SER A 1 356 ? -9.482 -9.087 -2.769 1.00 89.44 356 SER A O 1
ATOM 2723 N N . VAL A 1 357 ? -9.070 -11.105 -3.670 1.00 95.50 357 VAL A N 1
ATOM 2724 C CA . VAL A 1 357 ? -7.887 -10.742 -4.450 1.00 95.50 357 VAL A CA 1
ATOM 2725 C C . VAL A 1 357 ? -7.894 -11.495 -5.790 1.00 95.50 357 VAL A C 1
ATOM 2727 O O . VAL A 1 357 ? -8.404 -12.615 -5.844 1.00 95.50 357 VAL A O 1
ATOM 2730 N N . PRO A 1 358 ? -7.355 -10.922 -6.881 1.00 97.31 358 PRO A N 1
ATOM 2731 C CA . PRO A 1 358 ? -7.231 -11.640 -8.144 1.00 97.31 358 PRO A CA 1
ATOM 2732 C C . PRO A 1 358 ? -6.216 -12.784 -8.039 1.00 97.31 358 PRO A C 1
ATOM 2734 O O . PRO A 1 358 ? -5.084 -12.584 -7.595 1.00 97.31 358 PRO A O 1
ATOM 2737 N N . LYS A 1 359 ? -6.603 -13.967 -8.509 1.00 97.00 359 LYS A N 1
ATOM 273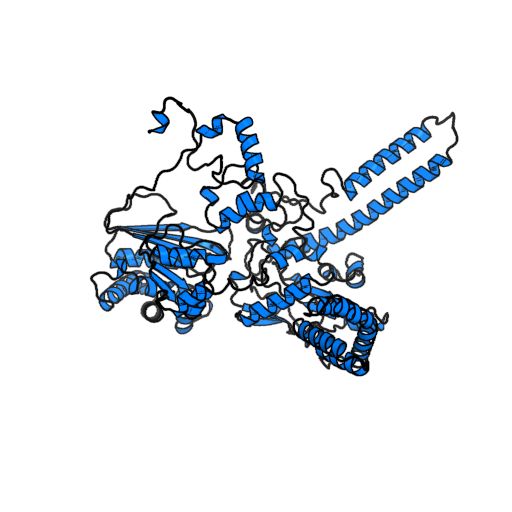8 C CA . LYS A 1 359 ? -5.725 -15.113 -8.746 1.00 97.00 359 LYS A CA 1
ATOM 2739 C C . LYS A 1 359 ? -5.342 -15.153 -10.221 1.00 97.00 359 LYS A C 1
ATOM 2741 O O . LYS A 1 359 ? -6.220 -15.219 -11.077 1.00 97.00 359 LYS A O 1
ATOM 2746 N N . PHE A 1 360 ? -4.043 -15.141 -10.508 1.00 97.50 360 PHE A N 1
ATOM 2747 C CA . PHE A 1 360 ? -3.516 -15.233 -11.869 1.00 97.50 360 PHE A CA 1
ATOM 2748 C C . PHE A 1 360 ? -3.323 -16.691 -12.306 1.00 97.50 360 PHE A C 1
ATOM 2750 O O . PHE A 1 360 ? -2.714 -17.485 -11.592 1.00 97.50 360 PHE A O 1
ATOM 2757 N N . ASN A 1 361 ? -3.829 -17.023 -13.492 1.00 96.06 361 ASN A N 1
ATOM 2758 C CA . ASN A 1 361 ? -3.591 -18.267 -14.210 1.00 96.06 361 ASN A CA 1
ATOM 2759 C C . ASN A 1 361 ? -2.831 -17.951 -15.509 1.00 96.06 361 ASN A C 1
ATOM 2761 O O . ASN A 1 361 ? -3.387 -17.369 -16.445 1.00 96.06 361 ASN A O 1
ATOM 2765 N N . ALA A 1 362 ? -1.555 -18.333 -15.551 1.00 95.19 362 ALA A N 1
ATOM 2766 C CA . ALA A 1 362 ? -0.667 -18.044 -16.670 1.00 95.19 362 ALA A CA 1
ATOM 2767 C C . ALA A 1 362 ? -1.108 -18.719 -17.980 1.00 95.19 362 ALA A C 1
ATOM 2769 O O . ALA A 1 362 ? -0.950 -18.123 -19.044 1.00 95.19 362 ALA A O 1
ATOM 2770 N N . ASP A 1 363 ? -1.724 -19.897 -17.904 1.00 92.31 363 ASP A N 1
ATOM 2771 C CA . ASP A 1 363 ? -2.058 -20.735 -19.065 1.00 92.31 363 ASP A CA 1
ATOM 2772 C C . ASP A 1 363 ? -3.125 -20.105 -19.962 1.00 92.31 363 ASP A C 1
ATOM 2774 O O . ASP A 1 363 ? -3.167 -20.319 -21.172 1.00 92.31 363 ASP A O 1
ATOM 2778 N N . LEU A 1 364 ? -3.993 -19.295 -19.358 1.00 95.06 364 LEU A N 1
ATOM 2779 C CA . LEU A 1 364 ? -5.063 -18.585 -20.051 1.00 95.06 364 LEU A CA 1
ATOM 2780 C C . LEU A 1 364 ? -4.619 -17.189 -20.510 1.00 95.06 364 LEU A C 1
ATOM 2782 O O . LEU A 1 364 ? -5.332 -16.515 -21.254 1.00 95.06 364 LEU A O 1
ATOM 2786 N N . CYS A 1 365 ? -3.469 -16.695 -20.050 1.00 96.19 365 CYS A N 1
ATOM 2787 C CA . CYS A 1 365 ? -3.085 -15.312 -20.280 1.00 96.19 365 CYS A CA 1
ATOM 2788 C C . CYS A 1 365 ? -2.675 -15.070 -21.738 1.00 96.19 365 CYS A C 1
ATOM 2790 O O . CYS A 1 365 ? -1.790 -15.723 -22.280 1.00 96.19 365 CYS A O 1
ATOM 2792 N N . THR A 1 366 ? -3.262 -14.052 -22.367 1.00 96.00 366 THR A N 1
ATOM 2793 C CA . THR A 1 366 ? -2.947 -13.673 -23.754 1.00 96.00 366 THR A CA 1
ATOM 2794 C C . THR A 1 366 ? -1.907 -12.556 -23.866 1.00 96.00 366 THR A C 1
ATOM 2796 O O . THR A 1 366 ? -1.499 -12.214 -24.976 1.00 96.00 366 THR A O 1
ATOM 2799 N N . GLY A 1 367 ? -1.483 -11.963 -22.743 1.00 96.25 367 GLY A N 1
ATOM 2800 C CA . GLY A 1 367 ? -0.614 -10.782 -22.737 1.00 96.25 367 GLY A CA 1
ATOM 2801 C C . GLY A 1 367 ? -1.312 -9.508 -23.232 1.00 96.25 367 GLY A C 1
ATOM 2802 O O . GLY A 1 367 ? -0.660 -8.627 -23.782 1.00 96.25 367 GLY A O 1
ATOM 2803 N N . CYS A 1 368 ? -2.640 -9.399 -23.084 1.00 96.56 368 CYS A N 1
ATOM 2804 C CA . CYS A 1 368 ? -3.402 -8.243 -23.577 1.00 96.56 368 CYS A CA 1
ATOM 2805 C C . CYS A 1 368 ? -3.180 -6.953 -22.770 1.00 96.56 368 CYS A C 1
ATOM 2807 O O . CYS A 1 368 ? -3.400 -5.872 -23.305 1.00 96.56 368 CYS A O 1
ATOM 2809 N N . MET A 1 369 ? -2.737 -7.067 -21.516 1.00 96.75 369 MET A N 1
ATOM 2810 C CA . MET A 1 369 ? -2.453 -5.979 -20.571 1.00 96.75 369 MET A CA 1
ATOM 2811 C C . MET A 1 369 ? -3.642 -5.147 -20.059 1.00 96.75 369 MET A C 1
ATOM 2813 O O . MET A 1 369 ? -3.424 -4.237 -19.261 1.00 96.75 369 MET A O 1
ATOM 2817 N N . GLU A 1 370 ? -4.884 -5.479 -20.420 1.00 97.62 370 GLU A N 1
ATOM 2818 C CA . GLU A 1 370 ? -6.076 -4.724 -19.986 1.00 97.62 370 GLU A CA 1
ATOM 2819 C C . GLU A 1 370 ? -6.182 -4.627 -18.453 1.00 97.62 370 GLU A C 1
ATOM 2821 O O . GLU A 1 370 ? -6.471 -3.566 -17.906 1.00 97.62 370 GLU A O 1
ATOM 2826 N N . CYS A 1 371 ? -5.825 -5.703 -17.742 1.00 97.94 371 CYS A N 1
ATOM 2827 C CA . CYS A 1 371 ? -5.813 -5.755 -16.280 1.00 97.94 371 CYS A CA 1
ATOM 2828 C C . CYS A 1 371 ? -4.931 -4.678 -15.619 1.00 97.94 371 CYS A C 1
ATOM 2830 O O . CYS A 1 371 ? -5.305 -4.124 -14.585 1.00 97.94 371 CYS A O 1
ATOM 2832 N N . ALA A 1 372 ? -3.782 -4.354 -16.217 1.00 97.19 372 ALA A N 1
ATOM 2833 C CA . ALA A 1 372 ? -2.872 -3.329 -15.708 1.00 97.19 372 ALA A CA 1
ATOM 2834 C C . ALA A 1 372 ? -3.281 -1.917 -16.130 1.00 97.19 372 ALA A C 1
ATOM 2836 O O . ALA A 1 372 ? -2.927 -0.953 -15.447 1.00 97.19 372 ALA A O 1
ATOM 2837 N N . LEU A 1 373 ? -4.017 -1.772 -17.234 1.00 97.12 373 LEU A N 1
ATOM 2838 C CA . LEU A 1 373 ? -4.559 -0.479 -17.643 1.00 97.12 373 LEU A CA 1
ATOM 2839 C C . LEU A 1 373 ? -5.657 -0.029 -16.685 1.00 97.12 373 LEU A C 1
ATOM 2841 O O . LEU A 1 373 ? -5.599 1.102 -16.214 1.00 97.12 373 LEU A O 1
ATOM 2845 N N . VAL A 1 374 ? -6.595 -0.919 -16.346 1.00 97.62 374 VAL A N 1
ATOM 2846 C CA . VAL A 1 374 ? -7.739 -0.558 -15.494 1.00 97.62 374 VAL A CA 1
ATOM 2847 C C . VAL A 1 374 ? -7.377 -0.380 -14.026 1.00 97.62 374 VAL A C 1
ATOM 2849 O O . VAL A 1 374 ? -8.029 0.397 -13.344 1.00 97.62 374 VAL A O 1
ATOM 2852 N N . CYS A 1 375 ? -6.317 -1.036 -13.538 1.00 97.44 375 CYS A N 1
ATOM 2853 C CA . CYS A 1 375 ? -5.954 -1.002 -12.123 1.00 97.44 375 CYS A CA 1
ATOM 2854 C C . CYS A 1 375 ? -5.653 0.434 -11.628 1.00 97.44 375 CYS A C 1
ATOM 2856 O O . CYS A 1 375 ? -4.619 1.000 -12.003 1.00 97.44 375 CYS A O 1
ATOM 2858 N N . PRO A 1 376 ? -6.476 1.018 -10.734 1.00 95.62 376 PRO A N 1
ATOM 2859 C CA . PRO A 1 376 ? -6.231 2.370 -10.227 1.00 95.62 376 PRO A CA 1
ATOM 2860 C C . PRO A 1 376 ? -5.030 2.420 -9.274 1.00 95.62 376 PRO A C 1
ATOM 2862 O O . PRO A 1 376 ? -4.291 3.397 -9.246 1.00 95.62 376 PRO A O 1
ATOM 2865 N N . ASP A 1 377 ? -4.795 1.345 -8.518 1.00 94.44 377 ASP A N 1
ATOM 2866 C CA . ASP A 1 377 ? -3.813 1.316 -7.430 1.00 94.44 377 ASP A CA 1
ATOM 2867 C C . ASP A 1 377 ? -2.379 0.982 -7.888 1.00 94.44 377 ASP A C 1
ATOM 2869 O O . ASP A 1 377 ? -1.490 0.838 -7.048 1.00 94.44 377 ASP A O 1
ATOM 2873 N N . GLY A 1 378 ? -2.139 0.782 -9.192 1.00 94.69 378 GLY A N 1
ATOM 2874 C CA . GLY A 1 378 ? -0.835 0.316 -9.681 1.00 94.69 378 GLY A CA 1
ATOM 2875 C C . GLY A 1 378 ? -0.445 -1.058 -9.115 1.00 94.69 378 GLY A C 1
ATOM 2876 O O . GLY A 1 378 ? 0.735 -1.376 -8.986 1.00 94.69 378 GLY A O 1
ATOM 2877 N N . ALA A 1 379 ? -1.428 -1.902 -8.799 1.00 97.12 379 ALA A N 1
ATOM 2878 C CA . ALA A 1 379 ? -1.248 -3.125 -8.023 1.00 97.12 379 ALA A CA 1
ATOM 2879 C C . ALA A 1 379 ? -1.095 -4.418 -8.844 1.00 97.12 379 ALA A C 1
ATOM 2881 O O . ALA A 1 379 ? -1.097 -5.498 -8.263 1.00 97.12 379 ALA A O 1
ATOM 2882 N N . ILE A 1 380 ? -1.006 -4.346 -10.173 1.00 97.94 380 ILE A N 1
ATOM 2883 C CA . ILE A 1 380 ? -0.769 -5.513 -11.035 1.00 97.94 380 ILE A CA 1
ATOM 2884 C C . ILE A 1 380 ? 0.242 -5.183 -12.147 1.00 97.94 380 ILE A C 1
ATOM 2886 O O . ILE A 1 380 ? -0.140 -5.047 -13.310 1.00 97.94 380 ILE A O 1
ATOM 2890 N N . PRO A 1 381 ? 1.531 -4.962 -11.814 1.00 97.38 381 PRO A N 1
ATOM 2891 C CA . PRO A 1 381 ? 2.559 -4.754 -12.828 1.00 97.38 381 PRO A CA 1
ATOM 2892 C C . PRO A 1 381 ? 2.606 -5.939 -13.798 1.00 97.38 381 PRO A C 1
ATOM 2894 O O . PRO A 1 381 ? 2.828 -7.090 -13.408 1.00 97.38 381 PRO A O 1
ATOM 2897 N N . ASN A 1 382 ? 2.408 -5.625 -15.075 1.00 97.88 382 ASN A N 1
ATOM 2898 C CA . ASN A 1 382 ? 2.606 -6.563 -16.165 1.00 97.88 382 ASN A CA 1
ATOM 2899 C C . ASN A 1 382 ? 4.043 -6.440 -16.659 1.00 97.88 382 ASN A C 1
ATOM 2901 O O . ASN A 1 382 ? 4.498 -5.336 -16.954 1.00 97.88 382 ASN A O 1
ATOM 2905 N N . THR A 1 383 ? 4.743 -7.564 -16.766 1.00 98.25 383 THR A N 1
ATOM 2906 C CA . THR A 1 383 ? 6.183 -7.570 -17.047 1.00 98.25 383 THR A CA 1
ATOM 2907 C C . THR A 1 383 ? 6.508 -8.637 -18.077 1.00 98.25 383 THR A C 1
ATOM 2909 O O . THR A 1 383 ? 5.949 -9.734 -18.029 1.00 98.25 383 THR A O 1
ATOM 2912 N N . VAL A 1 384 ? 7.413 -8.322 -19.007 1.00 98.56 384 VAL A N 1
ATOM 2913 C CA . VAL A 1 384 ? 7.987 -9.313 -19.923 1.00 98.56 384 VAL A CA 1
ATOM 2914 C C . VAL A 1 384 ? 9.423 -9.593 -19.506 1.00 98.56 384 VAL A C 1
ATOM 2916 O O . VAL A 1 384 ? 10.264 -8.698 -19.502 1.00 98.56 384 VAL A O 1
ATOM 2919 N N . HIS A 1 385 ? 9.682 -10.852 -19.182 1.00 98.44 385 HIS A N 1
ATOM 2920 C CA . HIS A 1 385 ? 10.921 -11.343 -18.604 1.00 98.44 385 HIS A CA 1
ATOM 2921 C C . HIS A 1 385 ? 11.781 -12.041 -19.644 1.00 98.44 385 HIS A C 1
ATOM 2923 O O . HIS A 1 385 ? 11.285 -12.816 -20.474 1.00 98.44 385 HIS A O 1
ATOM 2929 N N . GLU A 1 386 ? 13.088 -11.837 -19.537 1.00 97.94 386 GLU A N 1
ATOM 2930 C CA . GLU A 1 386 ? 14.045 -12.752 -20.138 1.00 97.94 386 GLU A CA 1
ATOM 2931 C C . GLU A 1 386 ? 14.068 -14.069 -19.366 1.00 97.94 386 GLU A C 1
ATOM 2933 O O . GLU A 1 386 ? 14.027 -14.093 -18.137 1.00 97.94 386 GLU A O 1
ATOM 2938 N N . ILE A 1 387 ? 14.202 -15.186 -20.083 1.00 98.25 387 ILE A N 1
ATOM 2939 C CA . ILE A 1 387 ? 14.308 -16.502 -19.438 1.00 98.25 387 ILE A CA 1
ATOM 2940 C C . ILE A 1 387 ? 15.550 -16.564 -18.538 1.00 98.25 387 ILE A C 1
ATOM 2942 O O . ILE A 1 387 ? 15.464 -17.082 -17.431 1.00 98.25 387 ILE A O 1
ATOM 2946 N N . HIS A 1 388 ? 16.685 -16.010 -18.974 1.00 97.94 388 HIS A N 1
ATOM 2947 C CA . HIS A 1 388 ? 17.914 -16.043 -18.179 1.00 97.94 388 HIS A CA 1
ATOM 2948 C C . HIS A 1 388 ? 17.803 -15.225 -16.887 1.00 97.94 388 HIS A C 1
ATOM 2950 O O . HIS A 1 388 ? 18.331 -15.662 -15.870 1.00 97.94 388 HIS A O 1
ATOM 2956 N N . ASP A 1 389 ? 17.076 -14.105 -16.895 1.00 98.25 389 ASP A N 1
ATOM 2957 C CA . ASP A 1 389 ? 16.842 -13.303 -15.689 1.00 98.25 389 ASP A CA 1
ATOM 2958 C C . ASP A 1 389 ? 16.001 -14.070 -14.663 1.00 98.25 389 ASP A C 1
ATOM 2960 O O . ASP A 1 389 ? 16.339 -14.085 -13.483 1.00 98.25 389 ASP A O 1
ATOM 2964 N N . LEU A 1 390 ? 14.963 -14.790 -15.110 1.00 98.56 390 LEU A N 1
ATOM 2965 C CA . LEU A 1 390 ? 14.166 -15.658 -14.231 1.00 98.56 390 LEU A CA 1
ATOM 2966 C C . LEU A 1 390 ? 15.038 -16.723 -13.553 1.00 98.56 390 LEU A C 1
ATOM 2968 O O . LEU A 1 390 ? 14.913 -16.951 -12.350 1.00 98.56 390 LEU A O 1
ATOM 2972 N N . LEU A 1 391 ? 15.940 -17.353 -14.313 1.00 98.44 391 LEU A N 1
ATOM 2973 C CA . LEU A 1 391 ? 16.859 -18.364 -13.790 1.00 98.44 391 LEU A CA 1
ATOM 2974 C C . LEU A 1 391 ? 17.875 -17.755 -12.815 1.00 98.44 391 LEU A C 1
ATOM 2976 O O . LEU A 1 391 ? 18.051 -18.278 -11.719 1.00 98.44 391 LEU A O 1
ATOM 2980 N N . LEU A 1 392 ? 18.514 -16.636 -13.174 1.00 98.31 392 LEU A N 1
ATOM 2981 C CA . LEU A 1 392 ? 19.498 -15.960 -12.320 1.00 98.31 392 LEU A CA 1
ATOM 2982 C C . LEU A 1 392 ? 18.872 -15.492 -11.004 1.00 98.31 392 LEU A C 1
ATOM 2984 O O . LEU A 1 392 ? 19.437 -15.742 -9.940 1.00 98.31 392 LEU A O 1
ATOM 2988 N N . THR A 1 393 ? 17.689 -14.878 -11.050 1.00 98.00 393 THR A N 1
ATOM 2989 C CA . THR A 1 393 ? 16.975 -14.443 -9.843 1.00 98.00 393 THR A CA 1
ATOM 2990 C C . THR A 1 393 ? 16.554 -15.630 -8.979 1.00 98.00 393 THR A C 1
ATOM 2992 O O . THR A 1 393 ? 16.662 -15.549 -7.755 1.00 98.00 393 THR A O 1
ATOM 2995 N N . ALA A 1 394 ? 16.145 -16.754 -9.580 1.00 97.94 394 ALA A N 1
ATOM 2996 C CA . ALA A 1 394 ? 15.860 -17.974 -8.830 1.00 97.94 394 ALA A CA 1
ATOM 2997 C C . ALA A 1 394 ? 17.114 -18.538 -8.145 1.00 97.94 394 ALA A C 1
ATOM 2999 O O . ALA A 1 394 ? 17.059 -18.841 -6.957 1.00 97.94 394 ALA A O 1
ATOM 3000 N N . ILE A 1 395 ? 18.259 -18.589 -8.841 1.00 97.81 395 ILE A N 1
ATOM 3001 C CA . ILE A 1 395 ? 19.553 -19.027 -8.282 1.00 97.81 395 ILE A CA 1
ATOM 3002 C C . ILE A 1 395 ? 19.951 -18.186 -7.064 1.00 97.81 395 ILE A C 1
ATOM 3004 O O . ILE A 1 395 ? 20.434 -18.729 -6.071 1.00 97.81 395 ILE A O 1
ATOM 3008 N N . GLN A 1 396 ? 19.725 -16.869 -7.104 1.00 96.44 396 GLN A N 1
ATOM 3009 C CA . GLN A 1 396 ? 20.065 -15.990 -5.981 1.00 96.44 396 GLN A CA 1
ATOM 3010 C C . GLN A 1 396 ? 19.279 -16.301 -4.700 1.00 96.44 396 GLN A C 1
ATOM 3012 O O . GLN A 1 396 ? 19.803 -16.064 -3.609 1.00 96.44 396 GLN A O 1
ATOM 3017 N N . GLN A 1 397 ? 18.076 -16.869 -4.821 1.00 94.06 397 GLN A N 1
ATOM 3018 C CA . GLN A 1 397 ? 17.202 -17.231 -3.698 1.00 94.06 397 GLN A CA 1
ATOM 3019 C C . GLN A 1 397 ? 17.415 -18.662 -3.187 1.00 94.06 397 GLN A C 1
ATOM 3021 O O . GLN A 1 397 ? 16.835 -19.032 -2.168 1.00 94.06 397 GLN A O 1
ATOM 3026 N N . VAL A 1 398 ? 18.242 -19.466 -3.860 1.00 94.38 398 VAL A N 1
ATOM 3027 C CA . VAL A 1 398 ? 18.596 -20.803 -3.374 1.00 94.38 398 VAL A CA 1
ATOM 3028 C C . VAL A 1 398 ? 19.562 -20.682 -2.194 1.00 94.38 398 VAL A C 1
ATOM 3030 O O . VAL A 1 398 ? 20.546 -19.937 -2.251 1.00 94.38 398 VAL A O 1
ATOM 3033 N N . ASP A 1 399 ? 19.300 -21.452 -1.139 1.00 92.88 399 ASP A N 1
ATOM 3034 C CA . ASP A 1 399 ? 20.158 -21.553 0.045 1.00 92.88 399 ASP A CA 1
ATOM 3035 C C . ASP A 1 399 ? 21.390 -22.438 -0.228 1.00 92.88 399 ASP A C 1
ATOM 3037 O O . ASP A 1 399 ? 21.463 -23.610 0.140 1.00 92.88 399 ASP A O 1
ATOM 3041 N N . VAL A 1 400 ? 22.345 -21.884 -0.979 1.00 93.31 400 VAL A N 1
ATOM 3042 C CA . VAL A 1 400 ? 23.645 -22.488 -1.312 1.00 93.31 400 VAL A CA 1
ATOM 3043 C C . VAL A 1 400 ? 24.754 -21.434 -1.259 1.00 93.31 400 VAL A C 1
ATOM 3045 O O . VAL A 1 400 ? 24.492 -20.231 -1.263 1.00 93.31 400 VAL A O 1
ATOM 3048 N N . THR A 1 401 ? 26.015 -21.875 -1.240 1.00 94.12 401 THR A N 1
ATOM 3049 C CA . THR A 1 401 ? 27.180 -20.976 -1.195 1.00 94.12 401 THR A CA 1
ATOM 3050 C C . THR A 1 401 ? 27.281 -20.088 -2.441 1.00 94.12 401 THR A C 1
ATOM 3052 O O . THR A 1 401 ? 26.895 -20.494 -3.538 1.00 94.12 401 THR A O 1
ATOM 3055 N N . ASP A 1 402 ? 27.885 -18.903 -2.319 1.00 94.31 402 ASP A N 1
ATOM 3056 C CA . ASP A 1 402 ? 28.080 -17.988 -3.460 1.00 94.31 402 ASP A CA 1
ATOM 3057 C C . ASP A 1 402 ? 28.920 -18.608 -4.588 1.00 94.31 402 ASP A C 1
ATOM 3059 O O . ASP A 1 402 ? 28.679 -18.369 -5.776 1.00 94.31 402 ASP A O 1
ATOM 3063 N N . GLN A 1 403 ? 29.872 -19.476 -4.234 1.00 93.44 403 GLN A N 1
ATOM 3064 C CA . GLN A 1 403 ? 30.624 -20.263 -5.210 1.00 93.44 403 GLN A CA 1
ATOM 3065 C C . GLN A 1 403 ? 29.696 -21.194 -6.004 1.00 93.44 403 GLN A C 1
ATOM 3067 O O . GLN A 1 403 ? 29.819 -21.285 -7.225 1.00 93.44 403 GLN A O 1
ATOM 3072 N N . MET A 1 404 ? 28.741 -21.851 -5.336 1.00 92.94 404 MET A N 1
ATOM 3073 C CA . MET A 1 404 ? 27.737 -22.683 -5.999 1.00 92.94 404 MET A CA 1
ATOM 3074 C C . MET A 1 404 ? 26.836 -21.845 -6.907 1.00 92.94 404 MET A C 1
ATOM 3076 O O . MET A 1 404 ? 26.659 -22.203 -8.068 1.00 92.94 404 MET A O 1
ATOM 3080 N N . LYS A 1 405 ? 26.345 -20.691 -6.436 1.00 95.88 405 LYS A N 1
ATOM 3081 C CA . LYS A 1 405 ? 25.545 -19.763 -7.258 1.00 95.88 405 LYS A CA 1
ATOM 3082 C C . LYS A 1 405 ? 26.293 -19.331 -8.518 1.00 95.88 405 LYS A C 1
ATOM 3084 O O . LYS A 1 405 ? 25.709 -19.289 -9.600 1.00 95.88 405 LYS A O 1
ATOM 3089 N N . THR A 1 406 ? 27.595 -19.075 -8.404 1.00 95.50 406 THR A N 1
ATOM 3090 C CA . THR A 1 406 ? 28.458 -18.728 -9.544 1.00 95.50 406 THR A CA 1
ATOM 3091 C C . THR A 1 406 ? 28.572 -19.886 -10.542 1.00 95.50 406 THR A C 1
ATOM 3093 O O . THR A 1 406 ? 28.423 -19.675 -11.746 1.00 95.50 406 THR A O 1
ATOM 3096 N N . MET A 1 407 ? 28.768 -21.120 -10.062 1.00 93.62 407 MET A N 1
ATOM 3097 C CA . MET A 1 407 ? 28.806 -22.318 -10.916 1.00 93.62 407 MET A CA 1
ATOM 3098 C C . MET A 1 407 ? 27.460 -22.611 -11.590 1.00 93.62 407 MET A C 1
ATOM 3100 O O . MET A 1 407 ? 27.423 -23.002 -12.753 1.00 93.62 407 MET A O 1
ATOM 3104 N N . MET A 1 408 ? 26.342 -22.401 -10.897 1.00 95.81 408 MET A N 1
ATOM 3105 C CA . MET A 1 408 ? 25.011 -22.520 -11.498 1.00 95.81 408 MET A CA 1
ATOM 3106 C C . MET A 1 408 ? 24.797 -21.452 -12.575 1.00 95.81 408 MET A C 1
ATOM 3108 O O . MET A 1 408 ? 24.319 -21.752 -13.668 1.00 95.81 408 MET A O 1
ATOM 3112 N N . SER A 1 409 ? 25.214 -20.213 -12.298 1.00 96.25 409 SER A N 1
ATOM 3113 C CA . SER A 1 409 ? 25.058 -19.077 -13.212 1.00 96.25 409 SER A CA 1
ATOM 3114 C C . SER A 1 409 ? 25.791 -19.279 -14.542 1.00 96.25 409 SER A C 1
ATOM 3116 O O . SER A 1 409 ? 25.292 -18.847 -15.581 1.00 96.25 409 SER A O 1
ATOM 3118 N N . SER A 1 410 ? 26.925 -19.992 -14.558 1.00 94.94 410 SER A N 1
ATOM 3119 C CA . SER A 1 410 ? 27.650 -20.293 -15.805 1.00 94.94 410 SER A CA 1
ATOM 3120 C C . SER A 1 410 ? 26.876 -21.211 -16.765 1.00 94.94 410 SER A C 1
ATOM 3122 O O . SER A 1 410 ? 27.140 -21.198 -17.967 1.00 94.94 410 SER A O 1
ATOM 3124 N N . HIS A 1 411 ? 25.880 -21.954 -16.271 1.00 95.12 411 HIS A N 1
ATOM 3125 C CA . HIS A 1 411 ? 25.033 -22.850 -17.067 1.00 95.12 411 HIS A CA 1
ATOM 3126 C C . HIS A 1 411 ? 23.708 -22.205 -17.512 1.00 95.12 411 HIS A C 1
ATOM 3128 O O . HIS A 1 411 ? 22.966 -22.807 -18.291 1.00 95.12 411 HIS A O 1
ATOM 3134 N N . VAL A 1 412 ? 23.407 -20.974 -17.077 1.00 96.44 412 VAL A N 1
ATOM 3135 C CA . VAL A 1 412 ? 22.116 -20.313 -17.339 1.00 96.44 412 VAL A CA 1
ATOM 3136 C C . VAL A 1 412 ? 21.856 -20.086 -18.826 1.00 96.44 412 VAL A C 1
ATOM 3138 O O . VAL A 1 412 ? 20.739 -20.318 -19.287 1.00 96.44 412 VAL A O 1
ATOM 3141 N N . PHE A 1 413 ? 22.844 -19.636 -19.603 1.00 95.75 413 PHE A N 1
ATOM 3142 C CA . PHE A 1 413 ? 22.642 -19.376 -21.034 1.00 95.75 413 PHE A CA 1
ATOM 3143 C C . PHE A 1 413 ? 22.427 -20.665 -21.852 1.00 95.75 413 PHE A C 1
ATOM 3145 O O . PHE A 1 413 ? 21.472 -20.702 -22.636 1.00 95.75 413 PHE A O 1
ATOM 3152 N N . PRO A 1 414 ? 23.224 -21.741 -21.663 1.00 95.25 414 PRO A N 1
ATOM 3153 C CA . PRO A 1 414 ? 22.911 -23.056 -22.228 1.00 95.25 414 PRO A CA 1
ATOM 3154 C C . PRO A 1 414 ? 21.512 -23.558 -21.849 1.00 95.25 414 PRO A C 1
ATOM 3156 O O . PRO A 1 414 ? 20.744 -23.944 -22.732 1.00 95.25 414 PRO A O 1
ATOM 3159 N N . LEU A 1 415 ? 21.145 -23.470 -20.567 1.00 96.44 415 LEU A N 1
ATOM 3160 C CA . LEU A 1 415 ? 19.825 -23.879 -20.087 1.00 96.44 415 LEU A CA 1
ATOM 3161 C C . LEU A 1 415 ? 18.705 -23.042 -20.721 1.00 96.44 415 LEU A C 1
ATOM 3163 O O . LEU A 1 415 ? 17.706 -23.582 -21.185 1.00 96.44 415 LEU A O 1
ATOM 3167 N N . THR A 1 416 ? 18.900 -21.728 -20.834 1.00 97.06 416 THR A N 1
ATOM 3168 C CA . THR A 1 416 ? 17.966 -20.811 -21.502 1.00 97.06 416 THR A CA 1
ATOM 3169 C C . THR A 1 416 ? 17.711 -21.228 -22.947 1.00 97.06 416 THR A C 1
ATOM 3171 O O . THR A 1 416 ? 16.567 -21.208 -23.404 1.00 97.06 416 THR A O 1
ATOM 3174 N N . LYS A 1 417 ? 18.760 -21.624 -23.678 1.00 95.44 417 LYS A N 1
ATOM 3175 C CA . LYS A 1 417 ? 18.623 -22.131 -25.047 1.00 95.44 417 LYS A CA 1
ATOM 3176 C C . LYS A 1 417 ? 17.788 -23.415 -25.078 1.00 95.44 417 LYS A C 1
ATOM 3178 O O . LYS A 1 417 ? 16.851 -23.486 -25.869 1.00 95.44 417 LYS A O 1
ATOM 3183 N N . SER A 1 418 ? 18.075 -24.367 -24.188 1.00 95.62 418 SER A N 1
ATOM 3184 C CA . SER A 1 418 ? 17.314 -25.620 -24.084 1.00 95.62 418 SER A CA 1
ATOM 3185 C C . SER A 1 418 ? 15.832 -25.372 -23.761 1.00 95.62 418 SER A C 1
ATOM 3187 O O . SER A 1 418 ? 14.950 -25.886 -24.450 1.00 95.62 418 SER A O 1
ATOM 3189 N N . ILE A 1 419 ? 15.531 -24.484 -22.807 1.00 96.06 419 ILE A N 1
ATOM 3190 C CA . ILE A 1 419 ? 14.157 -24.075 -22.467 1.00 96.06 419 ILE A CA 1
ATOM 3191 C C . ILE A 1 419 ? 13.439 -23.467 -23.682 1.00 96.06 419 ILE A C 1
ATOM 3193 O O . ILE A 1 419 ? 12.281 -23.790 -23.952 1.00 96.06 419 ILE A O 1
ATOM 3197 N N . ARG A 1 420 ? 14.108 -22.596 -24.453 1.00 94.69 420 ARG A N 1
ATOM 3198 C CA . ARG A 1 420 ? 13.528 -22.038 -25.689 1.00 94.69 420 ARG A CA 1
ATOM 3199 C C . ARG A 1 420 ? 13.213 -23.130 -26.707 1.00 94.69 420 ARG A C 1
ATOM 3201 O O . ARG A 1 420 ? 12.154 -23.082 -27.329 1.00 94.69 420 ARG A O 1
ATOM 3208 N N . ASP A 1 421 ? 14.095 -24.110 -26.868 1.00 93.19 421 ASP A N 1
ATOM 3209 C CA . ASP A 1 421 ? 13.878 -25.226 -27.789 1.00 93.19 421 ASP A CA 1
ATOM 3210 C C . ASP A 1 421 ? 12.695 -26.106 -27.358 1.00 93.19 421 ASP A C 1
ATOM 3212 O O . ASP A 1 421 ? 11.904 -26.510 -28.214 1.00 93.19 421 ASP A O 1
ATOM 3216 N N . HIS A 1 422 ? 12.492 -26.313 -26.053 1.00 93.00 422 HIS A N 1
ATOM 3217 C CA . HIS A 1 422 ? 11.281 -26.951 -25.525 1.00 93.00 422 HIS A CA 1
ATOM 3218 C C . HIS A 1 422 ? 10.025 -26.149 -25.876 1.00 93.00 422 HIS A C 1
ATOM 3220 O O . HIS A 1 422 ? 9.096 -26.694 -26.471 1.00 93.00 422 HIS A O 1
ATOM 3226 N N . TYR A 1 423 ? 10.011 -24.836 -25.618 1.00 91.69 423 TYR A N 1
ATOM 3227 C CA . TYR A 1 423 ? 8.879 -23.986 -25.999 1.00 91.69 423 TYR A CA 1
ATOM 3228 C C . TYR A 1 423 ? 8.581 -24.035 -27.505 1.00 91.69 423 TYR A C 1
ATOM 3230 O O . TYR A 1 423 ? 7.418 -24.057 -27.897 1.00 91.69 423 TYR A O 1
ATOM 3238 N N . ARG A 1 424 ? 9.593 -24.093 -28.377 1.00 88.38 424 ARG A N 1
ATOM 3239 C CA . ARG A 1 424 ? 9.378 -24.192 -29.836 1.00 88.38 424 ARG A CA 1
ATOM 3240 C C . ARG A 1 424 ? 8.730 -25.513 -30.257 1.00 88.38 424 ARG A C 1
ATOM 3242 O O . ARG A 1 424 ? 8.002 -25.528 -31.246 1.00 88.38 424 ARG A O 1
ATOM 3249 N N . LYS A 1 425 ? 9.003 -26.599 -29.529 1.00 88.25 425 LYS A N 1
ATOM 3250 C CA . LYS A 1 425 ? 8.433 -27.932 -29.776 1.00 88.25 425 LYS A CA 1
ATOM 3251 C C . LYS A 1 425 ? 7.038 -28.095 -29.161 1.00 88.25 425 LYS A C 1
ATOM 3253 O O . LYS A 1 425 ? 6.244 -28.871 -29.685 1.00 88.25 425 LYS A O 1
ATOM 3258 N N . LEU A 1 426 ? 6.732 -27.364 -28.086 1.00 84.94 426 LEU A N 1
ATOM 3259 C CA . LEU A 1 426 ? 5.431 -27.412 -27.421 1.00 84.94 426 LEU A CA 1
ATOM 3260 C C . LEU A 1 426 ? 4.319 -26.829 -28.315 1.00 84.94 426 LEU A C 1
ATOM 3262 O O . LEU A 1 426 ? 4.451 -25.687 -28.786 1.00 84.94 426 LEU A O 1
ATOM 3266 N N . PRO A 1 427 ? 3.201 -27.556 -28.517 1.00 77.94 427 PRO A N 1
ATOM 3267 C CA . PRO A 1 427 ? 2.018 -27.015 -29.174 1.00 77.94 427 PRO A CA 1
ATOM 3268 C C . PRO A 1 427 ? 1.523 -25.757 -28.453 1.00 77.94 427 PRO A C 1
ATOM 3270 O O . PRO A 1 427 ? 1.504 -25.709 -27.228 1.00 77.94 427 PRO A O 1
ATOM 3273 N N . SER A 1 428 ? 1.010 -24.760 -29.182 1.00 65.19 428 SER A N 1
ATOM 3274 C CA . SER A 1 428 ? 0.462 -23.531 -28.569 1.00 65.19 428 SER A CA 1
ATOM 3275 C C . SER A 1 428 ? -0.723 -23.754 -27.610 1.00 65.19 428 SER A C 1
ATOM 3277 O O . SER A 1 428 ? -1.180 -22.794 -27.003 1.00 65.19 428 SER A O 1
ATOM 3279 N N . LYS A 1 429 ? -1.259 -24.978 -27.508 1.00 64.75 429 LYS A N 1
ATOM 3280 C CA . LYS A 1 429 ? -2.380 -25.350 -26.628 1.00 64.75 429 LYS A CA 1
ATOM 3281 C C . LYS A 1 429 ? -1.979 -26.288 -25.481 1.00 64.75 429 LYS A C 1
ATOM 3283 O O . LYS A 1 429 ? -2.873 -26.777 -24.802 1.00 64.75 429 LYS A O 1
ATOM 3288 N N . ASP A 1 430 ? -0.688 -26.564 -25.303 1.00 72.19 430 ASP A N 1
ATOM 3289 C CA . ASP A 1 430 ? -0.187 -27.424 -24.229 1.00 72.19 430 ASP A CA 1
ATOM 3290 C C . ASP A 1 430 ? 0.502 -26.562 -23.158 1.00 72.19 430 ASP A C 1
ATOM 3292 O O . ASP A 1 430 ? 1.652 -26.142 -23.347 1.00 72.19 430 ASP A O 1
ATOM 3296 N N . PRO A 1 431 ? -0.219 -26.173 -22.091 1.00 73.50 431 PRO A N 1
ATOM 3297 C CA . PRO A 1 431 ? 0.346 -25.340 -21.049 1.00 73.50 431 PRO A CA 1
ATOM 3298 C C . PRO A 1 431 ? 1.261 -26.182 -20.163 1.00 73.50 431 PRO A C 1
ATOM 3300 O O . PRO A 1 431 ? 0.800 -26.971 -19.341 1.00 73.50 431 PRO A O 1
ATOM 3303 N N . LYS A 1 432 ? 2.573 -25.983 -20.311 1.00 89.75 432 LYS A N 1
ATOM 3304 C CA . LYS A 1 432 ? 3.562 -26.499 -19.368 1.00 89.75 432 LYS A CA 1
ATOM 3305 C C . LYS A 1 432 ? 4.210 -25.336 -18.604 1.00 89.75 432 LYS A C 1
ATOM 3307 O O . LYS A 1 432 ? 4.746 -24.426 -19.248 1.00 89.75 432 LYS A O 1
ATOM 3312 N N . PRO A 1 433 ? 4.163 -25.320 -17.258 1.00 93.75 433 PRO A N 1
ATOM 3313 C CA . PRO A 1 433 ? 4.791 -24.275 -16.457 1.00 93.75 433 PRO A CA 1
ATOM 3314 C C . PRO A 1 433 ? 6.307 -24.188 -16.676 1.00 93.75 433 PRO A C 1
ATOM 3316 O O . PRO A 1 433 ? 6.976 -25.194 -16.913 1.00 93.75 433 PRO A O 1
ATOM 3319 N N . LEU A 1 434 ? 6.878 -22.988 -16.509 1.00 95.69 434 LEU A N 1
ATOM 3320 C CA . LEU A 1 434 ? 8.317 -22.762 -16.698 1.00 95.69 434 LEU A CA 1
ATOM 3321 C C . LEU A 1 434 ? 9.189 -23.702 -15.853 1.00 95.69 434 LEU A C 1
ATOM 3323 O O . LEU A 1 434 ? 10.196 -24.185 -16.355 1.00 95.69 434 LEU A O 1
ATOM 3327 N N . HIS A 1 435 ? 8.829 -23.944 -14.591 1.00 96.75 435 HIS A N 1
ATOM 3328 C CA . HIS A 1 435 ? 9.628 -24.781 -13.694 1.00 96.75 435 HIS A CA 1
ATOM 3329 C C . HIS A 1 435 ? 9.696 -26.238 -14.180 1.00 96.75 435 HIS A C 1
ATOM 3331 O O . HIS A 1 435 ? 10.756 -26.850 -14.109 1.00 96.75 435 HIS A O 1
ATOM 3337 N N . GLU A 1 436 ? 8.620 -26.770 -14.763 1.00 96.12 436 GLU A N 1
ATOM 3338 C CA . GLU A 1 436 ? 8.637 -28.113 -15.347 1.00 96.12 436 GLU A CA 1
ATOM 3339 C C . GLU A 1 436 ? 9.431 -28.156 -16.659 1.00 96.12 436 GLU A C 1
ATOM 3341 O O . GLU A 1 436 ? 10.188 -29.092 -16.889 1.00 96.12 436 GLU A O 1
ATOM 3346 N N . ILE A 1 437 ? 9.314 -27.130 -17.512 1.00 95.38 437 ILE A N 1
ATOM 3347 C CA . ILE A 1 437 ? 10.126 -27.034 -18.740 1.00 95.38 437 ILE A CA 1
ATOM 3348 C C . ILE A 1 437 ? 11.614 -26.911 -18.397 1.00 95.38 437 ILE A C 1
ATOM 3350 O O . ILE A 1 437 ? 12.461 -27.503 -19.060 1.00 95.38 437 ILE A O 1
ATOM 3354 N N . ALA A 1 438 ? 11.947 -26.140 -17.364 1.00 96.44 438 ALA A N 1
ATOM 3355 C CA . ALA A 1 438 ? 13.313 -26.002 -16.887 1.00 96.44 438 ALA A CA 1
ATOM 3356 C C . ALA A 1 438 ? 13.846 -27.326 -16.315 1.00 96.44 438 ALA A C 1
ATOM 3358 O O . ALA A 1 438 ? 15.009 -27.644 -16.546 1.00 96.44 438 ALA A O 1
ATOM 3359 N N . ALA A 1 439 ? 13.010 -28.116 -15.633 1.00 96.00 439 ALA A N 1
ATOM 3360 C CA . ALA A 1 439 ? 13.378 -29.446 -15.148 1.00 96.00 439 ALA A CA 1
ATOM 3361 C C . ALA A 1 439 ? 13.646 -30.441 -16.295 1.00 96.00 439 ALA A C 1
ATOM 3363 O O . ALA A 1 439 ? 14.664 -31.137 -16.273 1.00 96.00 439 ALA A O 1
ATOM 3364 N N . ASP A 1 440 ? 12.796 -30.465 -17.329 1.00 94.56 440 ASP A N 1
ATOM 3365 C CA . ASP A 1 440 ? 13.033 -31.269 -18.539 1.00 94.56 440 ASP A CA 1
ATOM 3366 C C . ASP A 1 440 ? 14.350 -30.857 -19.217 1.00 94.56 440 ASP A C 1
ATOM 3368 O O . ASP A 1 440 ? 15.219 -31.687 -19.489 1.00 94.56 440 ASP A O 1
ATOM 3372 N N . ALA A 1 441 ? 14.532 -29.548 -19.421 1.00 94.56 441 ALA A N 1
ATOM 3373 C CA . ALA A 1 441 ? 15.712 -28.983 -20.060 1.00 94.56 441 ALA A CA 1
ATOM 3374 C C . ALA A 1 441 ? 17.007 -29.290 -19.292 1.00 94.56 441 ALA A C 1
ATOM 3376 O O . ALA A 1 441 ? 18.038 -29.528 -19.917 1.00 94.56 441 ALA A O 1
ATOM 3377 N N . LEU A 1 442 ? 16.960 -29.308 -17.956 1.00 93.38 442 LEU A N 1
ATOM 3378 C CA . LEU A 1 442 ? 18.079 -29.714 -17.100 1.00 93.38 442 LEU A CA 1
ATOM 3379 C C . LEU A 1 442 ? 18.393 -31.206 -17.225 1.00 93.38 442 LEU A C 1
ATOM 3381 O O . LEU A 1 442 ? 19.564 -31.578 -17.246 1.00 93.38 442 LEU A O 1
ATOM 3385 N N . THR A 1 443 ? 17.364 -32.047 -17.340 1.00 91.44 443 THR A N 1
ATOM 3386 C CA . THR A 1 443 ? 17.530 -33.496 -17.523 1.00 91.44 443 THR A CA 1
ATOM 3387 C C . THR A 1 443 ? 18.263 -33.792 -18.833 1.00 91.44 443 THR A C 1
ATOM 3389 O O . THR A 1 443 ? 19.172 -34.616 -18.861 1.00 91.44 443 THR A O 1
ATOM 3392 N N . GLU A 1 444 ? 17.952 -33.061 -19.908 1.00 89.38 444 GLU A N 1
ATOM 3393 C CA . GLU A 1 444 ? 18.658 -33.190 -21.192 1.00 89.38 444 GLU A CA 1
ATOM 3394 C C . GLU A 1 444 ? 20.125 -32.722 -21.142 1.00 89.38 444 GLU A C 1
ATOM 3396 O O . GLU A 1 444 ? 20.939 -33.156 -21.961 1.00 89.38 444 GLU A O 1
ATOM 3401 N N . MET A 1 445 ? 20.487 -31.847 -20.196 1.00 86.25 445 MET A N 1
ATOM 3402 C CA . MET A 1 445 ? 21.853 -31.327 -20.068 1.00 86.25 445 MET A CA 1
ATOM 3403 C C . MET A 1 445 ? 22.841 -32.324 -19.443 1.00 86.25 445 MET A C 1
ATOM 3405 O O . MET A 1 445 ? 24.039 -32.077 -19.561 1.00 86.25 445 MET A O 1
ATOM 3409 N N . ASN A 1 446 ? 22.375 -33.424 -18.828 1.00 82.00 446 ASN A N 1
ATOM 3410 C CA . ASN A 1 446 ? 23.199 -34.469 -18.192 1.00 82.00 446 ASN A CA 1
ATOM 3411 C C . ASN A 1 446 ? 24.325 -33.895 -17.307 1.00 82.00 446 ASN A C 1
ATOM 3413 O O . ASN A 1 446 ? 25.507 -33.977 -17.636 1.00 82.00 446 ASN A O 1
ATOM 3417 N N . LEU A 1 447 ? 23.960 -33.260 -16.190 1.00 84.06 447 LEU A N 1
ATOM 3418 C CA . LEU A 1 447 ? 24.934 -32.653 -15.282 1.00 84.06 447 LEU A CA 1
ATOM 3419 C C . LEU A 1 447 ? 25.680 -33.729 -14.472 1.00 84.06 447 LEU A C 1
ATOM 3421 O O . LEU A 1 447 ? 25.126 -34.297 -13.543 1.00 84.06 447 LEU A O 1
ATOM 3425 N N . ASP A 1 448 ? 26.974 -33.935 -14.723 1.00 78.25 448 ASP A N 1
ATOM 3426 C CA . ASP A 1 448 ? 27.804 -34.938 -14.018 1.00 78.25 448 ASP A CA 1
ATOM 3427 C C . ASP A 1 448 ? 28.147 -34.586 -12.541 1.00 78.25 448 ASP A C 1
ATOM 3429 O O . ASP A 1 448 ? 29.101 -35.114 -11.963 1.00 78.25 448 ASP A O 1
ATOM 3433 N N . ASN A 1 449 ? 27.416 -33.663 -11.898 1.00 86.56 449 ASN A N 1
ATOM 3434 C CA . ASN A 1 449 ? 27.705 -33.178 -10.542 1.00 86.56 449 ASN A CA 1
ATOM 3435 C C . ASN A 1 449 ? 26.456 -33.192 -9.631 1.00 86.56 449 ASN A C 1
ATOM 3437 O O . ASN A 1 449 ? 25.650 -32.258 -9.689 1.00 86.56 449 ASN A O 1
ATOM 3441 N N . PRO A 1 450 ? 26.356 -34.145 -8.680 1.00 86.19 450 PRO A N 1
ATOM 3442 C CA . PRO A 1 450 ? 25.204 -34.277 -7.776 1.00 86.19 450 PRO A CA 1
ATOM 3443 C C . PRO A 1 450 ? 24.933 -33.067 -6.868 1.00 86.19 450 PRO A C 1
ATOM 3445 O O . PRO A 1 450 ? 23.834 -32.880 -6.343 1.00 86.19 450 PRO A O 1
ATOM 3448 N N . THR A 1 451 ? 25.944 -32.234 -6.612 1.00 86.25 451 THR A N 1
ATOM 3449 C CA . THR A 1 451 ? 25.757 -31.012 -5.813 1.00 86.25 451 THR A CA 1
ATOM 3450 C C . THR A 1 451 ? 25.150 -29.899 -6.661 1.00 86.25 451 THR A C 1
ATOM 3452 O O . THR A 1 451 ? 24.297 -29.157 -6.175 1.00 86.25 451 THR A O 1
ATOM 3455 N N . LEU A 1 452 ? 25.537 -29.826 -7.935 1.00 89.38 452 LEU A N 1
ATOM 3456 C CA . LEU A 1 452 ? 24.964 -28.895 -8.899 1.00 89.38 452 LEU A CA 1
ATOM 3457 C C . LEU A 1 452 ? 23.504 -29.258 -9.211 1.00 89.38 452 LEU A C 1
ATOM 3459 O O . LEU A 1 452 ? 22.653 -28.373 -9.235 1.00 89.38 452 LEU A O 1
ATOM 3463 N N . GLU A 1 453 ? 23.199 -30.552 -9.345 1.00 89.94 453 GLU A N 1
ATOM 3464 C CA . GLU A 1 453 ? 21.826 -31.055 -9.488 1.00 89.94 453 GLU A CA 1
ATOM 3465 C C . GLU A 1 453 ? 20.930 -30.631 -8.318 1.00 89.94 453 GLU A C 1
ATOM 3467 O O . GLU A 1 453 ? 19.843 -30.102 -8.538 1.00 89.94 453 GLU A O 1
ATOM 3472 N N . ARG A 1 454 ? 21.396 -30.782 -7.068 1.00 90.56 454 ARG A N 1
ATOM 3473 C CA . ARG A 1 454 ? 20.647 -30.309 -5.888 1.00 90.56 454 ARG A CA 1
ATOM 3474 C C . ARG A 1 454 ? 20.425 -28.799 -5.903 1.00 90.56 454 ARG A C 1
ATOM 3476 O O . ARG A 1 454 ? 19.323 -28.352 -5.593 1.00 90.56 454 ARG A O 1
ATOM 3483 N N . GLY A 1 455 ? 21.444 -28.023 -6.278 1.00 93.62 455 GLY A N 1
ATOM 3484 C CA . GLY A 1 455 ? 21.311 -26.575 -6.442 1.00 93.62 455 GLY A CA 1
ATOM 3485 C C . GLY A 1 455 ? 20.220 -26.224 -7.456 1.00 93.62 455 GLY A C 1
ATOM 3486 O O . GLY A 1 455 ? 19.350 -25.399 -7.174 1.00 93.62 455 GLY A O 1
ATOM 3487 N N . PHE A 1 456 ? 20.218 -26.888 -8.615 1.00 96.06 456 PHE A N 1
ATOM 3488 C CA . PHE A 1 456 ? 19.197 -26.678 -9.639 1.00 96.06 456 PHE A CA 1
ATOM 3489 C C . PHE A 1 456 ? 17.813 -27.164 -9.210 1.00 96.06 456 PHE A C 1
ATOM 3491 O O . PHE A 1 456 ? 16.836 -26.492 -9.520 1.00 96.06 456 PHE A O 1
ATOM 3498 N N . GLY A 1 457 ? 17.711 -28.240 -8.427 1.00 95.50 457 GLY A N 1
ATOM 3499 C CA . GLY A 1 457 ? 16.458 -28.643 -7.785 1.00 95.50 457 GLY A CA 1
ATOM 3500 C C . GLY A 1 457 ? 15.874 -27.531 -6.905 1.00 95.50 457 GLY A C 1
ATOM 3501 O O . GLY A 1 457 ? 14.693 -27.214 -7.017 1.00 95.50 457 GLY A O 1
ATOM 3502 N N . GLY A 1 458 ? 16.716 -26.859 -6.110 1.00 96.12 458 GLY A N 1
ATOM 3503 C CA . GLY A 1 458 ? 16.313 -25.673 -5.346 1.00 96.12 458 GLY A CA 1
ATOM 3504 C C . GLY A 1 458 ? 15.859 -24.509 -6.235 1.00 96.12 458 GLY A C 1
ATOM 3505 O O . GLY A 1 458 ? 14.861 -23.857 -5.939 1.00 96.12 458 GLY A O 1
ATOM 3506 N N . MET A 1 459 ? 16.538 -24.274 -7.362 1.00 97.38 459 MET A N 1
ATOM 3507 C CA . MET A 1 459 ? 16.126 -23.264 -8.345 1.00 97.38 459 MET A CA 1
ATOM 3508 C C . MET A 1 459 ? 14.750 -23.589 -8.956 1.00 97.38 459 MET A C 1
ATOM 3510 O O . MET A 1 459 ? 13.926 -22.687 -9.095 1.00 97.38 459 MET A O 1
ATOM 3514 N N . ILE A 1 460 ? 14.479 -24.855 -9.298 1.00 97.69 460 ILE A N 1
ATOM 3515 C CA . ILE A 1 460 ? 13.171 -25.301 -9.807 1.00 97.69 460 ILE A CA 1
ATOM 3516 C C . ILE A 1 460 ? 12.065 -25.066 -8.772 1.00 97.69 460 ILE A C 1
ATOM 3518 O O . ILE A 1 460 ? 11.008 -24.541 -9.127 1.00 97.69 460 ILE 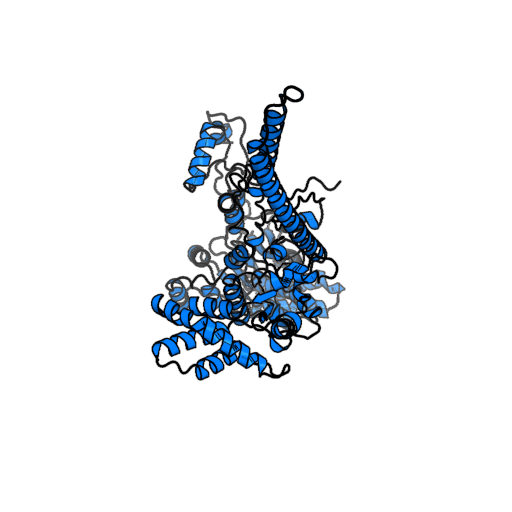A O 1
ATOM 3522 N N . GLU A 1 461 ? 12.319 -25.373 -7.498 1.00 96.81 461 GLU A N 1
ATOM 3523 C CA . GLU A 1 461 ? 11.368 -25.114 -6.412 1.00 96.81 461 GLU A CA 1
ATOM 3524 C C . GLU A 1 461 ? 11.052 -23.617 -6.288 1.00 96.81 461 GLU A C 1
ATOM 3526 O O . GLU A 1 461 ? 9.884 -23.232 -6.236 1.00 96.81 461 GLU A O 1
ATOM 3531 N N . VAL A 1 462 ? 12.066 -22.745 -6.341 1.00 96.44 462 VAL A N 1
ATOM 3532 C CA . VAL A 1 462 ? 11.858 -21.287 -6.343 1.00 96.44 462 VAL A CA 1
ATOM 3533 C C . VAL A 1 462 ? 11.010 -20.843 -7.544 1.00 96.44 462 VAL A C 1
ATOM 3535 O O . VAL A 1 462 ? 10.061 -20.072 -7.376 1.00 96.44 462 VAL A O 1
ATOM 3538 N N . LEU A 1 463 ? 11.303 -21.349 -8.750 1.00 97.25 463 LEU A N 1
ATOM 3539 C CA . LEU A 1 463 ? 10.554 -21.025 -9.973 1.00 97.25 463 LEU A CA 1
ATOM 3540 C C . LEU A 1 463 ? 9.092 -21.489 -9.922 1.00 97.25 463 LEU A C 1
ATOM 3542 O O . LEU A 1 463 ? 8.233 -20.843 -10.520 1.00 97.25 463 LEU A O 1
ATOM 3546 N N . SER A 1 464 ? 8.780 -22.568 -9.198 1.00 96.00 464 SER A N 1
ATOM 3547 C CA . SER A 1 464 ? 7.394 -23.023 -9.004 1.00 96.00 464 SER A CA 1
ATOM 3548 C C . SER A 1 464 ? 6.522 -21.969 -8.304 1.00 96.00 464 SER A C 1
ATOM 3550 O O . SER A 1 464 ? 5.308 -21.902 -8.511 1.00 96.00 464 SER A O 1
ATOM 3552 N N . GLY A 1 465 ? 7.153 -21.087 -7.521 1.00 94.38 465 GLY A N 1
ATOM 3553 C CA . GLY A 1 465 ? 6.506 -20.009 -6.789 1.00 94.38 465 GLY A CA 1
ATOM 3554 C C . GLY A 1 465 ? 6.166 -18.765 -7.617 1.00 94.38 465 GLY A C 1
ATOM 3555 O O . GLY A 1 465 ? 5.511 -17.877 -7.065 1.00 94.38 465 GLY A O 1
ATOM 3556 N N . PHE A 1 466 ? 6.585 -18.681 -8.889 1.00 97.38 466 PHE A N 1
ATOM 3557 C CA . PHE A 1 466 ? 6.378 -17.519 -9.760 1.00 97.38 466 PHE A CA 1
ATOM 3558 C C . PHE A 1 466 ? 5.852 -17.921 -11.147 1.00 97.38 466 PHE A C 1
ATOM 3560 O O . PHE A 1 466 ? 6.554 -18.519 -11.961 1.00 97.38 466 PHE A O 1
ATOM 3567 N N . SER A 1 467 ? 4.600 -17.569 -11.440 1.00 95.50 467 SER A N 1
ATOM 3568 C CA . SER A 1 467 ? 3.933 -17.964 -12.685 1.00 95.50 467 SER A CA 1
ATOM 3569 C C . SER A 1 467 ? 4.214 -16.993 -13.835 1.00 95.50 467 SER A C 1
ATOM 3571 O O . SER A 1 467 ? 3.972 -15.789 -13.726 1.00 95.50 467 SER A O 1
ATOM 3573 N N . VAL A 1 468 ? 4.643 -17.536 -14.977 1.00 97.44 468 VAL A N 1
ATOM 3574 C CA . VAL A 1 468 ? 4.845 -16.800 -16.232 1.00 97.44 468 VAL A CA 1
ATOM 3575 C C . VAL A 1 468 ? 4.138 -17.498 -17.392 1.00 97.44 468 VAL A C 1
ATOM 3577 O O . VAL A 1 468 ? 4.044 -18.720 -17.432 1.00 97.44 468 VAL A O 1
ATOM 3580 N N . ALA A 1 469 ? 3.651 -16.710 -18.342 1.00 95.75 469 ALA A N 1
ATOM 3581 C CA . ALA A 1 469 ? 2.891 -17.132 -19.503 1.00 95.75 469 ALA A CA 1
ATOM 3582 C C . ALA A 1 469 ? 3.722 -16.986 -20.783 1.00 95.75 469 ALA A C 1
ATOM 3584 O O . ALA A 1 469 ? 4.290 -15.924 -21.066 1.00 95.75 469 ALA A O 1
ATOM 3585 N N . ARG A 1 470 ? 3.725 -18.027 -21.617 1.00 94.88 470 ARG A N 1
ATOM 3586 C CA . ARG A 1 470 ? 4.118 -17.913 -23.024 1.00 94.88 470 ARG A CA 1
ATOM 3587 C C . ARG A 1 470 ? 2.955 -17.289 -23.789 1.00 94.88 470 ARG A C 1
ATOM 3589 O O . ARG A 1 470 ? 1.909 -17.906 -23.942 1.00 94.88 470 ARG A O 1
ATOM 3596 N N . THR A 1 471 ? 3.141 -16.075 -24.292 1.00 94.62 471 THR A N 1
ATOM 3597 C CA . THR A 1 471 ? 2.080 -15.351 -25.005 1.00 94.62 471 THR A CA 1
ATOM 3598 C C . THR A 1 471 ? 2.449 -15.135 -26.465 1.00 94.62 471 THR A C 1
ATOM 3600 O O . THR A 1 471 ? 3.617 -14.948 -26.815 1.00 94.62 471 THR A O 1
ATOM 3603 N N . ARG A 1 472 ? 1.436 -15.092 -27.333 1.00 94.12 472 ARG A N 1
ATOM 3604 C CA . ARG A 1 472 ? 1.629 -14.814 -28.759 1.00 94.12 472 ARG A CA 1
ATOM 3605 C C . ARG A 1 472 ? 2.399 -13.507 -29.038 1.00 94.12 472 ARG A C 1
ATOM 3607 O O . ARG A 1 472 ? 3.341 -13.566 -29.830 1.00 94.12 472 ARG A O 1
ATOM 3614 N N . PRO A 1 473 ? 2.041 -12.337 -28.461 1.00 94.81 473 PRO A N 1
ATOM 3615 C CA . PRO A 1 473 ? 2.697 -11.072 -28.805 1.00 94.81 473 PRO A CA 1
ATOM 3616 C C . PRO A 1 473 ? 4.139 -10.953 -28.297 1.00 94.81 473 PRO A C 1
ATOM 3618 O O . PRO A 1 473 ? 4.951 -10.322 -28.972 1.00 94.81 473 PRO A O 1
ATOM 3621 N N . PHE A 1 474 ? 4.461 -11.535 -27.136 1.00 96.44 474 PHE A N 1
ATOM 3622 C CA . PHE A 1 474 ? 5.763 -11.331 -26.486 1.00 96.44 474 PHE A CA 1
ATOM 3623 C C . PHE A 1 474 ? 6.727 -12.500 -26.662 1.00 96.44 474 PHE A C 1
ATOM 3625 O O . PHE A 1 474 ? 7.934 -12.274 -26.704 1.00 96.44 474 PHE A O 1
ATOM 3632 N N . PHE A 1 475 ? 6.215 -13.720 -26.830 1.00 95.62 475 PHE A N 1
ATOM 3633 C CA . PHE A 1 475 ? 7.031 -14.891 -27.118 1.00 95.62 475 PHE A CA 1
ATOM 3634 C C . PHE A 1 475 ? 6.944 -15.265 -28.597 1.00 95.62 475 PHE A C 1
ATOM 3636 O O . PHE A 1 475 ? 7.888 -15.007 -29.332 1.00 95.62 475 PHE A O 1
ATOM 3643 N N . ASP A 1 476 ? 5.817 -15.806 -29.072 1.00 94.19 476 ASP A N 1
ATOM 3644 C CA . ASP A 1 476 ? 5.769 -16.501 -30.372 1.00 94.19 476 ASP A CA 1
ATOM 3645 C C . ASP A 1 476 ? 6.111 -15.609 -31.571 1.00 94.19 476 ASP A C 1
ATOM 3647 O O . ASP A 1 476 ? 6.896 -15.997 -32.436 1.00 94.19 476 ASP A O 1
ATOM 3651 N N . VAL A 1 477 ? 5.524 -14.409 -31.645 1.00 94.56 477 VAL A N 1
ATOM 3652 C CA . VAL A 1 477 ? 5.765 -13.476 -32.759 1.00 94.56 477 VAL A CA 1
ATOM 3653 C C . VAL A 1 477 ? 7.214 -12.991 -32.756 1.00 94.56 477 VAL A C 1
ATOM 3655 O O . VAL A 1 477 ? 7.846 -12.949 -33.810 1.00 94.56 477 VAL A O 1
ATOM 3658 N N . MET A 1 478 ? 7.744 -12.658 -31.580 1.00 95.06 478 MET A N 1
ATOM 3659 C CA . MET A 1 478 ? 9.108 -12.152 -31.411 1.00 95.06 478 MET A CA 1
ATOM 3660 C C . MET A 1 478 ? 10.147 -13.242 -31.680 1.00 95.06 478 MET A C 1
ATOM 3662 O O . MET A 1 478 ? 11.095 -13.013 -32.422 1.00 95.06 478 MET A O 1
ATOM 3666 N N . GLU A 1 479 ? 9.928 -14.443 -31.146 1.00 93.12 479 GLU A N 1
ATOM 3667 C CA . GLU A 1 479 ? 10.794 -15.610 -31.322 1.00 93.12 479 GLU A CA 1
ATOM 3668 C C . GLU A 1 479 ? 10.832 -16.070 -32.785 1.00 93.12 479 GLU A C 1
ATOM 3670 O O . GLU A 1 479 ? 11.888 -16.448 -33.289 1.00 93.12 479 GLU A O 1
ATOM 3675 N N . LYS A 1 480 ? 9.694 -15.994 -33.491 1.00 94.25 480 LYS A N 1
ATOM 3676 C CA . LYS A 1 480 ? 9.614 -16.280 -34.929 1.00 94.25 480 LYS A CA 1
ATOM 3677 C C . LYS A 1 480 ? 10.325 -15.218 -35.769 1.00 94.25 480 LYS A C 1
ATOM 3679 O O . LYS A 1 480 ? 10.947 -15.564 -36.769 1.00 94.25 480 LYS A O 1
ATOM 3684 N N . ALA A 1 481 ? 10.201 -13.941 -35.405 1.00 95.44 481 ALA A N 1
ATOM 3685 C CA . ALA A 1 481 ? 10.840 -12.844 -36.129 1.00 95.44 481 ALA A CA 1
ATOM 3686 C C . ALA A 1 481 ? 12.361 -12.822 -35.920 1.00 95.44 481 ALA A C 1
ATOM 3688 O O . ALA A 1 481 ? 13.118 -12.542 -36.847 1.00 95.44 481 ALA A O 1
ATOM 3689 N N . THR A 1 482 ? 12.825 -13.104 -34.705 1.00 96.00 482 THR A N 1
ATOM 3690 C CA . THR A 1 482 ? 14.247 -13.179 -34.364 1.00 96.00 482 THR A CA 1
ATOM 3691 C C . THR A 1 482 ? 14.429 -14.196 -33.233 1.00 96.00 482 THR A C 1
ATOM 3693 O O . THR A 1 482 ? 14.065 -13.907 -32.089 1.00 96.00 482 THR A O 1
ATOM 3696 N N . PRO A 1 483 ? 14.982 -15.390 -33.520 1.00 93.88 483 PRO A N 1
ATOM 3697 C CA . PRO A 1 483 ? 15.209 -16.417 -32.507 1.00 93.88 483 PRO A CA 1
ATOM 3698 C C . PRO A 1 483 ? 15.991 -15.875 -31.307 1.00 93.88 483 PRO A C 1
ATOM 3700 O O . PRO A 1 483 ? 17.026 -15.237 -31.478 1.00 93.88 483 PRO A O 1
ATOM 3703 N N . GLY A 1 484 ? 15.504 -16.140 -30.095 1.00 93.62 484 GLY A N 1
ATOM 3704 C CA . GLY A 1 484 ? 16.083 -15.624 -28.854 1.00 93.62 484 GLY A CA 1
ATOM 3705 C C . GLY A 1 484 ? 15.459 -14.324 -28.340 1.00 93.62 484 GLY A C 1
ATOM 3706 O O . GLY A 1 484 ? 15.666 -14.006 -27.171 1.00 93.62 484 GLY A O 1
ATOM 3707 N N . ASN A 1 485 ? 14.659 -13.605 -29.138 1.00 95.19 485 ASN A N 1
ATOM 3708 C CA . ASN A 1 485 ? 14.060 -12.336 -28.703 1.00 95.19 485 ASN A CA 1
ATOM 3709 C C . ASN A 1 485 ? 12.740 -12.484 -27.934 1.00 95.19 485 ASN A C 1
ATOM 3711 O O . ASN A 1 485 ? 12.304 -11.503 -27.322 1.00 95.19 485 ASN A O 1
ATOM 3715 N N . GLY A 1 486 ? 12.100 -13.660 -27.944 1.00 96.31 486 GLY A N 1
ATOM 3716 C CA . GLY A 1 486 ? 10.855 -13.897 -27.216 1.00 96.31 486 GLY A CA 1
ATOM 3717 C C . GLY A 1 486 ? 11.043 -13.801 -25.701 1.00 96.31 486 GLY A C 1
ATOM 3718 O O . GLY A 1 486 ? 12.053 -14.268 -25.173 1.00 96.31 486 GLY A O 1
ATOM 3719 N N . GLY A 1 487 ? 10.076 -13.210 -25.005 1.00 97.25 487 GLY A N 1
ATOM 3720 C CA . GLY A 1 487 ? 10.052 -13.100 -23.544 1.00 97.25 487 GLY A CA 1
ATOM 3721 C C . GLY A 1 487 ? 8.811 -13.752 -22.937 1.00 97.25 487 GLY A C 1
ATOM 3722 O O . GLY A 1 487 ? 7.793 -13.920 -23.615 1.00 97.25 487 GLY A O 1
ATOM 3723 N N . LEU A 1 488 ? 8.898 -14.131 -21.662 1.00 97.94 488 LEU A N 1
ATOM 3724 C CA . LEU A 1 488 ? 7.780 -14.705 -20.906 1.00 97.94 488 LEU A CA 1
ATOM 3725 C C . LEU A 1 488 ? 7.056 -13.608 -20.128 1.00 97.94 488 LEU A C 1
ATOM 3727 O O . LEU A 1 488 ? 7.680 -12.698 -19.600 1.00 97.94 488 LEU A O 1
ATOM 3731 N N . TYR A 1 489 ? 5.735 -13.676 -20.057 1.00 98.38 489 TYR A N 1
ATOM 3732 C CA . TYR A 1 489 ? 4.899 -12.602 -19.527 1.00 98.38 489 TYR A CA 1
ATOM 3733 C C . TYR A 1 489 ? 4.378 -12.930 -18.125 1.00 98.38 489 TYR A C 1
ATOM 3735 O O . TYR A 1 489 ? 3.914 -14.041 -17.900 1.00 98.38 489 TYR A O 1
ATOM 3743 N N . SER A 1 490 ? 4.353 -11.977 -17.196 1.00 98.19 490 SER A N 1
ATOM 3744 C CA . SER A 1 490 ? 3.635 -12.126 -15.921 1.00 98.19 490 SER A CA 1
ATOM 3745 C C . SER A 1 490 ? 2.653 -10.980 -15.694 1.00 98.19 490 SER A C 1
ATOM 3747 O O . SER A 1 490 ? 2.891 -9.854 -16.128 1.00 98.19 490 SER A O 1
ATOM 3749 N N . ALA A 1 491 ? 1.566 -11.271 -14.979 1.00 98.12 491 ALA A N 1
ATOM 3750 C CA . ALA A 1 491 ? 0.683 -10.280 -14.372 1.00 98.12 491 ALA A CA 1
ATOM 3751 C C . ALA A 1 491 ? 0.691 -10.523 -12.859 1.00 98.12 491 ALA A C 1
ATOM 3753 O O . ALA A 1 491 ? -0.030 -11.383 -12.352 1.00 98.12 491 ALA A O 1
ATOM 3754 N N . THR A 1 492 ? 1.575 -9.827 -12.148 1.00 98.00 492 THR A N 1
ATOM 3755 C CA . THR A 1 492 ? 1.873 -10.131 -10.742 1.00 98.00 492 THR A CA 1
ATOM 3756 C C . THR A 1 492 ? 1.110 -9.184 -9.833 1.00 98.00 492 THR A C 1
ATOM 3758 O O . THR A 1 492 ? 1.237 -7.975 -9.972 1.00 98.00 492 THR A O 1
ATOM 3761 N N . ILE A 1 493 ? 0.335 -9.708 -8.884 1.00 98.12 493 ILE A N 1
ATOM 3762 C CA . ILE A 1 493 ? -0.462 -8.886 -7.970 1.00 98.12 493 ILE A CA 1
ATOM 3763 C C . ILE A 1 493 ? 0.416 -8.401 -6.808 1.00 98.12 493 ILE A C 1
ATOM 3765 O O . ILE A 1 493 ? 1.020 -9.207 -6.105 1.00 98.12 493 ILE A O 1
ATOM 3769 N N . ASP A 1 494 ? 0.440 -7.088 -6.583 1.00 97.38 494 ASP A N 1
ATOM 3770 C CA . ASP A 1 494 ? 1.031 -6.438 -5.414 1.00 97.38 494 ASP A CA 1
ATOM 3771 C C . ASP A 1 494 ? 0.110 -6.614 -4.191 1.00 97.38 494 ASP A C 1
ATOM 3773 O O . ASP A 1 494 ? -0.972 -6.003 -4.132 1.00 97.38 494 ASP A O 1
ATOM 3777 N N . PRO A 1 495 ? 0.510 -7.418 -3.186 1.00 95.38 495 PRO A N 1
ATOM 3778 C CA . PRO A 1 495 ? -0.333 -7.684 -2.031 1.00 95.38 495 PRO A CA 1
ATOM 3779 C C . PRO A 1 495 ? -0.501 -6.481 -1.104 1.00 95.38 495 PRO A C 1
ATOM 3781 O O . PRO A 1 495 ? -1.427 -6.513 -0.297 1.00 95.38 495 PRO A O 1
ATOM 3784 N N . TRP A 1 496 ? 0.323 -5.438 -1.201 1.00 94.06 496 TRP A N 1
ATOM 3785 C CA . TRP A 1 496 ? 0.230 -4.245 -0.351 1.00 94.06 496 TRP A CA 1
ATOM 3786 C C . TRP A 1 496 ? -0.543 -3.106 -1.018 1.00 94.06 496 TRP A C 1
ATOM 3788 O O . TRP A 1 496 ? -0.967 -2.166 -0.347 1.00 94.06 496 TRP A O 1
ATOM 3798 N N . LYS A 1 497 ? -0.755 -3.164 -2.337 1.00 94.44 497 LYS A N 1
ATOM 3799 C CA . LYS A 1 497 ? -1.480 -2.120 -3.085 1.00 94.44 497 LYS A CA 1
ATOM 3800 C C . LYS A 1 497 ? -2.843 -2.561 -3.587 1.00 94.44 497 LYS A C 1
ATOM 3802 O O . LYS A 1 497 ? -3.730 -1.723 -3.714 1.00 94.44 497 LYS A O 1
ATOM 3807 N N . CYS A 1 498 ? -3.043 -3.855 -3.841 1.00 95.38 498 CYS A N 1
ATOM 3808 C CA . CYS A 1 498 ? -4.315 -4.343 -4.358 1.00 95.38 498 CYS A CA 1
ATOM 3809 C C . CYS A 1 498 ? -5.442 -4.082 -3.352 1.00 95.38 498 CYS A C 1
ATOM 3811 O O . CYS A 1 498 ? -5.411 -4.580 -2.227 1.00 95.38 498 CYS A O 1
ATOM 3813 N N . THR A 1 499 ? -6.464 -3.340 -3.768 1.00 91.75 499 THR A N 1
ATOM 3814 C CA . THR A 1 499 ? -7.632 -3.031 -2.932 1.00 91.75 499 THR A CA 1
ATOM 3815 C C . THR A 1 499 ? -8.737 -4.084 -3.005 1.00 91.75 499 THR A C 1
ATOM 3817 O O . THR A 1 499 ? -9.723 -3.983 -2.274 1.00 91.75 499 THR A O 1
ATOM 3820 N N . GLY A 1 500 ? -8.592 -5.090 -3.875 1.00 92.75 500 GLY A N 1
ATOM 3821 C CA . GLY A 1 500 ? -9.641 -6.075 -4.140 1.00 92.75 500 GLY A CA 1
ATOM 3822 C C . GLY A 1 500 ? -10.857 -5.475 -4.851 1.00 92.75 500 GLY A C 1
ATOM 3823 O O . GLY A 1 500 ? -11.974 -5.883 -4.567 1.00 92.75 500 GLY A O 1
ATOM 3824 N N . CYS A 1 501 ? -10.660 -4.477 -5.725 1.00 93.62 501 CYS A N 1
ATOM 3825 C CA . CYS A 1 501 ? -11.737 -3.909 -6.550 1.00 93.62 501 CYS A CA 1
ATOM 3826 C C . CYS A 1 501 ? -12.185 -4.830 -7.695 1.00 93.62 501 CYS A C 1
ATOM 3828 O O . CYS A 1 501 ? -13.271 -4.644 -8.219 1.00 93.62 501 CYS A O 1
ATOM 3830 N N . LEU A 1 502 ? -11.337 -5.793 -8.076 1.00 96.56 502 LEU A N 1
ATOM 3831 C CA . LEU A 1 502 ? -11.589 -6.827 -9.085 1.00 96.56 502 LEU A CA 1
ATOM 3832 C C . LEU A 1 502 ? -11.890 -6.340 -10.515 1.00 96.56 502 LEU A C 1
ATOM 3834 O O . LEU A 1 502 ? -12.073 -7.177 -11.386 1.00 96.56 502 LEU A O 1
ATOM 3838 N N . GLU A 1 503 ? -11.758 -5.047 -10.826 1.00 97.56 503 GLU A N 1
ATOM 3839 C CA . GLU A 1 503 ? -11.885 -4.549 -12.213 1.00 97.56 503 GLU A CA 1
ATOM 3840 C C . GLU A 1 503 ? -10.962 -5.286 -13.199 1.00 97.56 503 GLU A C 1
ATOM 3842 O O . GLU A 1 503 ? -11.310 -5.531 -14.349 1.00 97.56 503 GLU A O 1
ATOM 3847 N N . CYS A 1 504 ? -9.770 -5.680 -12.739 1.00 98.19 504 CYS A N 1
ATOM 3848 C CA . CYS A 1 504 ? -8.826 -6.471 -13.527 1.00 98.19 504 CYS A CA 1
ATOM 3849 C C . CYS A 1 504 ? -9.328 -7.886 -13.866 1.00 98.19 504 CYS A C 1
ATOM 3851 O O . CYS A 1 504 ? -8.909 -8.428 -14.888 1.00 98.19 504 CYS A O 1
ATOM 3853 N N . VAL A 1 505 ? -10.194 -8.469 -13.030 1.00 98.50 505 VAL A N 1
ATOM 3854 C CA . VAL A 1 505 ? -10.903 -9.730 -13.294 1.00 98.50 505 VAL A CA 1
ATOM 3855 C C . VAL A 1 505 ? -12.007 -9.472 -14.318 1.00 98.50 505 VAL A C 1
ATOM 3857 O O . VAL A 1 505 ? -12.058 -10.176 -15.323 1.00 98.50 505 VAL A O 1
ATOM 3860 N N . ASP A 1 506 ? -12.802 -8.416 -14.129 1.00 97.94 506 ASP A N 1
ATOM 3861 C CA . ASP A 1 506 ? -13.932 -8.076 -15.007 1.00 97.94 506 ASP A CA 1
ATOM 3862 C C . ASP A 1 506 ? -13.508 -7.829 -16.462 1.00 97.94 506 ASP A C 1
ATOM 3864 O O . ASP A 1 506 ? -14.182 -8.261 -17.397 1.00 97.94 506 ASP A O 1
ATOM 3868 N N . VAL A 1 507 ? -12.360 -7.175 -16.680 1.00 97.88 507 VAL A N 1
ATOM 3869 C CA . VAL A 1 507 ? -11.831 -6.932 -18.036 1.00 97.88 507 VAL A CA 1
ATOM 3870 C C . VAL A 1 507 ? -11.006 -8.092 -18.599 1.00 97.88 507 VAL A C 1
ATOM 3872 O O . VAL A 1 507 ? -10.523 -8.021 -19.734 1.00 97.88 507 VAL A O 1
ATOM 3875 N N . CYS A 1 508 ? -10.799 -9.167 -17.833 1.00 98.19 508 CYS A N 1
ATOM 3876 C CA . CYS A 1 508 ? -9.986 -10.297 -18.264 1.00 98.19 508 CYS A CA 1
ATOM 3877 C C . CYS A 1 508 ? -10.756 -11.194 -19.243 1.00 98.19 508 CYS A C 1
ATOM 3879 O O . CYS A 1 508 ? -11.232 -12.268 -18.885 1.00 98.19 508 CYS A O 1
ATOM 3881 N N . GLY A 1 509 ? -10.801 -10.791 -20.516 1.00 97.00 509 GLY A N 1
ATOM 3882 C CA . GLY A 1 509 ? -11.446 -11.553 -21.591 1.00 97.00 509 GLY A CA 1
ATOM 3883 C C . GLY A 1 509 ? -11.129 -13.062 -21.635 1.00 97.00 509 GLY A C 1
ATOM 3884 O O . GLY A 1 509 ? -12.056 -13.840 -21.840 1.00 97.00 509 GLY A O 1
ATOM 3885 N N . PRO A 1 510 ? -9.873 -13.521 -21.435 1.00 94.94 510 PRO A N 1
ATOM 3886 C CA . PRO A 1 510 ? -9.573 -14.954 -21.448 1.00 94.94 510 PRO A CA 1
ATOM 3887 C C . PRO A 1 510 ? -9.845 -15.688 -20.120 1.00 94.94 510 PRO A C 1
ATOM 3889 O O . PRO A 1 510 ? -9.632 -16.895 -20.053 1.00 94.94 510 PRO A O 1
ATOM 3892 N N . GLY A 1 511 ? -10.259 -14.999 -19.049 1.00 96.81 511 GLY A N 1
ATOM 3893 C CA . GLY A 1 511 ? -10.476 -15.619 -17.732 1.00 96.81 511 GLY A CA 1
ATOM 3894 C C . GLY A 1 511 ? -9.189 -16.023 -16.996 1.00 96.81 511 GLY A C 1
ATOM 3895 O O . GLY A 1 511 ? -9.219 -16.878 -16.111 1.00 96.81 511 GLY A O 1
ATOM 3896 N N . ALA A 1 512 ? -8.055 -15.413 -17.361 1.00 97.50 512 ALA A N 1
ATOM 3897 C CA . ALA A 1 512 ? -6.748 -15.622 -16.732 1.00 97.50 512 ALA A CA 1
ATOM 3898 C C . ALA A 1 512 ? -6.626 -14.997 -15.334 1.00 97.50 512 ALA A C 1
ATOM 3900 O O . ALA A 1 512 ? -5.691 -15.304 -14.602 1.00 97.50 512 ALA A O 1
ATOM 3901 N N . LEU A 1 513 ? -7.545 -14.110 -14.961 1.00 98.25 513 LEU A N 1
ATOM 3902 C CA . LEU A 1 513 ? -7.682 -13.580 -13.612 1.00 98.25 513 LEU A CA 1
ATOM 3903 C C . LEU A 1 513 ? -9.044 -14.001 -13.080 1.00 98.25 513 LEU A C 1
ATOM 3905 O O . LEU A 1 513 ? -10.045 -13.848 -13.774 1.00 98.25 513 LEU A O 1
ATOM 3909 N N . GLN A 1 514 ? -9.072 -14.539 -11.866 1.00 97.69 514 GLN A N 1
ATOM 3910 C CA . GLN A 1 514 ? -10.296 -14.986 -11.202 1.00 97.69 514 GLN A CA 1
ATOM 3911 C C . GLN A 1 514 ? -10.330 -14.465 -9.773 1.00 97.69 514 GLN A C 1
ATOM 3913 O O . GLN A 1 514 ? -9.285 -14.294 -9.144 1.00 97.69 514 GLN A O 1
ATOM 3918 N N . GLU A 1 515 ? -11.522 -14.209 -9.248 1.00 96.81 515 GLU A N 1
ATOM 3919 C CA . GLU A 1 515 ? -11.671 -13.843 -7.846 1.00 96.81 515 GLU A CA 1
ATOM 3920 C C . GLU A 1 515 ? -11.284 -15.019 -6.936 1.00 96.81 515 GLU A C 1
ATOM 3922 O O . GLU A 1 515 ? -11.723 -16.153 -7.124 1.00 96.81 515 GLU A O 1
ATOM 3927 N N . GLN A 1 516 ? -10.475 -14.736 -5.918 1.00 94.62 516 GLN A N 1
ATOM 3928 C CA . GLN A 1 516 ? -10.181 -15.652 -4.827 1.00 94.62 516 GLN A CA 1
ATOM 3929 C C . GLN A 1 516 ? -10.348 -14.923 -3.491 1.00 94.62 516 GLN A C 1
ATOM 3931 O O . GLN A 1 516 ? -9.901 -13.788 -3.325 1.00 94.62 516 GLN A O 1
ATOM 3936 N N . LYS A 1 517 ? -10.933 -15.602 -2.499 1.00 88.94 517 LYS A N 1
ATOM 3937 C CA . LYS A 1 517 ? -10.970 -15.106 -1.120 1.00 88.94 517 LYS A CA 1
ATOM 3938 C C . LYS A 1 517 ? -9.553 -15.000 -0.553 1.00 88.94 517 LYS A C 1
ATOM 3940 O O . LYS A 1 517 ? -8.748 -15.920 -0.694 1.00 88.94 517 LYS A O 1
ATOM 3945 N N . GLN A 1 518 ? -9.262 -13.894 0.120 1.00 85.44 518 GLN A N 1
ATOM 3946 C CA . GLN A 1 518 ? -7.997 -13.716 0.813 1.00 85.44 518 GLN A CA 1
ATOM 3947 C C . GLN A 1 518 ? -7.945 -14.576 2.084 1.00 85.44 518 GLN A C 1
ATOM 3949 O O . GLN A 1 518 ? -8.797 -14.459 2.963 1.00 85.44 518 GLN A O 1
ATOM 3954 N N . ASP A 1 519 ? -6.900 -15.393 2.186 1.00 83.44 519 ASP A N 1
ATOM 3955 C CA . ASP A 1 519 ? -6.493 -16.117 3.389 1.00 83.44 519 ASP A CA 1
ATOM 3956 C C . ASP A 1 519 ? -4.966 -16.006 3.590 1.00 83.44 519 ASP A C 1
ATOM 3958 O O . ASP A 1 519 ? -4.261 -15.365 2.800 1.00 83.44 519 ASP A O 1
ATOM 3962 N N . SER A 1 520 ? -4.442 -16.599 4.667 1.00 83.12 520 SER A N 1
ATOM 3963 C CA . SER A 1 520 ? -3.010 -16.554 4.994 1.00 83.12 520 SER A CA 1
ATOM 3964 C C . SER A 1 520 ? -2.133 -17.201 3.915 1.00 83.12 520 SER A C 1
ATOM 3966 O O . SER A 1 520 ? -1.060 -16.680 3.607 1.00 83.12 520 SER A O 1
ATOM 3968 N N . LYS A 1 521 ? -2.603 -18.283 3.279 1.00 88.56 521 LYS A N 1
ATOM 3969 C CA . LYS A 1 521 ? -1.878 -18.989 2.211 1.00 88.56 521 LYS A CA 1
ATOM 3970 C C . LYS A 1 521 ? -1.822 -18.159 0.930 1.00 88.56 521 LYS A C 1
ATOM 3972 O O . LYS A 1 521 ? -0.758 -18.036 0.326 1.00 88.56 521 LYS A O 1
ATOM 3977 N N . ALA A 1 522 ? -2.944 -17.562 0.537 1.00 91.62 522 ALA A N 1
ATOM 3978 C CA . ALA A 1 522 ? -3.053 -16.668 -0.606 1.00 91.62 522 ALA A CA 1
ATOM 3979 C C . ALA A 1 522 ? -2.151 -15.445 -0.422 1.00 91.62 522 ALA A C 1
ATOM 3981 O O . ALA A 1 522 ? -1.380 -15.106 -1.318 1.00 91.62 522 ALA A O 1
ATOM 3982 N N . LEU A 1 523 ? -2.190 -14.819 0.759 1.00 90.69 523 LEU A N 1
ATOM 3983 C CA . LEU A 1 523 ? -1.339 -13.673 1.067 1.00 90.69 523 LEU A CA 1
ATOM 3984 C C . LEU A 1 523 ? 0.150 -14.043 1.021 1.00 90.69 523 LEU A C 1
ATOM 3986 O O . LEU A 1 523 ? 0.930 -13.304 0.423 1.00 90.69 523 LEU A O 1
ATOM 3990 N N . ALA A 1 524 ? 0.542 -15.188 1.589 1.00 91.50 524 ALA A N 1
ATOM 3991 C CA . ALA A 1 524 ? 1.922 -15.672 1.534 1.00 91.50 524 ALA A CA 1
ATOM 3992 C C . ALA A 1 524 ? 2.388 -15.933 0.090 1.00 91.50 524 ALA A C 1
ATOM 3994 O O . ALA A 1 524 ? 3.487 -15.531 -0.292 1.00 91.50 524 ALA A O 1
ATOM 3995 N N . ALA A 1 525 ? 1.538 -16.542 -0.745 1.00 93.81 525 ALA A N 1
ATOM 3996 C CA . ALA A 1 525 ? 1.840 -16.771 -2.157 1.00 93.81 525 ALA A CA 1
ATOM 3997 C C . ALA A 1 525 ? 2.026 -15.455 -2.932 1.00 93.81 525 ALA A C 1
ATOM 3999 O O . ALA A 1 525 ? 2.982 -15.324 -3.697 1.00 93.81 525 ALA A O 1
ATOM 4000 N N . LEU A 1 526 ? 1.166 -14.460 -2.693 1.00 95.94 526 LEU A N 1
ATOM 4001 C CA . LEU A 1 526 ? 1.279 -13.132 -3.302 1.00 95.94 526 LEU A CA 1
ATOM 4002 C C . LEU A 1 526 ? 2.555 -12.404 -2.865 1.00 95.94 526 LEU A C 1
ATOM 4004 O O . LEU A 1 526 ? 3.272 -11.870 -3.708 1.00 95.94 526 LEU A O 1
ATOM 4008 N N . LYS A 1 527 ? 2.874 -12.419 -1.563 1.00 95.44 527 LYS A N 1
ATOM 4009 C CA . LYS A 1 527 ? 4.109 -11.827 -1.025 1.00 95.44 527 LYS A CA 1
ATOM 4010 C C . LYS A 1 527 ? 5.349 -12.458 -1.639 1.00 95.44 527 LYS A C 1
ATOM 4012 O O . LYS A 1 527 ? 6.241 -11.728 -2.067 1.00 95.44 527 LYS A O 1
ATOM 4017 N N . ARG A 1 528 ? 5.385 -13.790 -1.742 1.00 94.88 528 ARG A N 1
ATOM 4018 C CA . ARG A 1 528 ? 6.483 -14.520 -2.388 1.00 94.88 528 ARG A CA 1
ATOM 4019 C C . ARG A 1 528 ? 6.603 -14.140 -3.863 1.00 94.88 528 ARG A C 1
ATOM 4021 O O . ARG A 1 528 ? 7.680 -13.750 -4.301 1.00 94.88 528 ARG A O 1
ATOM 4028 N N . SER A 1 529 ? 5.501 -14.186 -4.611 1.00 96.25 529 SER A N 1
ATOM 4029 C CA . SER A 1 529 ? 5.499 -13.880 -6.045 1.00 96.25 529 SER A CA 1
ATOM 4030 C C . SER A 1 529 ? 5.900 -12.432 -6.339 1.00 96.25 529 SER A C 1
ATOM 4032 O O . SER A 1 529 ? 6.627 -12.185 -7.299 1.00 96.25 529 SER A O 1
ATOM 4034 N N . PHE A 1 530 ? 5.442 -11.468 -5.538 1.00 97.38 530 PHE A N 1
ATOM 4035 C CA . PHE A 1 530 ? 5.790 -10.063 -5.739 1.00 97.38 530 PHE A CA 1
ATOM 4036 C C . PHE A 1 530 ? 7.225 -9.755 -5.297 1.00 97.38 530 PHE A C 1
ATOM 4038 O O . PHE A 1 530 ? 7.916 -9.011 -5.983 1.00 97.38 530 PHE A O 1
ATOM 4045 N N . THR A 1 531 ? 7.707 -10.374 -4.214 1.00 96.12 531 THR A N 1
ATOM 4046 C CA . THR A 1 531 ? 9.126 -10.292 -3.813 1.00 96.12 531 THR A CA 1
ATOM 4047 C C . THR A 1 531 ? 10.045 -10.883 -4.882 1.00 96.12 531 THR A C 1
ATOM 4049 O O . THR A 1 531 ? 11.112 -10.342 -5.159 1.00 96.12 531 THR A O 1
ATOM 4052 N N . PHE A 1 532 ? 9.631 -11.972 -5.538 1.00 97.12 532 PHE A N 1
ATOM 4053 C CA . PHE A 1 532 ? 10.368 -12.505 -6.682 1.00 97.12 532 PHE A CA 1
ATOM 4054 C C . PHE A 1 532 ? 10.413 -11.487 -7.831 1.00 97.12 532 PHE A C 1
ATOM 4056 O O . PHE A 1 532 ? 11.494 -11.195 -8.337 1.00 97.12 532 PHE A O 1
ATOM 4063 N N . LEU A 1 533 ? 9.268 -10.882 -8.182 1.00 97.31 533 LEU A N 1
ATOM 4064 C CA . LEU A 1 533 ? 9.204 -9.834 -9.206 1.00 97.31 533 LEU A CA 1
ATOM 4065 C C . LEU A 1 533 ? 10.080 -8.621 -8.869 1.00 97.31 533 LEU A C 1
ATOM 4067 O O . LEU A 1 533 ? 10.740 -8.102 -9.761 1.00 97.31 533 LEU A O 1
ATOM 4071 N N . SER A 1 534 ? 10.107 -8.163 -7.615 1.00 94.94 534 SER A N 1
ATOM 4072 C CA . SER A 1 534 ? 10.884 -6.974 -7.235 1.00 94.94 534 SER A CA 1
ATOM 4073 C C . SER A 1 534 ? 12.396 -7.160 -7.374 1.00 94.94 534 SER A C 1
ATOM 4075 O O . SER A 1 534 ? 13.128 -6.176 -7.402 1.00 94.94 534 SER A O 1
ATOM 4077 N N . ASN A 1 535 ? 12.856 -8.412 -7.452 1.00 95.12 535 ASN A N 1
ATOM 4078 C CA . ASN A 1 535 ? 14.254 -8.775 -7.672 1.00 95.12 535 ASN A CA 1
ATOM 4079 C C . ASN A 1 535 ? 14.570 -9.073 -9.150 1.00 95.12 535 ASN A C 1
ATOM 4081 O O . ASN A 1 535 ? 15.708 -9.424 -9.466 1.00 95.12 535 ASN A O 1
ATOM 4085 N N . LEU A 1 536 ? 13.587 -8.979 -10.052 1.00 96.56 536 LEU A N 1
ATOM 4086 C CA . LEU A 1 536 ? 13.798 -9.108 -11.493 1.00 96.56 536 LEU A CA 1
ATOM 4087 C C . LEU A 1 536 ? 14.127 -7.744 -12.122 1.00 96.56 536 LEU A C 1
ATOM 4089 O O . LEU A 1 536 ? 13.672 -6.703 -11.635 1.00 96.56 536 LEU A O 1
ATOM 4093 N N . PRO A 1 537 ? 14.878 -7.726 -13.236 1.00 95.56 537 PRO A N 1
ATOM 4094 C CA . PRO A 1 537 ? 15.017 -6.533 -14.057 1.00 95.56 537 PRO A CA 1
ATOM 4095 C C . PRO A 1 537 ? 13.667 -6.030 -14.587 1.00 95.56 537 PRO A C 1
ATOM 4097 O O . PRO A 1 537 ? 12.683 -6.763 -14.689 1.00 95.56 537 PRO A O 1
ATOM 4100 N N . ASN A 1 538 ? 13.635 -4.753 -14.966 1.00 95.88 538 ASN A N 1
ATOM 4101 C CA . ASN A 1 538 ? 12.503 -4.189 -15.699 1.00 95.88 538 ASN A CA 1
ATOM 4102 C C . ASN A 1 538 ? 12.396 -4.851 -17.085 1.00 95.88 538 ASN A C 1
ATOM 4104 O O . ASN A 1 538 ? 13.388 -5.356 -17.616 1.00 95.88 538 ASN A O 1
ATOM 4108 N N . THR A 1 539 ? 11.213 -4.787 -17.696 1.00 97.44 539 THR A N 1
ATOM 4109 C CA . THR A 1 539 ? 10.996 -5.253 -19.067 1.00 97.44 539 THR A CA 1
ATOM 4110 C C . THR A 1 539 ? 12.057 -4.668 -20.007 1.00 97.44 539 THR A C 1
ATOM 4112 O O . THR A 1 539 ? 12.373 -3.478 -19.951 1.00 97.44 539 THR A O 1
ATOM 4115 N N . ALA A 1 540 ? 12.604 -5.484 -20.909 1.00 96.81 540 ALA A N 1
ATOM 4116 C CA . ALA A 1 540 ? 13.582 -4.999 -21.876 1.00 96.81 540 ALA A CA 1
ATOM 4117 C C . ALA A 1 540 ? 12.951 -3.984 -22.862 1.00 96.81 540 ALA A C 1
ATOM 4119 O O . ALA A 1 540 ? 11.856 -4.241 -23.378 1.00 96.81 540 ALA A O 1
ATOM 4120 N N . PRO A 1 541 ? 13.643 -2.881 -23.227 1.00 94.75 541 PRO A N 1
ATOM 4121 C CA . PRO A 1 541 ? 13.081 -1.818 -24.069 1.00 94.75 541 PRO A CA 1
ATOM 4122 C C . PRO A 1 541 ? 12.469 -2.281 -25.390 1.00 94.75 541 PRO A C 1
ATOM 4124 O O . PRO A 1 541 ? 11.475 -1.711 -25.823 1.00 94.75 541 PRO A O 1
ATOM 4127 N N . ARG A 1 542 ? 12.985 -3.353 -26.007 1.00 95.31 542 ARG A N 1
ATOM 4128 C CA . ARG A 1 542 ? 12.447 -3.893 -27.271 1.00 95.31 542 ARG A CA 1
ATOM 4129 C C . ARG A 1 542 ? 10.960 -4.258 -27.214 1.00 95.31 542 ARG A C 1
ATOM 4131 O O . ARG A 1 542 ? 10.308 -4.323 -28.251 1.00 95.31 542 ARG A O 1
ATOM 4138 N N . PHE A 1 543 ? 10.418 -4.508 -26.021 1.00 96.25 543 PHE A N 1
ATOM 4139 C CA . PHE A 1 543 ? 9.008 -4.839 -25.860 1.00 96.25 543 PHE A CA 1
ATOM 4140 C C . PHE A 1 543 ? 8.099 -3.608 -25.837 1.00 96.25 543 PHE A C 1
ATOM 4142 O O . PHE A 1 543 ? 6.914 -3.766 -26.114 1.00 96.25 543 PHE A O 1
ATOM 4149 N N . PHE A 1 544 ? 8.609 -2.400 -25.574 1.00 94.44 544 PHE A N 1
ATOM 4150 C CA . PHE A 1 544 ? 7.782 -1.192 -25.432 1.00 94.44 544 PHE A CA 1
ATOM 4151 C C . PHE A 1 544 ? 8.316 0.067 -26.129 1.00 94.44 544 PHE A C 1
ATOM 4153 O O . PHE A 1 544 ? 7.588 1.053 -26.199 1.00 94.44 544 PHE A O 1
ATOM 4160 N N . SER A 1 545 ? 9.537 0.066 -26.670 1.00 90.69 545 SER A N 1
ATOM 4161 C CA . SER A 1 545 ? 10.193 1.257 -27.239 1.00 90.69 545 SER A CA 1
ATOM 4162 C C . SER A 1 545 ? 9.364 1.934 -28.328 1.00 90.69 545 SER A C 1
ATOM 4164 O O . SER A 1 545 ? 9.333 3.154 -28.419 1.00 90.69 545 SER A O 1
ATOM 4166 N N . ASN A 1 546 ? 8.627 1.150 -29.118 1.00 89.44 546 ASN A N 1
ATOM 4167 C CA . ASN A 1 546 ? 7.826 1.668 -30.225 1.00 89.44 546 ASN A CA 1
ATOM 4168 C C . ASN A 1 546 ? 6.448 2.202 -29.793 1.00 89.44 546 ASN A C 1
ATOM 4170 O O . ASN A 1 546 ? 5.676 2.634 -30.642 1.00 89.44 546 ASN A O 1
ATOM 4174 N N . ALA A 1 547 ? 6.098 2.160 -28.504 1.00 92.31 547 ALA A N 1
ATOM 4175 C CA . ALA A 1 547 ? 4.729 2.403 -28.043 1.00 92.31 547 ALA A CA 1
ATOM 4176 C C . ALA A 1 547 ? 4.261 3.868 -28.161 1.00 92.31 547 ALA A C 1
ATOM 4178 O O . ALA A 1 547 ? 3.059 4.112 -28.252 1.00 92.31 547 ALA A O 1
ATOM 4179 N N . THR A 1 548 ? 5.181 4.838 -28.187 1.00 89.25 548 THR A N 1
ATOM 4180 C CA . THR A 1 548 ? 4.875 6.266 -28.413 1.00 89.25 548 THR A CA 1
ATOM 4181 C C . THR A 1 548 ? 4.942 6.687 -29.886 1.00 89.25 548 THR A C 1
ATOM 4183 O O . THR A 1 548 ? 4.562 7.812 -30.212 1.00 89.25 548 THR A O 1
ATOM 4186 N N . HIS A 1 549 ? 5.420 5.821 -30.787 1.00 88.44 549 HIS A N 1
ATOM 4187 C CA . HIS A 1 549 ? 5.577 6.144 -32.206 1.00 88.44 549 HIS A CA 1
ATOM 4188 C C . HIS A 1 549 ? 4.265 5.946 -32.990 1.00 88.44 549 HIS A C 1
ATOM 4190 O O . HIS A 1 549 ? 3.432 5.124 -32.599 1.00 88.44 549 HIS A O 1
ATOM 4196 N N . PRO A 1 550 ? 4.065 6.648 -34.126 1.00 88.25 550 PRO A N 1
ATOM 4197 C CA . PRO A 1 550 ? 2.919 6.411 -35.003 1.00 88.25 550 PRO A CA 1
ATOM 4198 C C . PRO A 1 550 ? 2.799 4.933 -35.409 1.00 88.25 550 PRO A C 1
ATOM 4200 O O . PRO A 1 550 ? 3.769 4.331 -35.8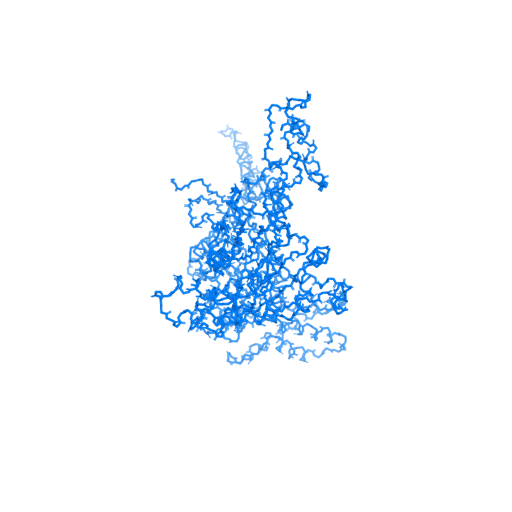63 1.00 88.25 550 PRO A O 1
ATOM 4203 N N . GLY A 1 551 ? 1.611 4.344 -35.240 1.00 86.38 551 GLY A N 1
ATOM 4204 C CA . GLY A 1 551 ? 1.364 2.917 -35.500 1.00 86.38 551 GLY A CA 1
ATOM 4205 C C . GLY A 1 551 ? 1.847 1.961 -34.397 1.00 86.38 551 GLY A C 1
ATOM 4206 O O . GLY A 1 551 ? 1.668 0.751 -34.525 1.00 86.38 551 GLY A O 1
ATOM 4207 N N . GLY A 1 552 ? 2.437 2.483 -33.318 1.00 88.31 552 GLY A N 1
ATOM 4208 C CA . GLY A 1 552 ? 2.807 1.727 -32.127 1.00 88.31 552 GLY A CA 1
ATOM 4209 C C . GLY A 1 552 ? 1.610 1.309 -31.270 1.00 88.31 552 GLY A C 1
ATOM 4210 O O . GLY A 1 552 ? 0.527 1.888 -31.332 1.00 88.31 552 GLY A O 1
ATOM 4211 N N . GLU A 1 553 ? 1.814 0.299 -30.423 1.00 91.50 553 GLU A N 1
ATOM 4212 C CA . GLU A 1 553 ? 0.804 -0.175 -29.474 1.00 91.50 553 GLU A CA 1
ATOM 4213 C C . GLU A 1 553 ? 0.980 0.539 -28.124 1.00 91.50 553 GLU A C 1
ATOM 4215 O O . GLU A 1 553 ? 1.746 0.094 -27.269 1.00 91.50 553 GLU A O 1
ATOM 4220 N N . THR A 1 554 ? 0.272 1.656 -27.928 1.00 92.44 554 THR A N 1
ATOM 4221 C CA . THR A 1 554 ? 0.435 2.562 -26.770 1.00 92.44 554 THR A CA 1
ATOM 4222 C C . THR A 1 554 ? 0.299 1.867 -25.418 1.00 92.44 554 THR A C 1
ATOM 4224 O O . THR A 1 554 ? 1.000 2.210 -24.470 1.00 92.44 554 THR A O 1
ATOM 4227 N N . LYS A 1 555 ? -0.529 0.824 -25.311 1.00 94.25 555 LYS A N 1
ATOM 4228 C CA . LYS A 1 555 ? -0.643 0.060 -24.063 1.00 94.25 555 LYS A CA 1
ATOM 4229 C C . LYS A 1 555 ? 0.641 -0.659 -23.651 1.00 94.25 555 LYS A C 1
ATOM 4231 O O . LYS A 1 555 ? 0.758 -1.040 -22.501 1.00 94.25 555 LYS A O 1
ATOM 4236 N N . ARG A 1 556 ? 1.637 -0.824 -24.524 1.00 95.81 556 ARG A N 1
ATOM 4237 C CA . ARG A 1 556 ? 2.930 -1.396 -24.115 1.00 95.81 556 ARG A CA 1
ATOM 4238 C C . ARG A 1 556 ? 3.748 -0.459 -23.230 1.00 95.81 556 ARG A C 1
ATOM 4240 O O . ARG A 1 556 ? 4.667 -0.931 -22.574 1.00 95.81 556 ARG A O 1
ATOM 4247 N N . LEU A 1 557 ? 3.399 0.830 -23.144 1.00 94.81 557 LEU A N 1
ATOM 4248 C CA . LEU A 1 557 ? 4.073 1.783 -22.254 1.00 94.81 557 LEU A CA 1
ATOM 4249 C C . LEU A 1 557 ? 4.077 1.334 -20.792 1.00 94.81 557 LEU A C 1
ATOM 4251 O O . LEU A 1 557 ? 5.045 1.592 -20.084 1.00 94.81 557 LEU A O 1
ATOM 4255 N N . ILE A 1 558 ? 3.023 0.639 -20.359 1.00 95.62 558 ILE A N 1
ATOM 4256 C CA . ILE A 1 558 ? 2.884 0.147 -18.984 1.00 95.62 558 ILE A CA 1
ATOM 4257 C C . ILE A 1 558 ? 3.706 -1.117 -18.685 1.00 95.62 558 ILE A C 1
ATOM 4259 O O . ILE A 1 558 ? 3.698 -1.565 -17.543 1.00 95.62 558 ILE A O 1
ATOM 4263 N N . LEU A 1 559 ? 4.415 -1.681 -19.672 1.00 97.25 559 LEU A N 1
ATOM 4264 C CA . LEU A 1 559 ? 5.408 -2.738 -19.438 1.00 97.25 559 LEU A CA 1
ATOM 4265 C C . LEU A 1 559 ? 6.705 -2.192 -18.832 1.00 97.25 559 LEU A C 1
ATOM 4267 O O . LEU A 1 559 ? 7.431 -2.936 -18.177 1.00 97.25 559 LEU A O 1
ATOM 4271 N N . ASP A 1 560 ? 7.007 -0.914 -19.074 1.00 96.06 560 ASP A N 1
ATOM 4272 C CA . ASP A 1 560 ? 8.107 -0.217 -18.416 1.00 96.06 560 ASP A CA 1
ATOM 4273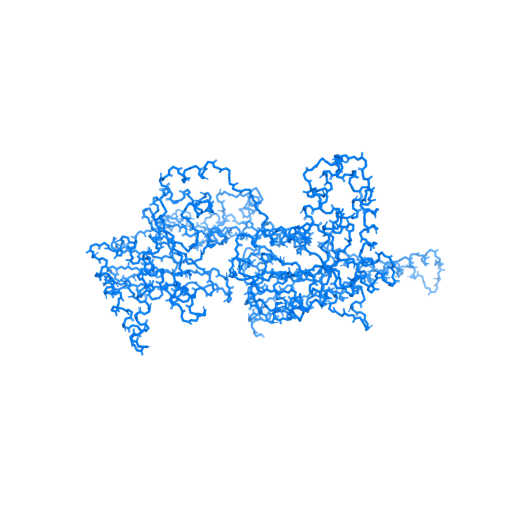 C C . ASP A 1 560 ? 7.658 0.188 -17.011 1.00 96.06 560 ASP A C 1
ATOM 4275 O O . ASP A 1 560 ? 6.811 1.073 -16.851 1.00 96.06 560 ASP A O 1
ATOM 4279 N N . HIS A 1 561 ? 8.243 -0.430 -15.982 1.00 94.50 561 HIS A N 1
ATOM 4280 C CA . HIS A 1 561 ? 7.925 -0.115 -14.587 1.00 94.50 561 HIS A CA 1
ATOM 4281 C C . HIS A 1 561 ? 8.159 1.352 -14.239 1.00 94.50 561 HIS A C 1
ATOM 4283 O O . HIS A 1 561 ? 7.459 1.890 -13.385 1.00 94.50 561 HIS A O 1
ATOM 4289 N N . GLU A 1 562 ? 9.087 2.030 -14.919 1.00 91.00 562 GLU A N 1
ATOM 4290 C CA . GLU A 1 562 ? 9.321 3.451 -14.680 1.00 91.00 562 GLU A CA 1
ATOM 4291 C C . GLU A 1 562 ? 8.169 4.319 -15.185 1.00 91.00 562 GLU A C 1
ATOM 4293 O O . GLU A 1 562 ? 7.928 5.368 -14.594 1.00 91.00 562 GLU A O 1
ATOM 4298 N N . ASN A 1 563 ? 7.447 3.900 -16.228 1.00 93.50 563 ASN A N 1
ATOM 4299 C CA . ASN A 1 563 ? 6.217 4.565 -16.661 1.00 93.50 563 ASN A CA 1
ATOM 4300 C C . ASN A 1 563 ? 5.025 4.097 -15.825 1.00 93.50 563 ASN A C 1
ATOM 4302 O O . ASN A 1 563 ? 4.221 4.913 -15.397 1.00 93.50 563 ASN A O 1
ATOM 4306 N N . TYR A 1 564 ? 4.920 2.794 -15.555 1.00 95.56 564 TYR A N 1
ATOM 4307 C CA . TYR A 1 564 ? 3.827 2.211 -14.775 1.00 95.56 564 TYR A CA 1
ATOM 4308 C C . TYR A 1 564 ? 3.708 2.816 -13.365 1.00 95.56 564 TYR A C 1
ATOM 4310 O O . TYR A 1 564 ? 2.590 3.022 -12.888 1.00 95.56 564 TYR A O 1
ATOM 4318 N N . TYR A 1 565 ? 4.848 3.126 -12.736 1.00 94.06 565 TYR A N 1
ATOM 4319 C CA . TYR A 1 565 ? 4.955 3.744 -11.412 1.00 94.06 565 TYR A CA 1
ATOM 4320 C C . TYR A 1 565 ? 5.307 5.242 -11.448 1.00 94.06 565 TYR A C 1
ATOM 4322 O O . TYR A 1 565 ? 5.809 5.780 -10.463 1.00 94.06 565 TYR A O 1
ATOM 4330 N N . SER A 1 566 ? 5.006 5.957 -12.542 1.00 91.31 566 SER A N 1
ATOM 4331 C CA . SER A 1 566 ? 5.042 7.437 -12.564 1.00 91.31 566 SER A CA 1
ATOM 4332 C C . SER A 1 566 ? 4.067 8.083 -11.570 1.00 91.31 566 SER A C 1
ATOM 4334 O O . SER A 1 566 ? 4.143 9.272 -11.272 1.00 91.31 566 SER A O 1
ATOM 4336 N N . MET A 1 567 ? 3.113 7.295 -11.089 1.00 92.19 567 MET A N 1
ATOM 4337 C CA . MET A 1 567 ? 2.292 7.560 -9.923 1.00 92.19 567 MET A CA 1
ATOM 4338 C C . MET A 1 567 ? 2.318 6.288 -9.077 1.00 92.19 567 MET A C 1
ATOM 4340 O O . MET A 1 567 ? 2.164 5.180 -9.597 1.00 92.19 567 MET A O 1
ATOM 4344 N N . THR A 1 568 ? 2.559 6.439 -7.782 1.00 92.31 568 THR A N 1
ATOM 4345 C CA . THR A 1 568 ? 2.679 5.319 -6.854 1.00 92.31 568 THR A CA 1
ATOM 4346 C C . THR A 1 568 ? 1.308 4.748 -6.513 1.00 92.31 568 THR A C 1
ATOM 4348 O O . THR A 1 568 ? 0.276 5.423 -6.582 1.00 92.31 568 THR A O 1
ATOM 4351 N N . GLY A 1 569 ? 1.289 3.479 -6.108 1.00 91.62 569 GLY A N 1
ATOM 4352 C CA . GLY A 1 569 ? 0.119 2.927 -5.435 1.00 91.62 569 GLY A CA 1
ATOM 4353 C C . GLY A 1 569 ? -0.039 3.532 -4.036 1.00 91.62 569 GLY A C 1
ATOM 4354 O O . GLY A 1 569 ? 0.886 4.128 -3.489 1.00 91.62 569 GLY A O 1
ATOM 4355 N N . GLY A 1 570 ? -1.189 3.317 -3.396 1.00 89.88 570 GLY A N 1
ATOM 4356 C CA . GLY A 1 570 ? -1.414 3.796 -2.023 1.00 89.88 570 GLY A CA 1
ATOM 4357 C C . GLY A 1 570 ? -2.172 5.123 -1.911 1.00 89.88 570 GLY A C 1
ATOM 4358 O O . GLY A 1 570 ? -2.363 5.618 -0.804 1.00 89.88 570 GLY A O 1
ATOM 4359 N N . HIS A 1 571 ? -2.660 5.682 -3.020 1.00 91.75 571 HIS A N 1
ATOM 4360 C CA . HIS A 1 571 ? -3.544 6.854 -3.018 1.00 91.75 571 HIS A CA 1
ATOM 4361 C C . HIS A 1 571 ? -4.815 6.633 -2.159 1.00 91.75 571 HIS A C 1
ATOM 4363 O O . HIS A 1 571 ? -5.318 5.511 -2.030 1.00 91.75 571 HIS A O 1
ATOM 4369 N N . GLY A 1 572 ? -5.395 7.704 -1.611 1.00 88.06 572 GLY A N 1
ATOM 4370 C CA . GLY A 1 572 ? -6.591 7.673 -0.744 1.00 88.06 572 GLY A CA 1
ATOM 4371 C C . GLY A 1 572 ? -7.936 7.501 -1.471 1.00 88.06 572 GLY A C 1
ATOM 4372 O O . GLY A 1 572 ? -8.989 7.855 -0.943 1.00 88.06 572 GLY A O 1
ATOM 4373 N N . GLY A 1 573 ? -7.914 7.029 -2.720 1.00 89.50 573 GLY A N 1
ATOM 4374 C CA . GLY A 1 573 ? -9.103 6.918 -3.569 1.00 89.50 573 GLY A CA 1
ATOM 4375 C C . GLY A 1 573 ? -9.914 5.669 -3.242 1.00 89.50 573 GLY A C 1
ATOM 4376 O O . GLY A 1 573 ? -9.385 4.712 -2.667 1.00 89.50 573 GLY A O 1
ATOM 4377 N N . CYS A 1 574 ? -11.188 5.676 -3.643 1.00 88.25 574 CYS A N 1
ATOM 4378 C CA . CYS A 1 574 ? -12.064 4.510 -3.535 1.00 88.25 574 CYS A CA 1
ATOM 4379 C C . CYS A 1 574 ? -11.456 3.281 -4.231 1.00 88.25 574 CYS A C 1
ATOM 4381 O O . CYS A 1 574 ? -10.648 3.407 -5.154 1.00 88.25 574 CYS A O 1
ATOM 4383 N N . ARG A 1 575 ? -11.908 2.089 -3.837 1.00 89.19 575 ARG A 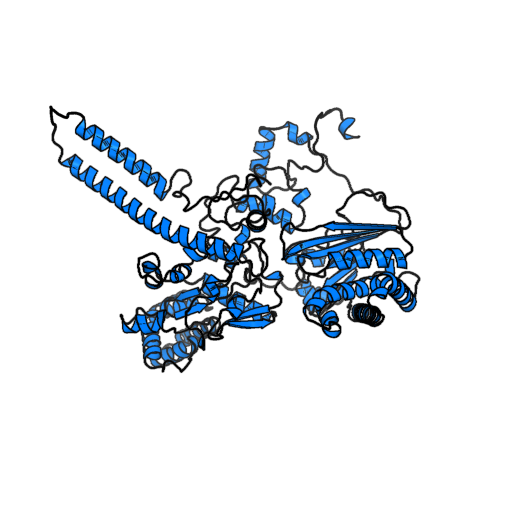N 1
ATOM 4384 C CA . ARG A 1 575 ? -11.673 0.861 -4.612 1.00 89.19 575 ARG A CA 1
ATOM 4385 C C . ARG A 1 575 ? -12.293 1.037 -6.004 1.00 89.19 575 ARG A C 1
ATOM 4387 O O . ARG A 1 575 ? -13.442 1.459 -6.077 1.00 89.19 575 ARG A O 1
ATOM 4394 N N . GLY A 1 576 ? -11.537 0.757 -7.066 1.00 91.31 576 GLY A N 1
ATOM 4395 C CA . GLY A 1 576 ? -12.031 0.915 -8.444 1.00 91.31 576 GLY A CA 1
ATOM 4396 C C . GLY A 1 576 ? -12.258 2.375 -8.865 1.00 91.31 576 GLY A C 1
ATOM 4397 O O . GLY A 1 576 ? -13.263 2.735 -9.470 1.00 91.31 576 GLY A O 1
ATOM 4398 N N . CYS A 1 577 ? -11.386 3.291 -8.431 1.00 93.81 577 CYS A N 1
ATOM 4399 C CA . CYS A 1 577 ? -11.563 4.710 -8.730 1.00 93.81 577 CYS A CA 1
ATOM 4400 C C . CYS A 1 577 ? -11.136 5.050 -10.167 1.00 93.81 577 CYS A C 1
ATOM 4402 O O . CYS A 1 577 ? -9.949 5.225 -10.436 1.00 93.81 577 CYS A O 1
ATOM 4404 N N . GLY A 1 578 ? -12.111 5.252 -11.057 1.00 95.25 578 GLY A N 1
ATOM 4405 C CA . GLY A 1 578 ? -11.857 5.632 -12.453 1.00 95.25 578 GLY A CA 1
ATOM 4406 C C . GLY A 1 578 ? -11.092 6.953 -12.644 1.00 95.25 578 GLY A C 1
ATOM 4407 O O . GLY A 1 578 ? -10.316 7.065 -13.592 1.00 95.25 578 GLY A O 1
ATOM 4408 N N . GLU A 1 579 ? -11.235 7.932 -11.734 1.00 95.69 579 GLU A N 1
ATOM 4409 C CA . GLU A 1 579 ? -10.424 9.168 -11.761 1.00 95.69 579 GLU A CA 1
ATOM 4410 C C . GLU A 1 579 ? -8.929 8.848 -11.626 1.00 95.69 579 GLU A C 1
ATOM 4412 O O . GLU A 1 579 ? -8.101 9.366 -12.375 1.00 95.69 579 GLU A O 1
ATOM 4417 N N . VAL A 1 580 ? -8.578 7.945 -10.707 1.00 95.62 580 VAL A N 1
ATOM 4418 C CA . VAL A 1 580 ? -7.183 7.568 -10.460 1.00 95.62 580 VAL A CA 1
ATOM 4419 C C . VAL A 1 580 ? -6.635 6.746 -11.618 1.00 95.62 580 VAL A C 1
ATOM 4421 O O . VAL A 1 580 ? -5.511 6.998 -12.045 1.00 95.62 580 VAL A O 1
ATOM 4424 N N . THR A 1 581 ? -7.427 5.825 -12.178 1.00 96.81 581 THR A N 1
ATOM 4425 C CA . THR A 1 581 ? -7.052 5.084 -13.391 1.00 96.81 581 THR A CA 1
ATOM 4426 C C . THR A 1 581 ? -6.676 6.043 -14.522 1.00 96.81 581 THR A C 1
ATOM 4428 O O . THR A 1 581 ? -5.593 5.923 -15.097 1.00 96.81 581 THR A O 1
ATOM 4431 N N . ALA A 1 582 ? -7.512 7.051 -14.796 1.00 96.56 582 ALA A N 1
ATOM 4432 C CA . ALA A 1 582 ? -7.242 8.041 -15.837 1.00 96.56 582 ALA A CA 1
ATOM 4433 C C . ALA A 1 582 ? -5.963 8.852 -15.561 1.00 96.56 582 ALA A C 1
ATOM 4435 O O . ALA A 1 582 ? -5.119 8.999 -16.448 1.00 96.56 582 ALA A O 1
ATOM 4436 N N . ILE A 1 583 ? -5.782 9.340 -14.330 1.00 95.38 583 ILE A N 1
ATOM 4437 C CA . ILE A 1 583 ? -4.597 10.120 -13.949 1.00 95.38 583 ILE A CA 1
ATOM 4438 C C . ILE A 1 583 ? -3.321 9.279 -14.006 1.00 95.38 583 ILE A C 1
ATOM 4440 O O . ILE A 1 583 ? -2.301 9.757 -14.503 1.00 95.38 583 ILE A O 1
ATOM 4444 N N . ARG A 1 584 ? -3.357 8.020 -13.564 1.00 95.38 584 ARG A N 1
ATOM 4445 C CA . ARG A 1 584 ? -2.207 7.117 -13.646 1.00 95.38 584 ARG A CA 1
ATOM 4446 C C . ARG A 1 584 ? -1.778 6.922 -15.100 1.00 95.38 584 ARG A C 1
ATOM 4448 O O . ARG A 1 584 ? -0.604 7.109 -15.410 1.00 95.38 584 ARG A O 1
ATOM 4455 N N . LEU A 1 585 ? -2.719 6.645 -16.004 1.00 95.69 585 LEU A N 1
ATOM 4456 C CA . LEU A 1 585 ? -2.426 6.508 -17.436 1.00 95.69 585 LEU A CA 1
ATOM 4457 C C . LEU A 1 585 ? -1.900 7.813 -18.054 1.00 95.69 585 LEU A C 1
ATOM 4459 O O . LEU A 1 585 ? -0.963 7.772 -18.857 1.00 95.69 585 LEU A O 1
ATOM 4463 N N . LEU A 1 586 ? -2.441 8.967 -17.648 1.00 95.00 586 LEU A N 1
ATOM 4464 C CA . LEU A 1 586 ? -1.937 10.281 -18.053 1.00 95.00 586 LEU A CA 1
ATOM 4465 C C . LEU A 1 586 ? -0.485 10.480 -17.603 1.00 95.00 586 LEU A C 1
ATOM 4467 O O . LEU A 1 586 ? 0.361 10.832 -18.422 1.00 95.00 586 LEU A O 1
ATOM 4471 N N . THR A 1 587 ? -0.179 10.224 -16.327 1.00 93.44 587 THR A N 1
ATOM 4472 C CA . THR A 1 587 ? 1.181 10.379 -15.784 1.00 93.44 587 THR A CA 1
ATOM 4473 C C . THR A 1 587 ? 2.175 9.435 -16.466 1.00 93.44 587 THR A C 1
ATOM 4475 O O . THR A 1 587 ? 3.263 9.875 -16.840 1.00 93.44 587 THR A O 1
ATOM 4478 N N . ALA A 1 588 ? 1.777 8.184 -16.726 1.00 94.25 588 ALA A N 1
ATOM 4479 C CA . ALA A 1 588 ? 2.616 7.184 -17.383 1.00 94.25 588 ALA A CA 1
ATOM 4480 C C . ALA A 1 588 ? 2.939 7.591 -18.825 1.00 94.25 588 ALA A C 1
ATOM 4482 O O . ALA A 1 588 ? 4.091 7.549 -19.259 1.00 94.25 588 ALA A O 1
ATOM 4483 N N . THR A 1 589 ? 1.921 8.053 -19.555 1.00 94.06 589 THR A N 1
ATOM 4484 C CA . THR A 1 589 ? 2.064 8.529 -20.936 1.00 94.06 589 THR A CA 1
ATOM 4485 C C . THR A 1 589 ? 2.919 9.792 -21.000 1.00 94.06 589 THR A C 1
ATOM 4487 O O . THR A 1 589 ? 3.829 9.885 -21.824 1.00 94.06 589 THR A O 1
ATOM 4490 N N . ASN A 1 590 ? 2.672 10.752 -20.103 1.00 92.94 590 ASN A N 1
ATOM 4491 C CA . ASN A 1 590 ? 3.444 11.987 -20.021 1.00 92.94 590 ASN A CA 1
ATOM 4492 C C . ASN A 1 590 ? 4.926 11.696 -19.763 1.00 92.94 590 ASN A C 1
ATOM 4494 O O . ASN A 1 590 ? 5.793 12.196 -20.480 1.00 92.94 590 ASN A O 1
ATOM 4498 N N . ARG A 1 591 ? 5.218 10.831 -18.787 1.00 91.19 591 ARG A N 1
ATOM 4499 C CA . ARG A 1 591 ? 6.585 10.420 -18.469 1.00 91.19 591 ARG A CA 1
ATOM 4500 C C . ARG A 1 591 ? 7.275 9.769 -19.665 1.00 91.19 591 ARG A C 1
ATOM 4502 O O . ARG A 1 591 ? 8.399 10.156 -19.981 1.00 91.19 591 ARG A O 1
ATOM 4509 N N . ALA A 1 592 ? 6.603 8.850 -20.358 1.00 91.56 592 ALA A N 1
ATOM 4510 C CA . ALA A 1 592 ? 7.162 8.189 -21.534 1.00 91.56 592 ALA A CA 1
ATOM 4511 C C . ALA A 1 592 ? 7.530 9.184 -22.648 1.00 91.56 592 ALA A C 1
ATOM 4513 O O . ALA A 1 592 ? 8.643 9.146 -23.174 1.00 91.56 592 ALA A O 1
ATOM 4514 N N . ILE A 1 593 ? 6.625 10.115 -22.973 1.00 90.56 593 ILE A N 1
ATOM 4515 C CA . ILE A 1 593 ? 6.845 11.129 -24.015 1.00 90.56 593 ILE A CA 1
ATOM 4516 C C . ILE A 1 593 ? 7.985 12.077 -23.627 1.00 90.56 593 ILE A C 1
ATOM 4518 O O . ILE A 1 593 ? 8.883 12.339 -24.429 1.00 90.56 593 ILE A O 1
ATOM 4522 N N . HIS A 1 594 ? 7.955 12.611 -22.405 1.00 89.38 594 HIS A N 1
ATOM 4523 C CA . HIS A 1 594 ? 8.930 13.608 -21.968 1.00 89.38 594 HIS A CA 1
ATOM 4524 C C . HIS A 1 594 ? 10.319 13.021 -21.770 1.00 89.38 594 HIS A C 1
ATOM 4526 O O . HIS A 1 594 ? 11.304 13.680 -22.094 1.00 89.38 594 HIS A O 1
ATOM 4532 N N . ARG A 1 595 ? 10.424 11.776 -21.305 1.00 86.06 595 ARG A N 1
ATOM 4533 C CA . ARG A 1 595 ? 11.722 11.120 -21.159 1.00 86.06 595 ARG A CA 1
ATOM 4534 C C . ARG A 1 595 ? 12.431 10.963 -22.498 1.00 86.06 595 ARG A C 1
ATOM 4536 O O . ARG A 1 595 ? 13.624 11.242 -22.577 1.00 86.06 595 ARG A O 1
ATOM 4543 N N . GLU A 1 596 ? 11.709 10.548 -23.533 1.00 85.81 596 GLU A N 1
ATOM 4544 C CA . GLU A 1 596 ? 12.291 10.375 -24.864 1.00 85.81 596 GLU A CA 1
ATOM 4545 C C . GLU A 1 596 ? 12.708 11.713 -25.481 1.00 85.81 596 GLU A C 1
ATOM 4547 O O . GLU A 1 596 ? 13.812 11.851 -26.011 1.00 85.81 596 GLU A O 1
ATOM 4552 N N . ARG A 1 597 ? 11.867 12.742 -25.319 1.00 88.88 597 ARG A N 1
ATOM 4553 C CA . ARG A 1 597 ? 12.197 14.114 -25.731 1.00 88.88 597 ARG A CA 1
ATOM 4554 C C . ARG A 1 597 ? 13.431 14.647 -25.009 1.00 88.88 597 ARG A C 1
ATOM 4556 O O . ARG A 1 597 ? 14.301 15.215 -25.660 1.00 88.88 597 ARG A O 1
ATOM 4563 N N . ASN A 1 598 ? 13.527 14.439 -23.697 1.00 89.19 598 ASN A N 1
ATOM 4564 C CA . ASN A 1 598 ? 14.665 14.895 -22.904 1.00 89.19 598 ASN A CA 1
ATOM 4565 C C . ASN A 1 598 ? 15.955 14.190 -23.329 1.00 89.19 598 ASN A C 1
ATOM 4567 O O . ASN A 1 598 ? 16.951 14.868 -23.546 1.00 89.19 598 ASN A O 1
ATOM 4571 N N . LYS A 1 599 ? 15.933 12.864 -23.521 1.00 89.06 599 LYS A N 1
ATOM 4572 C CA . LYS A 1 599 ? 17.093 12.111 -24.032 1.00 89.06 599 LYS A CA 1
ATOM 4573 C C . LYS A 1 599 ? 17.543 12.610 -25.404 1.00 89.06 599 LYS A C 1
ATOM 4575 O O . LYS A 1 599 ? 18.725 12.867 -25.602 1.00 89.06 599 LYS A O 1
ATOM 4580 N N . THR A 1 600 ? 16.597 12.782 -26.327 1.00 91.50 600 THR A N 1
ATOM 4581 C CA . THR A 1 600 ? 16.883 13.279 -27.681 1.00 91.50 600 THR A CA 1
ATOM 4582 C C . THR A 1 600 ? 17.497 14.676 -27.633 1.00 91.50 600 THR A C 1
ATOM 4584 O O . THR A 1 600 ? 18.483 14.945 -28.313 1.00 91.50 600 THR A O 1
ATOM 4587 N N . HIS A 1 601 ? 16.942 15.559 -26.801 1.00 93.81 601 HIS A N 1
ATOM 4588 C CA . HIS A 1 601 ? 17.436 16.921 -26.675 1.00 93.81 601 HIS A CA 1
ATOM 4589 C C . HIS A 1 601 ? 18.807 16.980 -25.993 1.00 93.81 601 HIS A C 1
ATOM 4591 O O . HIS A 1 601 ? 19.662 17.723 -26.452 1.00 93.81 601 HIS A O 1
ATOM 4597 N N . ILE A 1 602 ? 19.056 16.177 -24.953 1.00 94.25 602 ILE A N 1
ATOM 4598 C CA . ILE A 1 602 ? 20.387 16.048 -24.333 1.00 94.25 602 ILE A CA 1
ATOM 4599 C C . ILE A 1 602 ? 21.422 15.673 -25.398 1.00 94.25 602 ILE A C 1
ATOM 4601 O O . ILE A 1 602 ? 22.397 16.398 -25.571 1.00 94.25 602 ILE A O 1
ATOM 4605 N N . HIS A 1 603 ? 21.145 14.637 -26.194 1.00 95.81 603 HIS A N 1
ATOM 4606 C CA . HIS A 1 603 ? 22.044 14.207 -27.264 1.00 95.81 603 HIS A CA 1
ATOM 4607 C C . HIS A 1 603 ? 22.278 15.293 -28.332 1.00 95.81 603 HIS A C 1
ATOM 4609 O O . HIS A 1 603 ? 23.392 15.479 -28.821 1.00 95.81 603 HIS A O 1
ATOM 4615 N N . GLU A 1 604 ? 21.237 16.053 -28.683 1.00 96.62 604 GLU A N 1
ATOM 4616 C CA . GLU A 1 604 ? 21.352 17.208 -29.578 1.00 96.62 604 GLU A CA 1
ATOM 4617 C C . GLU A 1 604 ? 22.292 18.281 -29.002 1.00 96.62 604 GLU A C 1
ATOM 4619 O O . GLU A 1 604 ? 23.138 18.807 -29.729 1.00 96.62 604 GLU A O 1
ATOM 4624 N N . LEU A 1 605 ? 22.167 18.600 -27.708 1.00 96.62 605 LEU A N 1
ATOM 4625 C CA . LEU A 1 605 ? 23.019 19.585 -27.037 1.00 96.62 605 LEU A CA 1
ATOM 4626 C C . LEU A 1 605 ? 24.474 19.109 -26.945 1.00 96.62 605 LEU A C 1
ATOM 4628 O O . LEU A 1 605 ? 25.372 19.888 -27.259 1.00 96.62 605 LEU A O 1
ATOM 4632 N N . GLU A 1 606 ? 24.708 17.845 -26.584 1.00 97.31 606 GLU A N 1
ATOM 4633 C CA . GLU A 1 606 ? 26.043 17.229 -26.574 1.00 97.31 606 GLU A CA 1
ATOM 4634 C C . GLU A 1 606 ? 26.699 17.324 -27.959 1.00 97.31 606 GLU A C 1
ATOM 4636 O O . GLU A 1 606 ? 27.814 17.831 -28.100 1.00 97.31 606 GLU A O 1
ATOM 4641 N N . SER A 1 607 ? 25.966 16.936 -29.009 1.00 97.62 607 SER A N 1
ATOM 4642 C CA . SER A 1 607 ? 26.443 17.016 -30.392 1.00 97.62 607 SER A CA 1
ATOM 4643 C C . SER A 1 607 ? 26.701 18.459 -30.844 1.00 97.62 607 SER A C 1
ATOM 4645 O O . SER A 1 607 ? 27.637 18.732 -31.600 1.00 97.62 607 SER A O 1
ATOM 4647 N N . LEU A 1 608 ? 25.880 19.421 -30.410 1.00 97.31 608 LEU A N 1
ATOM 4648 C CA . LEU A 1 608 ? 26.098 20.841 -30.693 1.00 97.31 608 LEU A CA 1
ATOM 4649 C C . LEU A 1 608 ? 27.373 21.365 -30.027 1.00 97.31 608 LEU A C 1
ATOM 4651 O O . LEU A 1 608 ? 28.134 22.070 -30.692 1.00 97.31 608 LEU A O 1
ATOM 4655 N N . ILE A 1 609 ? 27.620 21.011 -28.762 1.00 97.44 609 ILE A N 1
ATOM 4656 C CA . ILE A 1 609 ? 28.849 21.373 -28.041 1.00 97.44 609 ILE A CA 1
ATOM 4657 C C . ILE A 1 609 ? 30.066 20.809 -28.777 1.00 97.44 609 ILE A C 1
ATOM 4659 O O . ILE A 1 609 ? 30.991 21.557 -29.095 1.00 97.44 609 ILE A O 1
ATOM 4663 N N . GLU A 1 610 ? 30.042 19.519 -29.118 1.00 97.44 610 GLU A N 1
ATOM 4664 C CA . GLU A 1 610 ? 31.140 18.856 -29.827 1.00 97.44 610 GLU A CA 1
ATOM 4665 C C . GLU A 1 610 ? 31.445 19.547 -31.166 1.00 97.44 610 GLU A C 1
ATOM 4667 O O . GLU A 1 610 ? 32.592 19.904 -31.453 1.00 97.44 610 GLU A O 1
ATOM 4672 N N . ARG A 1 611 ? 30.409 19.829 -31.968 1.00 97.38 611 ARG A N 1
ATOM 4673 C CA . ARG A 1 611 ? 30.567 20.514 -33.260 1.00 97.38 611 ARG A CA 1
ATOM 4674 C C . ARG A 1 611 ? 31.055 21.952 -33.117 1.00 97.38 611 ARG A C 1
ATOM 4676 O O . ARG A 1 611 ? 31.835 22.404 -33.957 1.00 97.38 611 ARG A O 1
ATOM 4683 N N . LEU A 1 612 ? 30.612 22.682 -32.092 1.00 96.56 612 LEU A N 1
ATOM 4684 C CA . LEU A 1 612 ? 31.089 24.041 -31.824 1.00 96.56 612 LEU A CA 1
ATOM 4685 C C . LEU A 1 612 ? 32.567 24.034 -31.431 1.00 96.56 612 LEU A C 1
ATOM 4687 O O . LEU A 1 612 ? 33.333 24.808 -32.004 1.00 96.56 612 LEU A O 1
ATOM 4691 N N . HIS A 1 613 ? 32.984 23.126 -30.547 1.00 96.88 613 HIS A N 1
ATOM 4692 C CA . HIS A 1 613 ? 34.390 22.956 -30.181 1.00 96.88 613 HIS A CA 1
ATOM 4693 C C . HIS A 1 613 ? 35.262 22.602 -31.387 1.00 96.88 613 HIS A C 1
ATOM 4695 O O . HIS A 1 613 ? 36.275 23.264 -31.621 1.00 96.88 613 HIS A O 1
ATOM 4701 N N . ALA A 1 614 ? 34.841 21.633 -32.202 1.00 96.25 614 ALA A N 1
ATOM 4702 C CA . ALA A 1 614 ? 35.547 21.280 -33.431 1.00 96.25 614 ALA A CA 1
ATOM 4703 C C . ALA A 1 614 ? 35.640 22.475 -34.394 1.00 96.25 614 ALA A C 1
ATOM 4705 O O . ALA A 1 614 ? 36.696 22.740 -34.969 1.00 96.25 614 ALA A O 1
ATOM 4706 N N . LYS A 1 615 ? 34.558 23.256 -34.539 1.00 95.06 615 LYS A N 1
ATOM 4707 C CA . LYS A 1 615 ? 34.568 24.434 -35.410 1.00 95.06 615 LYS A CA 1
ATOM 4708 C C . LYS A 1 615 ? 35.504 25.522 -34.893 1.00 95.06 615 LYS A C 1
ATOM 4710 O O . LYS A 1 615 ? 36.197 26.129 -35.702 1.00 95.06 615 LYS A O 1
ATOM 4715 N N . MET A 1 616 ? 35.550 25.767 -33.584 1.00 94.38 616 MET A N 1
ATOM 4716 C CA . MET A 1 616 ? 36.424 26.781 -32.981 1.00 94.38 616 MET A CA 1
ATOM 4717 C C . MET A 1 616 ? 37.908 26.516 -33.254 1.00 94.38 616 MET A C 1
ATOM 4719 O O . MET A 1 616 ? 38.655 27.470 -33.444 1.00 94.38 616 MET A O 1
ATOM 4723 N N . GLN A 1 617 ? 38.322 25.248 -33.349 1.00 93.38 617 GLN A N 1
ATOM 4724 C CA . GLN A 1 617 ? 39.699 24.882 -33.708 1.00 93.38 617 GLN A CA 1
ATOM 4725 C C . GLN A 1 617 ? 40.080 25.301 -35.137 1.00 93.38 617 GLN A C 1
ATOM 4727 O O . GLN A 1 617 ? 41.260 25.447 -35.436 1.00 93.38 617 GLN A O 1
ATOM 4732 N N . SER A 1 618 ? 39.093 25.506 -36.018 1.00 92.56 618 SER A N 1
ATOM 4733 C CA . SER A 1 618 ? 39.293 25.850 -37.429 1.00 92.56 618 SER A CA 1
ATOM 4734 C C . SER A 1 618 ? 38.961 27.315 -37.761 1.00 92.56 618 SER A C 1
ATOM 4736 O O . SER A 1 618 ? 38.878 27.658 -38.943 1.00 92.56 618 SER A O 1
ATOM 4738 N N . VAL A 1 619 ? 38.613 28.150 -36.777 1.00 89.50 619 VAL A N 1
ATOM 4739 C CA . VAL A 1 619 ? 38.209 29.545 -37.020 1.00 89.50 619 VAL A CA 1
ATOM 4740 C C . VAL A 1 619 ? 39.446 30.432 -37.019 1.00 89.50 619 VAL A C 1
ATOM 4742 O O . VAL A 1 619 ? 40.092 30.612 -35.991 1.00 89.50 619 VAL A O 1
ATOM 4745 N N . GLU A 1 620 ? 39.749 31.004 -38.179 1.00 86.06 620 GLU A N 1
ATOM 4746 C CA . GLU A 1 620 ? 40.796 32.011 -38.328 1.00 86.06 620 GLU A CA 1
ATOM 4747 C C . GLU A 1 620 ? 40.316 33.390 -37.857 1.00 86.06 620 GLU A C 1
ATOM 4749 O O . GLU A 1 620 ? 39.114 33.661 -37.755 1.00 86.06 620 GLU A O 1
ATOM 4754 N N . HIS A 1 621 ? 41.269 34.273 -37.560 1.00 82.25 621 HIS A N 1
ATOM 4755 C CA . HIS A 1 621 ? 40.975 35.649 -37.186 1.00 82.25 621 HIS A CA 1
ATOM 4756 C C . HIS A 1 621 ? 40.436 36.428 -38.394 1.00 82.25 621 HIS A C 1
ATOM 4758 O O . HIS A 1 621 ? 41.150 36.632 -39.372 1.00 82.25 621 HIS A O 1
ATOM 4764 N N . ASP A 1 622 ? 39.186 36.881 -38.305 1.00 84.25 622 ASP A N 1
ATOM 4765 C CA . ASP A 1 622 ? 38.533 37.708 -39.320 1.00 84.25 622 ASP A CA 1
ATOM 4766 C C . ASP A 1 622 ? 38.426 39.152 -38.819 1.00 84.25 622 ASP A C 1
ATOM 4768 O O . ASP A 1 622 ? 37.767 39.432 -37.815 1.00 84.25 622 ASP A O 1
ATOM 4772 N N . THR A 1 623 ? 39.063 40.084 -39.525 1.00 83.19 623 THR A N 1
ATOM 4773 C CA . THR A 1 623 ? 39.040 41.514 -39.192 1.00 83.19 623 THR A CA 1
ATOM 4774 C C . THR A 1 623 ? 37.668 42.159 -39.401 1.00 83.19 623 THR A C 1
ATOM 4776 O O . THR A 1 623 ? 37.399 43.197 -38.798 1.00 83.19 623 THR A O 1
ATOM 4779 N N . HIS A 1 624 ? 36.786 41.547 -40.198 1.00 86.56 624 HIS A N 1
ATOM 4780 C CA . HIS A 1 624 ? 35.408 42.001 -40.409 1.00 86.56 624 HIS A CA 1
ATOM 4781 C C . HIS A 1 624 ? 34.432 41.417 -39.371 1.00 86.56 624 HIS A C 1
ATOM 4783 O O . HIS A 1 624 ? 33.325 41.934 -39.221 1.00 86.56 624 HIS A O 1
ATOM 4789 N N . ASP A 1 625 ? 34.839 40.384 -38.622 1.00 87.94 625 ASP A N 1
ATOM 4790 C CA . ASP A 1 625 ? 34.065 39.789 -37.523 1.00 87.94 625 ASP A CA 1
ATOM 4791 C C . ASP A 1 625 ? 34.963 39.341 -36.347 1.00 87.94 625 ASP A C 1
ATOM 4793 O O . ASP A 1 625 ? 35.032 38.154 -35.999 1.00 87.94 625 ASP A O 1
ATOM 4797 N N . PRO A 1 626 ? 35.642 40.285 -35.670 1.00 87.50 626 PRO A N 1
ATOM 4798 C CA . PRO A 1 626 ? 36.621 39.966 -34.628 1.00 87.50 626 PRO A CA 1
ATOM 4799 C C . PRO A 1 626 ? 35.999 39.289 -33.395 1.00 87.50 626 PRO A C 1
ATOM 4801 O O . PRO A 1 626 ? 36.694 38.630 -32.625 1.00 87.50 626 PRO A O 1
ATOM 4804 N N . ALA A 1 627 ? 34.683 39.421 -33.201 1.00 92.56 627 ALA A N 1
ATOM 4805 C CA . ALA A 1 627 ? 33.962 38.862 -32.059 1.00 92.56 627 ALA A CA 1
ATOM 4806 C C . ALA A 1 627 ? 33.454 37.425 -32.288 1.00 92.56 627 ALA A C 1
ATOM 4808 O O . ALA A 1 627 ? 32.857 36.839 -31.382 1.00 92.56 627 ALA A O 1
ATOM 4809 N N . ARG A 1 628 ? 33.677 36.832 -33.470 1.00 91.88 628 ARG A N 1
ATOM 4810 C CA . ARG A 1 628 ? 33.139 35.513 -33.837 1.00 91.88 628 ARG A CA 1
ATOM 4811 C C . ARG A 1 628 ? 33.488 34.411 -32.839 1.00 91.88 628 ARG A C 1
ATOM 4813 O O . ARG A 1 628 ? 32.593 33.703 -32.381 1.00 91.88 628 ARG A O 1
ATOM 4820 N N . LEU A 1 629 ? 34.768 34.288 -32.484 1.00 91.38 629 LEU A N 1
ATOM 4821 C CA . LEU A 1 629 ? 35.243 33.260 -31.553 1.00 91.38 629 LEU A CA 1
ATOM 4822 C C . LEU A 1 629 ? 34.638 33.445 -30.154 1.00 91.38 629 LEU A C 1
ATOM 4824 O O . LEU A 1 629 ? 34.190 32.479 -29.545 1.00 91.38 629 LEU A O 1
ATOM 4828 N N . SER A 1 630 ? 34.548 34.694 -29.688 1.00 92.50 630 SER A N 1
ATOM 4829 C CA . SER A 1 630 ? 33.929 35.027 -28.401 1.00 92.50 630 SER A CA 1
ATOM 4830 C C . SER A 1 630 ? 32.438 34.672 -28.374 1.00 92.50 630 SER A C 1
ATOM 4832 O O . SER A 1 630 ? 31.973 34.074 -27.406 1.00 92.50 630 SER A O 1
ATOM 4834 N N . ARG A 1 631 ? 31.688 34.937 -29.456 1.00 94.75 631 ARG A N 1
ATOM 4835 C CA . ARG A 1 631 ? 30.277 34.519 -29.555 1.00 94.75 631 ARG A CA 1
ATOM 4836 C C . ARG A 1 631 ? 30.117 32.998 -29.539 1.00 94.75 631 ARG A C 1
ATOM 4838 O O . ARG A 1 631 ? 29.165 32.504 -28.945 1.00 94.75 631 ARG A O 1
ATOM 4845 N N . MET A 1 632 ? 31.031 32.257 -30.168 1.00 95.00 632 MET A N 1
ATOM 4846 C CA . MET A 1 632 ? 31.015 30.789 -30.133 1.00 95.00 632 MET A CA 1
ATOM 4847 C C . MET A 1 632 ? 31.297 30.247 -28.725 1.00 95.00 632 MET A C 1
ATOM 4849 O O . MET A 1 632 ? 30.579 29.360 -28.275 1.00 95.00 632 MET A O 1
ATOM 4853 N N . GLN A 1 633 ? 32.277 30.813 -28.014 1.00 95.50 633 GLN A N 1
ATOM 4854 C CA . GLN A 1 633 ? 32.572 30.465 -26.617 1.00 95.50 633 GLN A CA 1
ATOM 4855 C C . GLN A 1 633 ? 31.375 30.727 -25.698 1.00 95.50 633 GLN A C 1
ATOM 4857 O O . GLN A 1 633 ? 31.020 29.879 -24.882 1.00 95.50 633 GLN A O 1
ATOM 4862 N N . GLU A 1 634 ? 30.717 31.878 -25.855 1.00 97.38 634 GLU A N 1
ATOM 4863 C CA . GLU A 1 634 ? 29.524 32.196 -25.070 1.00 97.38 634 GLU A CA 1
ATOM 4864 C C . GLU A 1 634 ? 28.361 31.249 -25.402 1.00 97.38 634 GLU A C 1
ATOM 4866 O O . GLU A 1 634 ? 27.669 30.781 -24.500 1.00 97.38 634 GLU A O 1
ATOM 4871 N N . ALA A 1 635 ? 28.173 30.892 -26.678 1.00 97.19 635 ALA A N 1
ATOM 4872 C CA . ALA A 1 635 ? 27.165 29.912 -27.076 1.00 97.19 635 ALA A CA 1
ATOM 4873 C C . ALA A 1 635 ? 27.409 28.539 -26.430 1.00 97.19 635 ALA A C 1
ATOM 4875 O O . ALA A 1 635 ? 26.466 27.956 -25.896 1.00 97.19 635 ALA A O 1
ATOM 4876 N N . VAL A 1 636 ? 28.656 28.050 -26.420 1.00 97.94 636 VAL A N 1
ATOM 4877 C CA . VAL A 1 636 ? 29.028 26.806 -25.723 1.00 97.94 636 VAL A CA 1
ATOM 4878 C C . VAL A 1 636 ? 28.648 26.892 -24.248 1.00 97.94 636 VAL A C 1
ATOM 4880 O O . VAL A 1 636 ? 27.905 26.042 -23.771 1.00 97.94 636 VAL A O 1
ATOM 4883 N N . LYS A 1 637 ? 29.051 27.957 -23.550 1.00 97.94 637 LYS A N 1
ATOM 4884 C CA . LYS A 1 637 ? 28.744 28.148 -22.125 1.00 97.94 637 LYS A CA 1
ATOM 4885 C C . LYS A 1 637 ? 27.237 28.150 -21.837 1.00 97.94 637 LYS A C 1
ATOM 4887 O O . LYS A 1 637 ? 26.788 27.594 -20.833 1.00 97.94 637 LYS A O 1
ATOM 4892 N N . ILE A 1 638 ? 26.438 28.771 -22.709 1.00 97.75 638 ILE A N 1
ATOM 4893 C CA . ILE A 1 638 ? 24.970 28.759 -22.610 1.00 97.75 638 ILE A CA 1
ATOM 4894 C C . ILE A 1 638 ? 24.428 27.333 -22.776 1.00 97.75 638 ILE A C 1
ATOM 4896 O O . ILE A 1 638 ? 23.552 26.921 -22.009 1.00 97.75 638 ILE A O 1
ATOM 4900 N N . ILE A 1 639 ? 24.936 26.581 -23.756 1.00 97.62 639 ILE A N 1
ATOM 4901 C CA . ILE A 1 639 ? 24.493 25.211 -24.035 1.00 97.62 639 ILE A CA 1
ATOM 4902 C C . ILE A 1 639 ? 24.909 24.264 -22.904 1.00 97.62 639 ILE A C 1
ATOM 4904 O O . ILE A 1 639 ? 24.064 23.515 -22.426 1.00 97.62 639 ILE A O 1
ATOM 4908 N N . GLU A 1 640 ? 26.144 24.347 -22.409 1.00 97.06 640 GLU A N 1
ATOM 4909 C CA . GLU A 1 640 ? 26.636 23.568 -21.264 1.00 97.06 640 GLU A CA 1
ATOM 4910 C C . GLU A 1 640 ? 25.802 23.826 -20.009 1.00 97.06 640 GLU A C 1
ATOM 4912 O O . GLU A 1 640 ? 25.397 22.892 -19.322 1.00 97.06 640 GLU A O 1
ATOM 4917 N N . LYS A 1 641 ? 25.457 25.090 -19.730 1.00 95.56 641 LYS A N 1
ATOM 4918 C CA . LYS A 1 641 ? 24.562 25.422 -18.614 1.00 95.56 641 LYS A CA 1
ATOM 4919 C C . LYS A 1 641 ? 23.174 24.801 -18.790 1.00 95.56 641 LYS A C 1
ATOM 4921 O O . LYS A 1 641 ? 22.571 24.347 -17.817 1.00 95.56 641 LYS A O 1
ATOM 4926 N N . ARG A 1 642 ? 22.643 24.792 -20.016 1.00 94.62 642 ARG A N 1
ATOM 4927 C CA . ARG A 1 642 ? 21.350 24.163 -20.323 1.00 94.62 642 ARG A CA 1
ATOM 4928 C C . ARG A 1 642 ? 21.416 22.642 -20.187 1.00 94.62 642 ARG A C 1
ATOM 4930 O O . ARG A 1 642 ? 20.490 22.070 -19.620 1.00 94.62 642 ARG A O 1
ATOM 4937 N N . LEU A 1 643 ? 22.493 22.021 -20.661 1.00 94.81 643 LEU A N 1
ATOM 4938 C CA . LEU A 1 643 ? 22.764 20.595 -20.507 1.00 94.81 643 LEU A CA 1
ATOM 4939 C C . LEU A 1 643 ? 22.829 20.224 -19.021 1.00 94.81 643 LEU A C 1
ATOM 4941 O O . LEU A 1 643 ? 22.062 19.375 -18.576 1.00 94.81 643 LEU A O 1
ATOM 4945 N N . TYR A 1 644 ? 23.600 20.980 -18.230 1.00 93.44 644 TYR A N 1
ATOM 4946 C CA . TYR A 1 644 ? 23.654 20.837 -16.776 1.00 93.44 644 TYR A CA 1
ATOM 4947 C C . TYR A 1 644 ? 22.254 20.855 -16.154 1.00 93.44 644 TYR A C 1
ATOM 4949 O O . TYR A 1 644 ? 21.914 19.938 -15.415 1.00 93.44 644 TYR A O 1
ATOM 4957 N N . HIS A 1 645 ? 21.406 21.837 -16.482 1.00 90.88 645 HIS A N 1
ATOM 4958 C CA . HIS A 1 645 ? 20.037 21.902 -15.954 1.00 90.88 645 HIS A CA 1
ATOM 4959 C C . HIS A 1 645 ? 19.142 20.724 -16.373 1.00 90.88 645 HIS A C 1
ATOM 4961 O O . HIS A 1 645 ? 18.201 20.417 -15.646 1.00 90.88 645 HIS A O 1
ATOM 4967 N N . LEU A 1 646 ? 19.387 20.095 -17.527 1.00 88.81 646 LEU A N 1
ATOM 4968 C CA . LEU A 1 646 ? 18.606 18.955 -18.021 1.00 88.81 646 LEU A CA 1
ATOM 4969 C C . LEU A 1 646 ? 19.053 17.619 -17.428 1.00 88.81 646 LEU A C 1
ATOM 4971 O O . LEU A 1 646 ? 18.222 16.732 -17.256 1.00 88.81 646 LEU A O 1
ATOM 4975 N N . GLU A 1 647 ? 20.337 17.471 -17.121 1.00 87.00 647 GLU A N 1
ATOM 4976 C CA . GLU A 1 647 ? 20.900 16.230 -16.587 1.00 87.00 647 GLU A CA 1
ATOM 4977 C C . GLU A 1 647 ? 20.821 16.172 -15.061 1.00 87.00 647 GLU A C 1
ATOM 4979 O O . GLU A 1 647 ? 20.421 15.157 -14.490 1.00 87.00 647 GLU A O 1
ATOM 4984 N N . SER A 1 648 ? 21.186 17.271 -14.396 1.00 82.12 648 SER A N 1
ATOM 4985 C CA . SER A 1 648 ? 21.406 17.298 -12.948 1.00 82.12 648 SER A CA 1
ATOM 4986 C C . SER A 1 648 ? 20.892 18.566 -12.271 1.00 82.12 648 SER A C 1
ATOM 4988 O O . SER A 1 648 ? 20.248 18.489 -11.239 1.00 82.12 648 SER A O 1
ATOM 4990 N N . GLY A 1 649 ? 21.133 19.758 -12.798 1.00 81.75 649 GLY A N 1
ATOM 4991 C CA . GLY A 1 649 ? 20.670 20.992 -12.168 1.00 81.75 649 GLY A CA 1
ATOM 4992 C C . GLY A 1 649 ? 21.095 21.139 -10.690 1.00 81.75 649 GLY A C 1
ATOM 4993 O O . GLY A 1 649 ? 21.956 20.413 -10.183 1.00 81.75 649 GLY A O 1
ATOM 4994 N N . PRO A 1 650 ? 20.502 22.097 -9.959 1.00 76.06 650 PRO A N 1
ATOM 4995 C CA . PRO A 1 650 ? 20.904 22.400 -8.582 1.00 76.06 650 PRO A CA 1
ATOM 4996 C C . PRO A 1 650 ? 20.514 21.312 -7.570 1.00 76.06 650 PRO A C 1
ATOM 4998 O O . PRO A 1 650 ? 21.052 21.286 -6.467 1.00 76.06 650 PRO A O 1
ATOM 5001 N N . THR A 1 651 ? 19.577 20.430 -7.923 1.00 71.38 651 THR A N 1
ATOM 5002 C CA . THR A 1 651 ? 19.077 19.345 -7.063 1.00 71.38 651 THR A CA 1
ATOM 5003 C C . THR A 1 651 ? 19.730 17.995 -7.364 1.00 71.38 651 THR A C 1
ATOM 5005 O O . THR A 1 651 ? 19.348 16.995 -6.762 1.00 71.38 651 THR A O 1
ATOM 5008 N N . GLY A 1 652 ? 20.669 17.935 -8.316 1.00 73.62 652 GLY A N 1
ATOM 5009 C CA . GLY A 1 652 ? 21.254 16.679 -8.793 1.00 73.62 652 GLY A CA 1
ATOM 5010 C C . GLY A 1 652 ? 20.346 15.875 -9.734 1.00 73.62 652 GLY A C 1
ATOM 5011 O O . GLY A 1 652 ? 20.718 14.776 -10.141 1.00 73.62 652 GLY A O 1
ATOM 5012 N N . ARG A 1 653 ? 19.172 16.408 -10.106 1.00 75.00 653 ARG A N 1
ATOM 5013 C CA . ARG A 1 653 ? 18.288 15.897 -11.160 1.00 75.00 653 ARG A CA 1
ATOM 5014 C C . ARG A 1 653 ? 17.841 16.968 -12.159 1.00 75.00 653 ARG A C 1
ATOM 5016 O O . ARG A 1 653 ? 17.551 18.105 -11.795 1.00 75.00 653 ARG A O 1
ATOM 5023 N N . GLY A 1 654 ? 17.675 16.539 -13.407 1.00 79.06 654 GLY A N 1
ATOM 5024 C CA . GLY A 1 654 ? 16.963 17.289 -14.437 1.00 79.06 654 GLY A CA 1
ATOM 5025 C C . GLY A 1 654 ? 15.519 17.671 -14.068 1.00 79.06 654 GLY A C 1
ATOM 5026 O O . GLY A 1 654 ? 14.986 17.226 -13.046 1.00 79.06 654 GLY A O 1
ATOM 5027 N N . PRO A 1 655 ? 14.847 18.475 -14.910 1.00 82.31 655 PRO A N 1
ATOM 5028 C CA . PRO A 1 655 ? 13.484 18.928 -14.655 1.00 82.31 655 PRO A CA 1
ATOM 5029 C C . PRO A 1 655 ? 12.500 17.755 -14.577 1.00 82.31 655 PRO A C 1
ATOM 5031 O O . PRO A 1 655 ? 12.658 16.738 -15.259 1.00 82.31 655 PRO A O 1
ATOM 5034 N N . SER A 1 656 ? 11.446 17.921 -13.774 1.00 81.88 656 SER A N 1
ATOM 5035 C CA . SER A 1 656 ? 10.345 16.960 -13.713 1.00 81.88 656 SER A CA 1
ATOM 5036 C C . SER A 1 656 ? 9.632 16.841 -15.063 1.00 81.88 656 SER A C 1
ATOM 5038 O O . SER A 1 656 ? 9.600 17.781 -15.861 1.00 81.88 656 SER A O 1
ATOM 5040 N N . SER A 1 657 ? 9.034 15.675 -15.328 1.00 79.38 657 SER A N 1
ATOM 5041 C CA . SER A 1 657 ? 8.264 15.457 -16.561 1.00 79.38 657 SER A CA 1
ATOM 5042 C C . SER A 1 657 ? 6.950 16.236 -16.584 1.00 79.38 657 SER A C 1
ATOM 5044 O O . SER A 1 657 ? 6.422 16.520 -17.657 1.00 79.38 657 SER A O 1
ATOM 5046 N N . ALA A 1 658 ? 6.414 16.560 -15.409 1.00 87.44 658 ALA A N 1
ATOM 5047 C CA . ALA A 1 658 ? 5.207 17.349 -15.223 1.00 87.44 658 ALA A CA 1
ATOM 5048 C C . ALA A 1 658 ? 5.271 18.156 -13.922 1.00 87.44 658 ALA A C 1
ATOM 5050 O O . ALA A 1 658 ? 6.121 17.929 -13.059 1.00 87.44 658 ALA A O 1
ATOM 5051 N N . ALA A 1 659 ? 4.325 19.081 -13.785 1.00 90.12 659 ALA A N 1
ATOM 5052 C CA . ALA A 1 659 ? 3.904 19.651 -12.516 1.00 90.12 659 ALA A CA 1
ATOM 5053 C C . ALA A 1 659 ? 2.371 19.659 -12.486 1.00 90.12 659 ALA A C 1
ATOM 5055 O O . ALA A 1 659 ? 1.729 19.969 -13.491 1.00 90.12 659 ALA A O 1
ATOM 5056 N N . PHE A 1 660 ? 1.788 19.309 -11.344 1.00 92.69 660 PHE A N 1
ATOM 5057 C CA . PHE A 1 660 ? 0.344 19.187 -11.176 1.00 92.69 660 PHE A CA 1
ATOM 5058 C C . PHE A 1 660 ? -0.175 20.315 -10.292 1.00 92.69 660 PHE A C 1
ATOM 5060 O O . PHE A 1 660 ? 0.176 20.389 -9.119 1.00 92.69 660 PHE A O 1
ATOM 5067 N N . ALA A 1 661 ? -1.036 21.167 -10.845 1.00 94.62 661 ALA A N 1
ATOM 5068 C CA . ALA A 1 661 ? -1.842 22.114 -10.084 1.00 94.62 661 ALA A CA 1
ATOM 5069 C C . ALA A 1 661 ? -3.270 21.567 -10.004 1.00 94.62 661 ALA A C 1
ATOM 5071 O O . ALA A 1 661 ? -3.996 21.553 -10.997 1.00 94.62 661 ALA A O 1
ATOM 5072 N N . ASN A 1 662 ? -3.649 21.052 -8.840 1.00 94.88 662 ASN A N 1
ATOM 5073 C CA . ASN A 1 662 ? -4.888 20.314 -8.655 1.00 94.88 662 ASN A CA 1
ATOM 5074 C C . ASN A 1 662 ? -5.876 21.137 -7.821 1.00 94.88 662 ASN A C 1
ATOM 5076 O O . ASN A 1 662 ? -5.561 21.517 -6.695 1.00 94.88 662 ASN A O 1
ATOM 5080 N N . ALA A 1 663 ? -7.077 21.389 -8.342 1.00 95.38 663 ALA A N 1
ATOM 5081 C CA . ALA A 1 663 ? -8.142 22.051 -7.586 1.00 95.38 663 ALA A CA 1
ATOM 5082 C C . ALA A 1 663 ? -8.627 21.177 -6.416 1.00 95.38 663 ALA A C 1
ATOM 5084 O O . ALA A 1 663 ? -8.466 19.952 -6.422 1.00 95.38 663 ALA A O 1
ATOM 5085 N N . THR A 1 664 ? -9.217 21.798 -5.396 1.00 95.06 664 THR A N 1
ATOM 5086 C CA . THR A 1 664 ? -9.737 21.056 -4.239 1.00 95.06 664 THR A CA 1
ATOM 5087 C C . THR A 1 664 ? -10.913 20.162 -4.643 1.00 95.06 664 THR A C 1
ATOM 5089 O O . THR A 1 664 ? -11.861 20.610 -5.275 1.00 95.06 664 THR A O 1
ATOM 5092 N N . GLY A 1 665 ? -10.882 18.883 -4.276 1.00 92.50 665 GLY A N 1
ATOM 5093 C CA . GLY A 1 665 ? -11.933 17.932 -4.634 1.00 92.50 665 GLY A CA 1
ATOM 5094 C C . GLY A 1 665 ? -11.544 16.494 -4.317 1.00 92.50 665 GLY A C 1
ATOM 5095 O O . GLY A 1 665 ? -10.642 16.248 -3.519 1.00 92.50 665 GLY A O 1
ATOM 5096 N N . CYS A 1 666 ? -12.196 15.522 -4.962 1.00 91.38 666 CYS A N 1
ATOM 5097 C CA . CYS A 1 666 ? -11.826 14.111 -4.794 1.00 91.38 666 CYS A CA 1
ATOM 5098 C C . CYS A 1 666 ? -10.353 13.876 -5.140 1.00 91.38 666 CYS A C 1
ATOM 5100 O O . CYS A 1 666 ? -9.662 13.190 -4.388 1.00 91.38 666 CYS A O 1
ATOM 5102 N N . SER A 1 667 ? -9.881 14.512 -6.215 1.00 92.56 667 SER A N 1
ATOM 5103 C CA . SER A 1 667 ? -8.499 14.428 -6.664 1.00 92.56 667 SER A CA 1
ATOM 5104 C C . SER A 1 667 ? -7.499 14.939 -5.643 1.00 92.56 667 SER A C 1
ATOM 5106 O O . SER A 1 667 ? -6.530 14.237 -5.388 1.00 92.56 667 SER A O 1
ATOM 5108 N N . SER A 1 668 ? -7.744 16.069 -4.972 1.00 91.81 668 SER A N 1
ATOM 5109 C CA . SER A 1 668 ? -6.832 16.534 -3.917 1.00 91.81 668 SER A CA 1
ATOM 5110 C C . SER A 1 668 ? -6.881 15.644 -2.675 1.00 91.81 668 SER A C 1
ATOM 5112 O O . SER A 1 668 ? -5.850 15.377 -2.065 1.00 91.81 668 SER A O 1
ATOM 5114 N N . VAL A 1 669 ? -8.056 15.107 -2.333 1.00 91.06 669 VAL A N 1
ATOM 5115 C CA . VAL A 1 669 ? -8.216 14.210 -1.181 1.00 91.06 669 VAL A CA 1
ATOM 5116 C C . VAL A 1 669 ? -7.448 12.905 -1.383 1.00 91.06 669 VAL A C 1
ATOM 5118 O O . VAL A 1 669 ? -6.657 12.530 -0.518 1.00 91.06 669 VAL A O 1
ATOM 5121 N N . TYR A 1 670 ? -7.631 12.200 -2.505 1.00 89.19 670 TYR A N 1
ATOM 5122 C CA . TYR A 1 670 ? -6.903 10.943 -2.704 1.00 89.19 670 TYR A CA 1
ATOM 5123 C C . TYR A 1 670 ? -5.422 11.148 -3.027 1.00 89.19 670 TYR A C 1
ATOM 5125 O O . TYR A 1 670 ? -4.636 10.225 -2.804 1.00 89.19 670 TYR A O 1
ATOM 5133 N N . ALA A 1 671 ? -5.058 12.305 -3.589 1.00 86.38 671 ALA A N 1
ATOM 5134 C CA . ALA A 1 671 ? -3.692 12.613 -3.990 1.00 86.38 671 ALA A CA 1
ATOM 5135 C C . ALA A 1 671 ? -2.795 12.939 -2.804 1.00 86.38 671 ALA A C 1
ATOM 5137 O O . ALA A 1 671 ? -1.645 12.515 -2.821 1.00 86.38 671 ALA A O 1
ATOM 5138 N N . SER A 1 672 ? -3.298 13.708 -1.831 1.00 82.25 672 SER A N 1
ATOM 5139 C CA . SER A 1 672 ? -2.453 14.386 -0.844 1.00 82.25 672 SER A CA 1
ATOM 5140 C C . SER A 1 672 ? -3.101 14.527 0.541 1.00 82.25 672 SER A C 1
ATOM 5142 O O . SER A 1 672 ? -2.865 15.517 1.238 1.00 82.25 672 SER A O 1
ATOM 5144 N N . THR A 1 673 ? -3.941 13.576 0.965 1.00 86.31 673 THR A N 1
ATOM 5145 C CA . THR A 1 673 ? -4.349 13.522 2.378 1.00 86.31 673 THR A CA 1
ATOM 5146 C C . THR A 1 673 ? -3.130 13.157 3.214 1.00 86.31 673 THR A C 1
ATOM 5148 O O . THR A 1 673 ? -2.568 12.069 3.076 1.00 86.31 673 THR A O 1
ATOM 5151 N N . PHE A 1 674 ? -2.725 14.077 4.088 1.00 84.81 674 PHE A N 1
ATOM 5152 C CA . PHE A 1 674 ? -1.566 13.894 4.951 1.00 84.81 674 PHE A CA 1
ATOM 5153 C C . PHE A 1 674 ? -1.674 12.562 5.720 1.00 84.81 674 PHE A C 1
ATOM 5155 O O . PHE A 1 674 ? -2.738 12.278 6.280 1.00 84.81 674 PHE A O 1
ATOM 5162 N N . PRO A 1 675 ? -0.617 11.732 5.751 1.00 85.00 675 PRO A N 1
ATOM 5163 C CA . PRO A 1 675 ? 0.761 12.019 5.330 1.00 85.00 675 PRO A CA 1
ATOM 5164 C C . PRO A 1 675 ? 1.160 11.455 3.946 1.00 85.00 675 PRO A C 1
ATOM 5166 O O . PRO A 1 675 ? 2.350 11.361 3.638 1.00 85.00 675 PRO A O 1
ATOM 5169 N N . PHE A 1 676 ? 0.207 11.038 3.108 1.00 88.25 676 PHE A N 1
ATOM 5170 C CA . PHE A 1 676 ? 0.501 10.273 1.893 1.00 88.25 676 PHE A CA 1
ATOM 5171 C C . PHE A 1 676 ? 0.304 11.085 0.608 1.00 88.25 676 PHE A C 1
ATOM 5173 O O . PHE A 1 676 ? -0.751 11.675 0.391 1.00 88.25 676 PHE A O 1
ATOM 5180 N N . ASN A 1 677 ? 1.316 11.059 -0.265 1.00 89.62 677 ASN A N 1
ATOM 5181 C CA . ASN A 1 677 ? 1.293 11.624 -1.611 1.00 89.62 677 ASN A CA 1
ATOM 5182 C C . ASN A 1 677 ? 1.625 10.548 -2.654 1.00 89.62 677 ASN A C 1
ATOM 5184 O O . ASN A 1 677 ? 2.671 9.904 -2.571 1.00 89.62 677 ASN A O 1
ATOM 5188 N N . ALA A 1 678 ? 0.739 10.346 -3.632 1.00 91.19 678 ALA A N 1
ATOM 5189 C CA . ALA A 1 678 ? 0.926 9.336 -4.677 1.00 91.19 678 ALA A CA 1
ATOM 5190 C C . ALA A 1 678 ? 1.748 9.818 -5.890 1.00 91.19 678 ALA A C 1
ATOM 5192 O O . ALA A 1 678 ? 2.185 9.019 -6.716 1.00 91.19 678 ALA A O 1
ATOM 5193 N N . TYR A 1 679 ? 1.969 11.123 -6.029 1.00 91.56 679 TYR A N 1
ATOM 5194 C CA . TYR A 1 679 ? 2.651 11.690 -7.189 1.00 91.56 679 TYR A CA 1
ATOM 5195 C C . TYR A 1 679 ? 4.163 11.657 -6.991 1.00 91.56 679 TYR A C 1
ATOM 5197 O O . TYR A 1 679 ? 4.654 12.062 -5.938 1.00 91.56 679 TYR A O 1
ATOM 5205 N N . THR A 1 680 ? 4.904 11.202 -8.006 1.00 87.75 680 THR A N 1
ATOM 5206 C CA . THR A 1 680 ? 6.377 11.274 -8.018 1.00 87.75 680 THR A CA 1
ATOM 5207 C C . THR A 1 680 ? 6.900 12.588 -8.602 1.00 87.75 680 THR A C 1
ATOM 5209 O O . THR A 1 680 ? 8.064 12.924 -8.410 1.00 87.75 680 THR A O 1
ATOM 5212 N N . ASP A 1 681 ? 6.048 13.314 -9.325 1.00 87.25 681 ASP A N 1
ATOM 5213 C CA . ASP A 1 681 ? 6.304 14.657 -9.848 1.00 87.25 681 ASP A CA 1
ATOM 5214 C C . ASP A 1 681 ? 5.746 15.730 -8.883 1.00 87.25 681 ASP A C 1
ATOM 5216 O O . ASP A 1 681 ? 4.859 15.427 -8.075 1.00 87.25 681 ASP A O 1
ATOM 5220 N N . PRO A 1 682 ? 6.225 16.990 -8.955 1.00 87.69 682 PRO A N 1
ATOM 5221 C CA . PRO A 1 682 ? 5.702 18.092 -8.153 1.00 87.69 682 PRO A CA 1
ATOM 5222 C C . PRO A 1 682 ? 4.183 18.238 -8.269 1.00 87.69 682 PRO A C 1
ATOM 5224 O O . PRO A 1 682 ? 3.626 18.309 -9.368 1.00 87.69 682 PRO A O 1
ATOM 5227 N N . TRP A 1 683 ? 3.522 18.326 -7.120 1.00 91.44 683 TRP A N 1
ATOM 5228 C CA . TRP A 1 683 ? 2.074 18.435 -7.008 1.00 91.44 683 TRP A CA 1
ATOM 5229 C C . TRP A 1 683 ? 1.717 19.532 -6.008 1.00 91.44 683 TRP A C 1
ATOM 5231 O O . TRP A 1 683 ? 2.321 19.623 -4.939 1.00 91.44 683 TRP A O 1
ATOM 5241 N N . VAL A 1 684 ? 0.741 20.367 -6.354 1.00 93.12 684 VAL A N 1
ATOM 5242 C CA . VAL A 1 684 ? 0.245 21.453 -5.510 1.00 93.12 684 VAL A CA 1
ATOM 5243 C C . VAL A 1 684 ? -1.275 21.538 -5.587 1.00 93.12 684 VAL A C 1
ATOM 5245 O O . VAL A 1 684 ? -1.874 21.399 -6.653 1.00 93.12 684 VAL A O 1
ATOM 5248 N N . ASN A 1 685 ? -1.896 21.827 -4.449 1.00 93.00 685 ASN A N 1
ATOM 5249 C CA . ASN A 1 685 ? -3.284 22.252 -4.353 1.00 93.00 685 ASN A CA 1
ATOM 5250 C C . ASN A 1 685 ? -3.310 23.626 -3.690 1.00 93.00 685 ASN A C 1
ATOM 5252 O O . ASN A 1 685 ? -2.762 23.797 -2.605 1.00 93.00 685 ASN A O 1
ATOM 5256 N N . SER A 1 686 ? -3.896 24.606 -4.379 1.00 93.19 686 SER A N 1
ATOM 5257 C CA . SER A 1 686 ? -4.079 25.948 -3.829 1.00 93.19 686 SER A CA 1
ATOM 5258 C C . SER A 1 686 ? -5.442 26.041 -3.151 1.00 93.19 686 SER A C 1
ATOM 5260 O O . SER A 1 686 ? -5.518 25.967 -1.929 1.00 93.19 686 SER A O 1
ATOM 5262 N N . LEU A 1 687 ? -6.515 26.171 -3.936 1.00 92.88 687 LEU A N 1
ATOM 5263 C CA . LEU A 1 687 ? -7.891 26.319 -3.464 1.00 92.88 687 LEU A CA 1
ATOM 5264 C C . LEU A 1 687 ? -8.861 25.581 -4.404 1.00 92.88 687 LEU A C 1
ATOM 5266 O O . LEU A 1 687 ? -8.448 24.849 -5.310 1.00 92.88 687 LEU A O 1
ATOM 5270 N N . PHE A 1 688 ? -10.161 25.715 -4.133 1.00 95.44 688 PHE A N 1
ATOM 5271 C CA . PHE A 1 688 ? -11.205 25.126 -4.967 1.00 95.44 688 PHE A CA 1
ATOM 5272 C C . PHE A 1 688 ? -11.520 25.978 -6.203 1.00 95.44 688 PHE A C 1
ATOM 5274 O O . PHE A 1 688 ? -11.614 25.436 -7.302 1.00 95.44 688 PHE A O 1
ATOM 5281 N N . GLN A 1 689 ? -11.699 27.284 -5.992 1.00 90.44 689 GLN A N 1
ATOM 5282 C CA . GLN A 1 689 ? -11.865 28.311 -7.022 1.00 90.44 689 GLN A CA 1
ATOM 5283 C C . GLN A 1 689 ? -10.524 28.702 -7.635 1.00 90.44 689 GLN A C 1
ATOM 5285 O O . GLN A 1 689 ? -10.541 29.087 -8.823 1.00 90.44 689 GLN A O 1
#

Foldseek 3Di:
DVLCVDPVNLPAADDLAFADDPDDDPVVVVQSVVVCVVPVSSVSRYDDDDDDDDPADPLKFKEKEKEWQPLCQVVLLVLLQLLLCQLVVWDKDKAWADALFNTGHIIMIMMMTHNDHDPDPDRDDQAGLEYEYAAQCRLVFEDRLRNHAQQGEYEYEDPDDLLVSLLPDDPVNNVSCVVSVYFYKYFNLLVLLVVLPPDPSCSSVLSSLLVSLCCCQPPCSNCPPHDPVSSLVSSLVSLCVVCVVVDPVSSVSSSSSSNVSNVRMDTNPCVDPSNVVSSVDDRDPPFDALVLQLVLLVLPVPPLPDDLQDPVVCCVQPVVCSRHVVNSVRHDGPNVPPDAHFQQLSRAFLLSADFKDKDFAQLLDQLPLPLLLQALQLFWQKAWAQQLLLLLLLLVPFPDDPVLSVVLSVCSVVLSLLLLVLVVVDDNNDDDWSLVSSVVSVVVVPDPDPVNVVSSVSSSVLSVLATWHQHCLQAVVLCVVPNSRHTTMGGAGHSRQQNNLCVSCVPRPSNSIDMDGDDPVNSSSSSSHSSSVSSGDQHDCVQCVCLLPVVHVVSSLSSGSNLSSLFHGRFSHDRSDPVSSVVSSVSSNLCSVQVVVLVVVLVVLVVLLVVLVVVLVVDDQDPVCNCVSVVSVVVSVVSVVVSCQQDQPPSGHHADSDAEEDADDSCCSRQCSPNRHRHNHHYDYDYND

Sequence (689 aa):
FENMESATNIPLFYLGSQFFSKNPSAKIAAIQERLRAAYPETEFMALETGANPHLLPAGAFRIRFHSVGGYGTIATGKLLTDILAGVLEMHSKSAPKYGSEKSGAPTNFFITVSPEPIKITNAELEEVEIAVSPDHKVFSHTNPLRGISEGGTFIMQSHHTPLEVWQELPAHARKTIREKRVNFYIIDGFGVARKHAPTPDLEIRMMGIAFIGAVCGHVDKVVAGTSEEAVLAKIQQQIKKKFGAKGVEVVNSNMAVIRDGLESTHKVDYSDAAFVEVERLPAAANDAGVAVSAAMQRVSINAQSAGLFDQDYFQEVVLDRFKDGTLAEAPVIPGNGLFIPVGSAAWKDKGLFRLSVPKFNADLCTGCMECALVCPDGAIPNTVHEIHDLLLTAIQQVDVTDQMKTMMSSHVFPLTKSIRDHYRKLPSKDPKPLHEIAADALTEMNLDNPTLERGFGGMIEVLSGFSVARTRPFFDVMEKATPGNGGLYSATIDPWKCTGCLECVDVCGPGALQEQKQDSKALAALKRSFTFLSNLPNTAPRFFSNATHPGGETKRLILDHENYYSMTGGHGGCRGCGEVTAIRLLTATNRAIHRERNKTHIHELESLIERLHAKMQSVEHDTHDPARLSRMQEAVKIIEKRLYHLESGPTGRGPSSAAFANATGCSSVYASTFPFNAYTDPWVNSLFQ

Secondary structure (DSSP, 8-state):
-HHHHSTT--S--BTT-BSS-SS--HHHHHHHHHHHHH-GGGGGTBPPP-PPP--S-TT-EEEEEEEETTS-HHHHHHHHHHHHHHHHT-EEEEEEE--SSSSS-EEEEEEEEESS------SS-SSEEEEEES-TTGGGT--TTTTEEEEEEEEEE-SS-HHHHHHHS-HHHHHHHHHTT-EEEEE-HHHHHHHH-SSHHHHHHHHHHHHHHHHHHH-HHHHTTS-HHHHHHHHHHHHHHHHGGG-HHHHHHHHHHHHHHHHTEEE--TTSHHHHHHHHSPP------HHHHHHHTTHHHH----GGG-HHHHIIIIIHHHHTT-GGG-B--TTTTT---TTGGGG---GGG-SEEEEE-GGG-----HHHHH-TTS---EEEE-HHHHHHHHHHHSSS-HHHHHHHHTTHHHHHHHHHHHHHHS-TT----HHHHHHHHHHHT--S-HHHHHHHHHHHHHHHTS--B--IIIIIHHHHHSTT---EEEE---TTT-----HHHHT-TTS-EEEEE--HHHHHHHHHHHHHHHTSPPPPGGGTGGGGSTT--GGGGGGSHHHHTSB-S--SPPTT-HHHHHHHHHHHHHHHHHHHHHHHHHHHHHHHHHHHHHHHTT----TT-TTHHHHHHHHHHHHHHHHHHHHTTTTTSPPPS--EE--TTHHHHHHH-TT---BSS-EE-----

pLDDT: mean 89.23, std 8.62, range [51.94, 98.56]

Radius of gyration: 30.91 Å; chains: 1; bounding box: 82×77×80 Å